Protein AF-0000000075268493 (afdb_homodimer)

Organism: NCBI:txid747725

Sequence (612 aa):
MPSFSLNLGNKDKHLFTNFNRLTTSARHAQRNKEKILVLTPLKDASPYLDQYFKLLDETSYPNHLISLAFLVSDSSDDTLATLQSHIHAIQSRWNYRHRFDSVRIFTKDFDFDLPSSKRHQYEMQPLRRSIMARSRNWLLSAALESDTSWVAWIDVDVVEYPTSIFQDLMRADADVVVPNCLLKRDDHAFWAYDKNNWQETDESRRLQKGLDEDFVLLEGYYEFPTYRYLMVDMPTDVDKQYKVELDGVGATFTLVKAHVHREGANFPAFAYQHQVETEGFAKMAKAMGFSVYGLPGYLIYHIQNHMPSFSLNLGNKDKHLFTNFNRLTTSARHAQRNKEKILVLTPLKDASPYLDQYFKLLDETSYPNHLISLAFLVSDSSDDTLATLQSHIHAIQSRWNYRHRFDSVRIFTKDFDFDLPSSKRHQYEMQPLRRSIMARSRNWLLSAALESDTSWVAWIDVDVVEYPTSIFQDLMRADADVVVPNCLLKRDDHAFWAYDKNNWQETDESRRLQKGLDEDFVLLEGYYEFPTYRYLMVDMPTDVDKQYKVELDGVGATFTLVKAHVHREGANFPAFAYQHQVETEGFAKMAKAMGFSVYGLPGYLIYHIQNH

Structure (mmCIF, N/CA/C/O backbone):
data_AF-0000000075268493-model_v1
#
loop_
_entity.id
_entity.type
_entity.pdbx_description
1 polymer 'Glycosyltransferase family 62 protein'
#
loop_
_atom_site.group_PDB
_atom_site.id
_atom_site.type_symbol
_atom_site.label_atom_id
_atom_site.label_alt_id
_atom_site.label_comp_id
_atom_site.label_asym_id
_atom_site.label_entity_id
_atom_site.label_seq_id
_atom_site.pdbx_PDB_ins_code
_atom_site.Cartn_x
_atom_site.Cartn_y
_atom_site.Cartn_z
_atom_site.occupancy
_atom_site.B_iso_or_equiv
_atom_site.auth_seq_id
_atom_site.auth_comp_id
_atom_site.auth_asym_id
_atom_site.auth_atom_id
_atom_site.pdbx_PDB_model_num
ATOM 1 N N . MET A 1 1 ? -50.312 -7.66 23.922 1 23.5 1 MET A N 1
ATOM 2 C CA . MET A 1 1 ? -50.062 -6.695 22.859 1 23.5 1 MET A CA 1
ATOM 3 C C . MET A 1 1 ? -48.625 -6.738 22.406 1 23.5 1 MET A C 1
ATOM 5 O O . MET A 1 1 ? -47.719 -6.488 23.188 1 23.5 1 MET A O 1
ATOM 9 N N . PRO A 1 2 ? -48.188 -7.539 21.516 1 25.47 2 PRO A N 1
ATOM 10 C CA . PRO A 1 2 ? -46.812 -7.969 21.359 1 25.47 2 PRO A CA 1
ATOM 11 C C . PRO A 1 2 ? -45.875 -6.852 20.859 1 25.47 2 PRO A C 1
ATOM 13 O O . PRO A 1 2 ? -46.281 -6.043 20.016 1 25.47 2 PRO A O 1
ATOM 16 N N . SER A 1 3 ? -45.125 -6.25 21.719 1 24.12 3 SER A N 1
ATOM 17 C CA . SER A 1 3 ? -44.281 -5.062 21.5 1 24.12 3 SER A CA 1
ATOM 18 C C . SER A 1 3 ? -43.344 -5.254 20.328 1 24.12 3 SER A C 1
ATOM 20 O O . SER A 1 3 ? -42.562 -6.211 20.297 1 24.12 3 SER A O 1
ATOM 22 N N . PHE A 1 4 ? -43.719 -5.027 19.062 1 23.19 4 PHE A N 1
ATOM 23 C CA . PHE A 1 4 ? -43.031 -5.031 17.797 1 23.19 4 PHE A CA 1
ATOM 24 C C . PHE A 1 4 ? -41.75 -4.195 17.875 1 23.19 4 PHE A C 1
ATOM 26 O O . PHE A 1 4 ? -41.812 -2.98 18.078 1 23.19 4 PHE A O 1
ATOM 33 N N . SER A 1 5 ? -40.781 -4.727 18.547 1 24.94 5 SER A N 1
ATOM 34 C CA . SER A 1 5 ? -39.531 -4.008 18.641 1 24.94 5 SER A CA 1
ATOM 35 C C . SER A 1 5 ? -39 -3.621 17.266 1 24.94 5 SER A C 1
ATOM 37 O O . SER A 1 5 ? -38.812 -4.484 16.406 1 24.94 5 SER A O 1
ATOM 39 N N . LEU A 1 6 ? -39.469 -2.539 16.688 1 24.5 6 LEU A N 1
ATOM 40 C CA . LEU A 1 6 ? -38.969 -1.883 15.469 1 24.5 6 LEU A CA 1
ATOM 41 C C . LEU A 1 6 ? -37.469 -1.879 15.422 1 24.5 6 LEU A C 1
ATOM 43 O O . LEU A 1 6 ? -36.812 -1.218 16.234 1 24.5 6 LEU A O 1
ATOM 47 N N . ASN A 1 7 ? -36.812 -2.99 15.266 1 26.97 7 ASN A N 1
ATOM 48 C CA . ASN A 1 7 ? -35.375 -3.031 14.977 1 26.97 7 ASN A CA 1
ATOM 49 C C . ASN A 1 7 ? -35 -2.096 13.828 1 26.97 7 ASN A C 1
ATOM 51 O O . ASN A 1 7 ? -35.25 -2.416 12.664 1 26.97 7 ASN A O 1
ATOM 55 N N . LEU A 1 8 ? -35.406 -0.809 13.883 1 29.42 8 LEU A N 1
ATOM 56 C CA . LEU A 1 8 ? -34.938 0.225 12.969 1 29.42 8 LEU A CA 1
ATOM 57 C C . LEU A 1 8 ? -33.469 -0.014 12.57 1 29.42 8 LEU A C 1
ATOM 59 O O . LEU A 1 8 ? -32.594 0.037 13.422 1 29.42 8 LEU A O 1
ATOM 63 N N . GLY A 1 9 ? -32.938 -0.929 11.812 1 32.94 9 GLY A N 1
ATOM 64 C CA . GLY A 1 9 ? -31.719 -1.367 11.156 1 32.94 9 GLY A CA 1
ATOM 65 C C . GLY A 1 9 ? -30.828 -0.219 10.727 1 32.94 9 GLY A C 1
ATOM 66 O O . GLY A 1 9 ? -30.891 0.226 9.578 1 32.94 9 GLY A O 1
ATOM 67 N N . ASN A 1 10 ? -30.734 0.891 11.336 1 33.56 10 ASN A N 1
ATOM 68 C CA . ASN A 1 10 ? -29.953 2.1 11.102 1 33.56 10 ASN A CA 1
ATOM 69 C C . ASN A 1 10 ? -28.484 1.777 10.867 1 33.56 10 ASN A C 1
ATOM 71 O O . ASN A 1 10 ? -27.828 1.178 11.727 1 33.56 10 ASN A O 1
ATOM 75 N N . LYS A 1 11 ? -27.891 1.606 9.703 1 37.91 11 LYS A N 1
ATOM 76 C CA . LYS A 1 11 ? -26.516 1.638 9.219 1 37.91 11 LYS A CA 1
ATOM 77 C C . LYS A 1 11 ? -25.656 2.564 10.07 1 37.91 11 LYS A C 1
ATOM 79 O O . LYS A 1 11 ? -25.656 3.779 9.867 1 37.91 11 LYS A O 1
ATOM 84 N N . ASP A 1 12 ? -25.562 2.678 11.289 1 39.34 12 ASP A N 1
ATOM 85 C CA . ASP A 1 12 ? -24.594 3.311 12.188 1 39.34 12 ASP A CA 1
ATOM 86 C C . ASP A 1 12 ? -23.188 3.213 11.617 1 39.34 12 ASP A C 1
ATOM 88 O O . ASP A 1 12 ? -22.562 2.143 11.641 1 39.34 12 ASP A O 1
ATOM 92 N N . LYS A 1 13 ? -22.672 3.969 10.664 1 52.41 13 LYS A N 1
ATOM 93 C CA . LYS A 1 13 ? -21.531 4.23 9.805 1 52.41 13 LYS A CA 1
ATOM 94 C C . LYS A 1 13 ? -20.25 4.371 10.625 1 52.41 13 LYS A C 1
ATOM 96 O O . LYS A 1 13 ? -19.344 5.125 10.25 1 52.41 13 LYS A O 1
ATOM 101 N N . HIS A 1 14 ? -20.312 4.156 12.07 1 54.44 14 HIS A N 1
ATOM 102 C CA . HIS A 1 14 ? -19.062 4.043 12.805 1 54.44 14 HIS A CA 1
ATOM 103 C C . HIS A 1 14 ? -18.609 2.588 12.914 1 54.44 14 HIS A C 1
ATOM 105 O O . HIS A 1 14 ? -19.266 1.786 13.594 1 54.44 14 HIS A O 1
ATOM 111 N N . LEU A 1 15 ? -17.781 2.025 12.047 1 75.56 15 LEU A N 1
ATOM 112 C CA . LEU A 1 15 ? -17.312 0.647 11.984 1 75.56 15 LEU A CA 1
ATOM 113 C C . LEU A 1 15 ? -16.031 0.472 12.812 1 75.56 15 LEU A C 1
ATOM 115 O O . LEU A 1 15 ? -15.148 1.328 12.781 1 75.56 15 LEU A O 1
ATOM 119 N N . PHE A 1 16 ? -16.156 -0.263 13.906 1 83.38 16 PHE A N 1
ATOM 120 C CA . PHE A 1 16 ? -15.023 -0.676 14.719 1 83.38 16 PHE A CA 1
ATOM 121 C C . PHE A 1 16 ? -14.477 -2.014 14.242 1 83.38 16 PHE A C 1
ATOM 123 O O . PHE A 1 16 ? -15.227 -2.979 14.078 1 83.38 16 PHE A O 1
ATOM 130 N N . THR A 1 17 ? -13.273 -2.006 13.859 1 91.44 17 THR A N 1
ATOM 131 C CA . THR A 1 17 ? -12.586 -3.227 13.461 1 91.44 17 THR A CA 1
ATOM 132 C C . THR A 1 17 ? -11.344 -3.451 14.32 1 91.44 17 THR A C 1
ATOM 134 O O . THR A 1 17 ? -10.523 -2.545 14.492 1 91.44 17 THR A O 1
ATOM 137 N N . ASN A 1 18 ? -11.219 -4.609 14.914 1 93.19 18 ASN A N 1
ATOM 138 C CA . ASN A 1 18 ? -10.039 -4.988 15.695 1 93.19 18 ASN A CA 1
ATOM 139 C C . ASN A 1 18 ? -9.148 -5.953 14.922 1 93.19 18 ASN A C 1
ATOM 141 O O . ASN A 1 18 ? -9.445 -7.145 14.828 1 93.19 18 ASN A O 1
ATOM 145 N N . PHE A 1 19 ? -8.023 -5.543 14.508 1 93.06 19 PHE A N 1
ATOM 146 C CA . PHE A 1 19 ? -7.129 -6.332 13.664 1 93.06 19 PHE A CA 1
ATOM 147 C C . PHE A 1 19 ? -6.332 -7.316 14.508 1 93.06 19 PHE A C 1
ATOM 149 O O . PHE A 1 19 ? -5.695 -8.227 13.969 1 93.06 19 PHE A O 1
ATOM 156 N N . ASN A 1 20 ? -6.406 -7.188 15.75 1 90.69 20 ASN A N 1
ATOM 157 C CA . ASN A 1 20 ? -5.648 -8.094 16.609 1 90.69 20 ASN A CA 1
ATOM 158 C C . ASN A 1 20 ? -6.246 -9.5 16.594 1 90.69 20 ASN A C 1
ATOM 160 O O . ASN A 1 20 ? -5.605 -10.453 17.047 1 90.69 20 ASN A O 1
ATOM 164 N N . ARG A 1 21 ? -7.355 -9.641 16.047 1 88.88 21 ARG A N 1
ATOM 165 C CA . ARG A 1 21 ? -8.047 -10.922 16.031 1 88.88 21 ARG A CA 1
ATOM 166 C C . ARG A 1 21 ? -7.836 -11.648 14.703 1 88.88 21 ARG A C 1
ATOM 168 O O . ARG A 1 21 ? -8.234 -12.805 14.555 1 88.88 21 ARG A O 1
ATOM 175 N N . LEU A 1 22 ? -7.27 -11 13.766 1 91.56 22 LEU A N 1
ATOM 176 C CA . LEU A 1 22 ? -7.012 -11.609 12.461 1 91.56 22 LEU A CA 1
ATOM 177 C C . LEU A 1 22 ? -5.906 -12.656 12.562 1 91.56 22 LEU A C 1
ATOM 179 O O . LEU A 1 22 ? -4.863 -12.406 13.172 1 91.56 22 LEU A O 1
ATOM 183 N N . THR A 1 23 ? -6.156 -13.82 12.023 1 90.94 23 THR A N 1
ATOM 184 C CA . THR A 1 23 ? -5.184 -14.906 12.117 1 90.94 23 THR A CA 1
ATOM 185 C C . THR A 1 23 ? -4.828 -15.438 10.727 1 90.94 23 THR A C 1
ATOM 187 O O . THR A 1 23 ? -5.617 -15.312 9.789 1 90.94 23 THR A O 1
ATOM 190 N N . THR A 1 24 ? -3.688 -15.867 10.586 1 95 24 THR A N 1
ATOM 191 C CA . THR A 1 24 ? -3.178 -16.625 9.461 1 95 24 THR A CA 1
ATOM 192 C C . THR A 1 24 ? -2.564 -17.953 9.93 1 95 24 THR A C 1
ATOM 194 O O . THR A 1 24 ? -1.526 -17.953 10.594 1 95 24 THR A O 1
ATOM 197 N N . SER A 1 25 ? -3.273 -19.047 9.578 1 95.19 25 SER A N 1
ATOM 198 C CA . SER A 1 25 ? -2.877 -20.328 10.117 1 95.19 25 SER A CA 1
ATOM 199 C C . SER A 1 25 ? -2.334 -21.25 9.031 1 95.19 25 SER A C 1
ATOM 201 O O . SER A 1 25 ? -2.926 -21.359 7.953 1 95.19 25 SER A O 1
ATOM 203 N N . ALA A 1 26 ? -1.285 -21.938 9.312 1 94.38 26 ALA A N 1
ATOM 204 C CA . ALA A 1 26 ? -0.642 -22.844 8.359 1 94.38 26 ALA A CA 1
ATOM 205 C C . ALA A 1 26 ? -1.475 -24.109 8.148 1 94.38 26 ALA A C 1
ATOM 207 O O . ALA A 1 26 ? -1.595 -24.594 7.023 1 94.38 26 ALA A O 1
ATOM 208 N N . ARG A 1 27 ? -2.102 -24.609 9.18 1 93.19 27 ARG A N 1
ATOM 209 C CA . ARG A 1 27 ? -2.74 -25.922 9.086 1 93.19 27 ARG A CA 1
ATOM 210 C C . ARG A 1 27 ? -4.238 -25.812 9.352 1 93.19 27 ARG A C 1
ATOM 212 O O . ARG A 1 27 ? -5 -26.719 9 1 93.19 27 ARG A O 1
ATOM 219 N N . HIS A 1 28 ? -4.691 -24.688 9.852 1 94.31 28 HIS A N 1
ATOM 220 C CA . HIS A 1 28 ? -6.074 -24.641 10.305 1 94.31 28 HIS A CA 1
ATOM 221 C C . HIS A 1 28 ? -6.82 -23.453 9.68 1 94.31 28 HIS A C 1
ATOM 223 O O . HIS A 1 28 ? -7.785 -22.953 10.25 1 94.31 28 HIS A O 1
ATOM 229 N N . ALA A 1 29 ? -6.363 -23.062 8.562 1 97 29 ALA A N 1
ATOM 230 C CA . ALA A 1 29 ? -6.961 -21.891 7.934 1 97 29 ALA A CA 1
ATOM 231 C C . ALA A 1 29 ? -8.438 -22.125 7.625 1 97 29 ALA A C 1
ATOM 233 O O . ALA A 1 29 ? -9.281 -21.281 7.934 1 97 29 ALA A O 1
ATOM 234 N N . GLN A 1 30 ? -8.727 -23.266 7.066 1 95.5 30 GLN A N 1
ATOM 235 C CA . GLN A 1 30 ? -10.102 -23.594 6.707 1 95.5 30 GLN A CA 1
ATOM 236 C C . GLN A 1 30 ? -10.977 -23.734 7.949 1 95.5 30 GLN A C 1
ATOM 238 O O . GLN A 1 30 ? -12.094 -23.219 7.996 1 95.5 30 GLN A O 1
ATOM 243 N N . ARG A 1 31 ? -10.469 -24.422 8.922 1 95.38 31 ARG A N 1
ATOM 244 C CA . ARG A 1 31 ? -11.195 -24.609 10.172 1 95.38 31 ARG A CA 1
ATOM 245 C C . ARG A 1 31 ? -11.484 -23.281 10.852 1 95.38 31 ARG A C 1
ATOM 247 O O . ARG A 1 31 ? -12.562 -23.094 11.422 1 95.38 31 ARG A O 1
ATOM 254 N N . ASN A 1 32 ? -10.539 -22.438 10.766 1 96.81 32 ASN A N 1
ATOM 255 C CA . ASN A 1 32 ? -10.664 -21.109 11.375 1 96.81 32 ASN A CA 1
ATOM 256 C C . ASN A 1 32 ? -11.477 -20.156 10.5 1 96.81 32 ASN A C 1
ATOM 258 O O . ASN A 1 32 ? -11.641 -18.984 10.844 1 96.81 32 ASN A O 1
ATOM 262 N N . LYS A 1 33 ? -11.898 -20.625 9.32 1 96.88 33 LYS A N 1
ATOM 263 C CA . LYS A 1 33 ? -12.703 -19.859 8.375 1 96.88 33 LYS A CA 1
ATOM 264 C C . LYS A 1 33 ? -11.961 -18.609 7.914 1 96.88 33 LYS A C 1
ATOM 266 O O . LYS A 1 33 ? -12.547 -17.516 7.824 1 96.88 33 LYS A O 1
ATOM 271 N N . GLU A 1 34 ? -10.68 -18.766 7.746 1 98.19 34 GLU A N 1
ATOM 272 C CA . GLU A 1 34 ? -9.867 -17.656 7.25 1 98.19 34 GLU A CA 1
ATOM 273 C C . GLU A 1 34 ? -10.18 -17.359 5.785 1 98.19 34 GLU A C 1
ATOM 275 O O . GLU A 1 34 ? -10.305 -18.281 4.973 1 98.19 34 GLU A O 1
ATOM 280 N N . LYS A 1 35 ? -10.312 -16.125 5.477 1 98.44 35 LYS A N 1
ATOM 281 C CA . LYS A 1 35 ? -10.75 -15.734 4.141 1 98.44 35 LYS A CA 1
ATOM 282 C C . LYS A 1 35 ? -9.555 -15.484 3.225 1 98.44 35 LYS A C 1
ATOM 284 O O . LYS A 1 35 ? -8.531 -14.953 3.662 1 98.44 35 LYS A O 1
ATOM 289 N N . ILE A 1 36 ? -9.758 -15.867 1.959 1 98.75 36 ILE A N 1
ATOM 290 C CA . ILE A 1 36 ? -8.766 -15.664 0.915 1 98.75 36 ILE A CA 1
ATOM 291 C C . ILE A 1 36 ? -9.273 -14.633 -0.09 1 98.75 36 ILE A C 1
ATOM 293 O O . ILE A 1 36 ? -10.422 -14.695 -0.526 1 98.75 36 ILE A O 1
ATOM 297 N N . LEU A 1 37 ? -8.477 -13.664 -0.381 1 98.88 37 LEU A N 1
ATOM 298 C CA . LEU A 1 37 ? -8.734 -12.742 -1.479 1 98.88 37 LEU A CA 1
ATOM 299 C C . LEU A 1 37 ? -7.855 -13.07 -2.684 1 98.88 37 LEU A C 1
ATOM 301 O O . LEU A 1 37 ? -6.629 -13.016 -2.598 1 98.88 37 LEU A O 1
ATOM 305 N N . VAL A 1 38 ? -8.484 -13.438 -3.773 1 98.88 38 VAL A N 1
ATOM 306 C CA . VAL A 1 38 ? -7.762 -13.703 -5.012 1 98.88 38 VAL A CA 1
ATOM 307 C C . VAL A 1 38 ? -7.773 -12.461 -5.898 1 98.88 38 VAL A C 1
ATOM 309 O O . VAL A 1 38 ? -8.844 -11.938 -6.227 1 98.88 38 VAL A O 1
ATOM 312 N N . LEU A 1 39 ? -6.609 -12.016 -6.25 1 98.81 39 LEU A N 1
ATOM 313 C CA . LEU A 1 39 ? -6.445 -10.82 -7.074 1 98.81 39 LEU A CA 1
ATOM 314 C C . LEU A 1 39 ? -5.863 -11.18 -8.438 1 98.81 39 LEU A C 1
ATOM 316 O O . LEU A 1 39 ? -4.84 -11.867 -8.523 1 98.81 39 LEU A O 1
ATOM 320 N N . THR A 1 40 ? -6.508 -10.664 -9.492 1 98.56 40 THR A N 1
ATOM 321 C CA . THR A 1 40 ? -6.055 -10.977 -10.844 1 98.56 40 THR A CA 1
ATOM 322 C C . THR A 1 40 ? -6.184 -9.766 -11.758 1 98.56 40 THR A C 1
ATOM 324 O O . THR A 1 40 ? -7.293 -9.367 -12.117 1 98.56 40 THR A O 1
ATOM 327 N N . PRO A 1 41 ? -5.047 -9.172 -12.133 1 97.06 41 PRO A N 1
ATOM 328 C CA . PRO A 1 41 ? -5.109 -8.18 -13.211 1 97.06 41 PRO A CA 1
ATOM 329 C C . PRO A 1 41 ? -5.445 -8.797 -14.562 1 97.06 41 PRO A C 1
ATOM 331 O O . PRO A 1 41 ? -4.973 -9.898 -14.883 1 97.06 41 PRO A O 1
ATOM 334 N N . LEU A 1 42 ? -6.254 -8.109 -15.367 1 96.81 42 LEU A N 1
ATOM 335 C CA . LEU A 1 42 ? -6.707 -8.672 -16.625 1 96.81 42 LEU A CA 1
ATOM 336 C C . LEU A 1 42 ? -6.453 -7.703 -17.781 1 96.81 42 LEU A C 1
ATOM 338 O O . LEU A 1 42 ? -6.688 -6.5 -17.641 1 96.81 42 LEU A O 1
ATOM 342 N N . LYS A 1 43 ? -5.953 -8.211 -18.781 1 93.12 43 LYS A N 1
ATOM 343 C CA . LYS A 1 43 ? -5.848 -7.562 -20.078 1 93.12 43 LYS A CA 1
ATOM 344 C C . LYS A 1 43 ? -6.02 -8.57 -21.219 1 93.12 43 LYS A C 1
ATOM 346 O O . LYS A 1 43 ? -5.27 -9.539 -21.297 1 93.12 43 LYS A O 1
ATOM 351 N N . ASP A 1 44 ? -7.066 -8.391 -22.078 1 92.81 44 ASP A N 1
ATOM 352 C CA . ASP A 1 44 ? -7.352 -9.289 -23.188 1 92.81 44 ASP A CA 1
ATOM 353 C C . ASP A 1 44 ? -7.348 -10.742 -22.734 1 92.81 44 ASP A C 1
ATOM 355 O O . ASP A 1 44 ? -6.652 -11.586 -23.312 1 92.81 44 ASP A O 1
ATOM 359 N N . ALA A 1 45 ? -8.133 -10.992 -21.734 1 95.19 45 ALA A N 1
ATOM 360 C CA . ALA A 1 45 ? -8.062 -12.258 -21 1 95.19 45 ALA A CA 1
ATOM 361 C C . ALA A 1 45 ? -9.211 -13.18 -21.391 1 95.19 45 ALA A C 1
ATOM 363 O O . ALA A 1 45 ? -9.336 -14.281 -20.844 1 95.19 45 ALA A O 1
ATOM 364 N N . SER A 1 46 ? -9.984 -12.867 -22.375 1 95.75 46 SER A N 1
ATOM 365 C CA . SER A 1 46 ? -11.203 -13.586 -22.719 1 95.75 46 SER A CA 1
ATOM 366 C C . SER A 1 46 ? -10.922 -15.062 -22.984 1 95.75 46 SER A C 1
ATOM 368 O O . SER A 1 46 ? -11.641 -15.938 -22.484 1 95.75 46 SER A O 1
ATOM 370 N N . PRO A 1 47 ? -9.859 -15.43 -23.656 1 94.69 47 PRO A N 1
ATOM 371 C CA . PRO A 1 47 ? -9.641 -16.844 -23.984 1 94.69 47 PRO A CA 1
ATOM 372 C C . PRO A 1 47 ? -9.281 -17.688 -22.766 1 94.69 47 PRO A C 1
ATOM 374 O O . PRO A 1 47 ? -9.344 -18.922 -22.828 1 94.69 47 PRO A O 1
ATOM 377 N N . TYR A 1 48 ? -8.914 -17.031 -21.703 1 95.75 48 TYR A N 1
ATOM 378 C CA . TYR A 1 48 ? -8.344 -17.781 -20.578 1 95.75 48 TYR A CA 1
ATOM 379 C C . TYR A 1 48 ? -9.352 -17.906 -19.453 1 95.75 48 TYR A C 1
ATOM 381 O O . TYR A 1 48 ? -9.148 -18.672 -18.516 1 95.75 48 TYR A O 1
ATOM 389 N N . LEU A 1 49 ? -10.438 -17.219 -19.469 1 97.38 49 LEU A N 1
ATOM 390 C CA . LEU A 1 49 ? -11.328 -17.047 -18.328 1 97.38 49 LEU A CA 1
ATOM 391 C C . LEU A 1 49 ? -12.055 -18.359 -18 1 97.38 49 LEU A C 1
ATOM 393 O O . LEU A 1 49 ? -12.305 -18.656 -16.828 1 97.38 49 LEU A O 1
ATOM 397 N N . ASP A 1 50 ? -12.383 -19.141 -19.031 1 97.31 50 ASP A N 1
ATOM 398 C CA . ASP A 1 50 ? -13.07 -20.406 -18.781 1 97.31 50 ASP A CA 1
ATOM 399 C C . ASP A 1 50 ? -12.234 -21.328 -17.891 1 97.31 50 ASP A C 1
ATOM 401 O O . ASP A 1 50 ? -12.719 -21.812 -16.875 1 97.31 50 ASP A O 1
ATOM 405 N N . GLN A 1 51 ? -11.016 -21.562 -18.328 1 97.38 51 GLN A N 1
ATOM 406 C CA . GLN A 1 51 ? -10.117 -22.438 -17.578 1 97.38 51 GLN A CA 1
ATOM 407 C C . GLN A 1 51 ? -9.797 -21.844 -16.203 1 97.38 51 GLN A C 1
ATOM 409 O O . GLN A 1 51 ? -9.688 -22.562 -15.219 1 97.38 51 GLN A O 1
ATOM 414 N N . TYR A 1 52 ? -9.648 -20.578 -16.141 1 97.94 52 TYR A N 1
ATOM 415 C CA . TYR A 1 52 ? -9.367 -19.859 -14.898 1 97.94 52 TYR A CA 1
ATOM 416 C C . TYR A 1 52 ? -10.445 -20.141 -13.852 1 97.94 52 TYR A C 1
ATOM 418 O O . TYR A 1 52 ? -10.141 -20.547 -12.727 1 97.94 52 TYR A O 1
ATOM 426 N N . PHE A 1 53 ? -11.703 -19.938 -14.18 1 98 53 PHE A N 1
ATOM 427 C CA . PHE A 1 53 ? -12.812 -20.109 -13.242 1 98 53 PHE A CA 1
ATOM 428 C C . PHE A 1 53 ? -13.008 -21.578 -12.906 1 98 53 PHE A C 1
ATOM 430 O O . PHE A 1 53 ? -13.359 -21.922 -11.773 1 98 53 PHE A O 1
ATOM 437 N N . LYS A 1 54 ? -12.773 -22.438 -13.859 1 97.62 54 LYS A N 1
ATOM 438 C CA . LYS A 1 54 ? -12.852 -23.875 -13.594 1 97.62 54 LYS A CA 1
ATOM 439 C C . LYS A 1 54 ? -11.867 -24.281 -12.5 1 97.62 54 LYS A C 1
ATOM 441 O O . LYS A 1 54 ? -12.242 -24.969 -11.555 1 97.62 54 LYS A O 1
ATOM 446 N N . LEU A 1 55 ? -10.633 -23.891 -12.648 1 97.88 55 LEU A N 1
ATOM 447 C CA . LEU A 1 55 ? -9.594 -24.25 -11.695 1 97.88 55 LEU A CA 1
ATOM 448 C C . LEU A 1 55 ? -9.93 -23.719 -10.305 1 97.88 55 LEU A C 1
ATOM 450 O O . LEU A 1 55 ? -9.836 -24.453 -9.312 1 97.88 55 LEU A O 1
ATOM 454 N N . LEU A 1 56 ? -10.336 -22.438 -10.195 1 97.94 56 LEU A N 1
ATOM 455 C CA . LEU A 1 56 ? -10.656 -21.828 -8.906 1 97.94 56 LEU A CA 1
ATOM 456 C C . LEU A 1 56 ? -11.844 -22.531 -8.258 1 97.94 56 LEU A C 1
ATOM 458 O O . LEU A 1 56 ? -11.844 -22.781 -7.051 1 97.94 56 LEU A O 1
ATOM 462 N N . ASP A 1 57 ? -12.797 -22.828 -9.055 1 96.94 57 ASP A N 1
ATOM 463 C CA . ASP A 1 57 ? -14.023 -23.438 -8.57 1 96.94 57 ASP A CA 1
ATOM 464 C C . ASP A 1 57 ? -13.766 -24.844 -8.047 1 96.94 57 ASP A C 1
ATOM 466 O O . ASP A 1 57 ? -14.5 -25.344 -7.188 1 96.94 57 ASP A O 1
ATOM 470 N N . GLU A 1 58 ? -12.734 -25.469 -8.5 1 96.75 58 GLU A N 1
ATOM 471 C CA . GLU A 1 58 ? -12.469 -26.859 -8.172 1 96.75 58 GLU A CA 1
ATOM 472 C C . GLU A 1 58 ? -11.508 -26.969 -6.988 1 96.75 58 GLU A C 1
ATOM 474 O O . GLU A 1 58 ? -11.234 -28.078 -6.504 1 96.75 58 GLU A O 1
ATOM 479 N N . THR A 1 59 ? -11.039 -25.859 -6.496 1 97.88 59 THR A N 1
ATOM 480 C CA . THR A 1 59 ? -10.148 -25.938 -5.344 1 97.88 59 THR A CA 1
ATOM 481 C C . THR A 1 59 ? -10.875 -26.516 -4.133 1 97.88 59 THR A C 1
ATOM 483 O O . THR A 1 59 ? -12.094 -26.375 -4.012 1 97.88 59 THR A O 1
ATOM 486 N N . SER A 1 60 ? -10.109 -27.141 -3.236 1 97.75 60 SER A N 1
ATOM 487 C CA . SER A 1 60 ? -10.695 -27.766 -2.062 1 97.75 60 SER A CA 1
ATOM 488 C C . SER A 1 60 ? -10.977 -26.75 -0.965 1 97.75 60 SER A C 1
ATOM 490 O O . SER A 1 60 ? -11.656 -27.062 0.018 1 97.75 60 SER A O 1
ATOM 492 N N . TYR A 1 61 ? -10.445 -25.562 -1.072 1 97.88 61 TYR A N 1
ATOM 493 C CA . TYR A 1 61 ? -10.82 -24.5 -0.151 1 97.88 61 TYR A CA 1
ATOM 494 C C . TYR A 1 61 ? -12.234 -24.016 -0.427 1 97.88 61 TYR A C 1
ATOM 496 O O . TYR A 1 61 ? -12.602 -23.766 -1.579 1 97.88 61 TYR A O 1
ATOM 504 N N . PRO A 1 62 ? -13.062 -23.859 0.537 1 97.31 62 PRO A N 1
ATOM 505 C CA . PRO A 1 62 ? -14.469 -23.547 0.297 1 97.31 62 PRO A CA 1
ATOM 506 C C . PRO A 1 62 ? -14.656 -22.219 -0.431 1 97.31 62 PRO A C 1
ATOM 508 O O . PRO A 1 62 ? -14.102 -21.188 -0.008 1 97.31 62 PRO A O 1
ATOM 511 N N . ASN A 1 63 ? -15.469 -22.188 -1.42 1 97.44 63 ASN A N 1
ATOM 512 C CA . ASN A 1 63 ? -15.695 -21 -2.236 1 97.44 63 ASN A CA 1
ATOM 513 C C . ASN A 1 63 ? -16.234 -19.828 -1.402 1 97.44 63 ASN A C 1
ATOM 515 O O . ASN A 1 63 ? -15.844 -18.688 -1.618 1 97.44 63 ASN A O 1
ATOM 519 N N . HIS A 1 64 ? -17.031 -20.094 -0.412 1 96.94 64 HIS A N 1
ATOM 520 C CA . HIS A 1 64 ? -17.656 -19.031 0.36 1 96.94 64 HIS A CA 1
ATOM 521 C C . HIS A 1 64 ? -16.656 -18.328 1.266 1 96.94 64 HIS A C 1
ATOM 523 O O . HIS A 1 64 ? -16.984 -17.344 1.929 1 96.94 64 HIS A O 1
ATOM 529 N N . LEU A 1 65 ? -15.43 -18.828 1.308 1 98 65 LEU A N 1
ATOM 530 C CA . LEU A 1 65 ? -14.352 -18.188 2.049 1 98 65 LEU A CA 1
ATOM 531 C C . LEU A 1 65 ? -13.375 -17.5 1.102 1 98 65 LEU A C 1
ATOM 533 O O . LEU A 1 65 ? -12.359 -16.953 1.539 1 98 65 LEU A O 1
ATOM 537 N N . ILE A 1 66 ? -13.695 -17.531 -0.182 1 98.38 66 ILE A N 1
ATOM 538 C CA . ILE A 1 66 ? -12.828 -16.938 -1.192 1 98.38 66 ILE 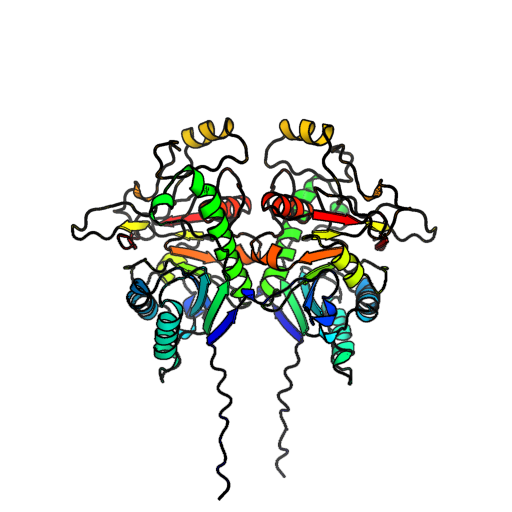A CA 1
ATOM 539 C C . ILE A 1 66 ? -13.531 -15.742 -1.838 1 98.38 66 ILE A C 1
ATOM 541 O O . ILE A 1 66 ? -14.672 -15.852 -2.295 1 98.38 66 ILE A O 1
ATOM 545 N N . SER A 1 67 ? -12.898 -14.602 -1.81 1 98.19 67 SER A N 1
ATOM 546 C CA . SER A 1 67 ? -13.32 -13.445 -2.586 1 98.19 67 SER A CA 1
ATOM 547 C C . SER A 1 67 ? -12.438 -13.25 -3.816 1 98.19 67 SER A C 1
ATOM 549 O O . SER A 1 67 ? -11.242 -13.516 -3.773 1 98.19 67 SER A O 1
ATOM 551 N N . LEU A 1 68 ? -13.078 -12.812 -4.895 1 98.5 68 LEU A N 1
ATOM 552 C CA . LEU A 1 68 ? -12.352 -12.539 -6.129 1 98.5 68 LEU A CA 1
ATOM 553 C C . LEU A 1 68 ? -12.391 -11.047 -6.461 1 98.5 68 LEU A C 1
ATOM 555 O O . LEU A 1 68 ? -13.414 -10.391 -6.258 1 98.5 68 LEU A O 1
ATOM 559 N N . ALA A 1 69 ? -11.32 -10.531 -6.902 1 98.56 69 ALA A N 1
ATOM 560 C CA . ALA A 1 69 ? -11.273 -9.164 -7.422 1 98.56 69 ALA A CA 1
ATOM 561 C C . ALA A 1 69 ? -10.422 -9.086 -8.688 1 98.56 69 ALA A C 1
ATOM 563 O O . ALA A 1 69 ? -9.375 -9.727 -8.773 1 98.56 69 ALA A O 1
ATOM 564 N N . PHE A 1 70 ? -10.914 -8.352 -9.633 1 98.38 70 PHE A N 1
ATOM 565 C CA . PHE A 1 70 ? -10.273 -8.211 -10.938 1 98.38 70 PHE A CA 1
ATOM 566 C C . PHE A 1 70 ? -10.086 -6.738 -11.289 1 98.38 70 PHE A C 1
ATOM 568 O O . PHE A 1 70 ? -10.93 -5.902 -10.969 1 98.38 70 PHE A O 1
ATOM 575 N N . LEU A 1 71 ? -9.016 -6.418 -11.852 1 97.81 71 LEU A N 1
ATOM 576 C CA . LEU A 1 71 ? -8.828 -5.113 -12.469 1 97.81 71 LEU A CA 1
ATOM 577 C C . LEU A 1 71 ? -8.594 -5.254 -13.969 1 97.81 71 LEU A C 1
ATOM 579 O O . LEU A 1 71 ? -7.598 -5.836 -14.398 1 97.81 71 LEU A O 1
ATOM 583 N N . VAL A 1 72 ? -9.508 -4.805 -14.727 1 95.94 72 VAL A N 1
ATOM 584 C CA . VAL A 1 72 ? -9.414 -4.82 -16.188 1 95.94 72 VAL A CA 1
ATOM 585 C C . VAL A 1 72 ? -8.82 -3.502 -16.672 1 95.94 72 VAL A C 1
ATOM 587 O O . VAL A 1 72 ? -9.375 -2.43 -16.406 1 95.94 72 VAL A O 1
ATOM 590 N N . SER A 1 73 ? -7.727 -3.609 -17.312 1 92.88 73 SER A N 1
ATOM 591 C CA . SER A 1 73 ? -7.039 -2.406 -17.766 1 92.88 73 SER A CA 1
ATOM 592 C C . SER A 1 73 ? -6.715 -2.488 -19.25 1 92.88 73 SER A C 1
ATOM 594 O O . SER A 1 73 ? -6.117 -3.465 -19.719 1 92.88 73 SER A O 1
ATOM 596 N N . ASP A 1 74 ? -7.074 -1.505 -20.094 1 91.06 74 ASP A N 1
ATOM 597 C CA . ASP A 1 74 ? -6.645 -1.332 -21.484 1 91.06 74 ASP A CA 1
ATOM 598 C C . ASP A 1 74 ? -7.027 -2.543 -22.328 1 91.06 74 ASP A C 1
ATOM 600 O O . ASP A 1 74 ? -6.238 -3.006 -23.156 1 91.06 74 ASP A O 1
ATOM 604 N N . SER A 1 75 ? -8.102 -3.17 -22.047 1 90.38 75 SER A N 1
ATOM 605 C CA . SER A 1 75 ? -8.516 -4.363 -22.766 1 90.38 75 SER A CA 1
ATOM 606 C C . SER A 1 75 ? -9.242 -4.004 -24.062 1 90.38 75 SER A C 1
ATOM 608 O O . SER A 1 75 ? -10.055 -3.076 -24.078 1 90.38 75 SER A O 1
ATOM 610 N N . SER A 1 76 ? -8.945 -4.684 -25.094 1 89.94 76 SER A N 1
ATOM 611 C CA . SER A 1 76 ? -9.531 -4.418 -26.406 1 89.94 76 SER A CA 1
ATOM 612 C C . SER A 1 76 ? -10.469 -5.547 -26.828 1 89.94 76 SER A C 1
ATOM 614 O O . SER A 1 76 ? -11.156 -5.438 -27.844 1 89.94 76 SER A O 1
ATOM 616 N N . ASP A 1 77 ? -10.586 -6.625 -26.094 1 93.12 77 ASP A N 1
ATOM 617 C CA . ASP A 1 77 ? -11.438 -7.762 -26.438 1 93.12 77 ASP A CA 1
ATOM 618 C C . ASP A 1 77 ? -12.664 -7.828 -25.516 1 93.12 77 ASP A C 1
ATOM 620 O O . ASP A 1 77 ? -13.047 -6.824 -24.922 1 93.12 77 ASP A O 1
ATOM 624 N N . ASP A 1 78 ? -13.352 -8.961 -25.484 1 95.56 78 ASP A N 1
ATOM 625 C CA . ASP A 1 78 ? -14.602 -9.102 -24.75 1 95.56 78 ASP A CA 1
ATOM 626 C C . ASP A 1 78 ? -14.344 -9.609 -23.328 1 95.56 78 ASP A C 1
ATOM 628 O O . ASP A 1 78 ? -15.18 -10.312 -22.75 1 95.56 78 ASP A O 1
ATOM 632 N N . THR A 1 79 ? -13.242 -9.266 -22.766 1 96 79 THR A N 1
ATOM 633 C CA . THR A 1 79 ? -12.844 -9.719 -21.438 1 96 79 THR A CA 1
ATOM 634 C C . THR A 1 79 ? -13.898 -9.352 -20.406 1 96 79 THR A C 1
ATOM 636 O O . THR A 1 79 ? -14.32 -10.195 -19.609 1 96 79 THR A O 1
ATOM 639 N N . LEU A 1 80 ? -14.352 -8.141 -20.422 1 94.81 80 LEU A N 1
ATOM 640 C CA . LEU A 1 80 ? -15.297 -7.688 -19.406 1 94.81 80 LEU A CA 1
ATOM 641 C C . LEU A 1 80 ? -16.609 -8.453 -19.5 1 94.81 80 LEU A C 1
ATOM 643 O O . LEU A 1 80 ? -17.141 -8.914 -18.484 1 94.81 80 LEU A O 1
ATOM 647 N N . ALA A 1 81 ? -17.125 -8.602 -20.688 1 94.88 81 ALA A N 1
ATOM 648 C CA . ALA A 1 81 ? -18.391 -9.305 -20.891 1 94.88 81 ALA A CA 1
ATOM 649 C C . ALA A 1 81 ? -18.266 -10.773 -20.484 1 94.88 81 ALA A C 1
ATOM 651 O O . ALA A 1 81 ? -19.156 -11.32 -19.828 1 94.88 81 ALA A O 1
ATOM 652 N N . THR A 1 82 ? -17.203 -11.406 -20.938 1 96.56 82 THR A N 1
ATOM 653 C CA . THR A 1 82 ? -16.953 -12.805 -20.594 1 96.56 82 THR A CA 1
ATOM 654 C C . THR A 1 82 ? -16.812 -12.984 -19.094 1 96.56 82 THR A C 1
ATOM 656 O O . THR A 1 82 ? -17.344 -13.93 -18.516 1 96.56 82 THR A O 1
ATOM 659 N N . LEU A 1 83 ? -16.062 -12.102 -18.516 1 97 83 LEU A N 1
ATOM 660 C CA . LEU A 1 83 ? -15.875 -12.117 -17.062 1 97 83 LEU A CA 1
ATOM 661 C C . LEU A 1 83 ? -17.219 -12.039 -16.344 1 97 83 LEU A C 1
ATOM 663 O O . LEU A 1 83 ? -17.484 -12.828 -15.438 1 97 83 LEU A O 1
ATOM 667 N N . GLN A 1 84 ? -18.062 -11.148 -16.672 1 95.38 84 GLN A N 1
ATOM 668 C CA . GLN A 1 84 ? -19.375 -10.945 -16.047 1 95.38 84 GLN A CA 1
ATOM 669 C C . GLN A 1 84 ? -20.25 -12.18 -16.203 1 95.38 84 GLN A C 1
ATOM 671 O O . GLN A 1 84 ? -21 -12.539 -15.297 1 95.38 84 GLN A O 1
ATOM 676 N N . SER A 1 85 ? -20.141 -12.781 -17.344 1 96.06 85 SER A N 1
ATOM 677 C CA . SER A 1 85 ? -20.922 -13.992 -17.594 1 96.06 85 SER A CA 1
ATOM 678 C C . SER A 1 85 ? -20.516 -15.109 -16.641 1 96.06 85 SER A C 1
ATOM 680 O O . SER A 1 85 ? -21.375 -15.789 -16.062 1 96.06 85 SER A O 1
ATOM 682 N N . HIS A 1 86 ? -19.219 -15.289 -16.469 1 96.38 86 HIS A N 1
ATOM 683 C CA . HIS A 1 86 ? -18.734 -16.312 -15.555 1 96.38 86 HIS A CA 1
ATOM 684 C C . HIS A 1 86 ? -19.172 -16.016 -14.117 1 96.38 86 HIS A C 1
ATOM 686 O O . HIS A 1 86 ? -19.578 -16.922 -13.391 1 96.38 86 HIS A O 1
ATOM 692 N N . ILE A 1 87 ? -19.062 -14.781 -13.711 1 96 87 ILE A N 1
ATOM 693 C CA . ILE A 1 87 ? -19.422 -14.367 -12.359 1 96 87 ILE A CA 1
ATOM 694 C C . ILE A 1 87 ? -20.922 -14.609 -12.125 1 96 87 ILE A C 1
ATOM 696 O O . ILE A 1 87 ? -21.297 -15.148 -11.086 1 96 87 ILE A O 1
ATOM 700 N N . HIS A 1 88 ? -21.703 -14.242 -13.094 1 95 88 HIS A N 1
ATOM 701 C CA . HIS A 1 88 ? -23.141 -14.438 -12.977 1 95 88 HIS A CA 1
ATOM 702 C C . HIS A 1 88 ? -23.484 -15.914 -12.82 1 95 88 HIS A C 1
ATOM 704 O O . HIS A 1 88 ? -24.312 -16.281 -11.977 1 95 88 HIS A O 1
ATOM 710 N N . ALA A 1 89 ? -22.844 -16.734 -13.578 1 95.12 89 ALA A N 1
ATOM 711 C CA . ALA A 1 89 ? -23.109 -18.172 -13.539 1 95.12 89 ALA A CA 1
ATOM 712 C C . ALA A 1 89 ? -22.812 -18.75 -12.156 1 95.12 89 ALA A C 1
ATOM 714 O O . ALA A 1 89 ? -23.609 -19.516 -11.617 1 95.12 89 ALA A O 1
ATOM 715 N N . ILE A 1 90 ? -21.75 -18.375 -11.586 1 95 90 ILE A N 1
ATOM 716 C CA . ILE A 1 90 ? -21.312 -18.938 -10.312 1 95 90 ILE A CA 1
ATOM 717 C C . ILE A 1 90 ? -22.141 -18.328 -9.18 1 95 90 ILE A C 1
ATOM 719 O O . ILE A 1 90 ? -22.609 -19.047 -8.289 1 95 90 ILE A O 1
ATOM 723 N N . GLN A 1 91 ? -22.375 -17 -9.242 1 94.5 91 GLN A N 1
ATOM 724 C CA . GLN A 1 91 ? -23.016 -16.297 -8.148 1 94.5 91 GLN A CA 1
ATOM 725 C C . GLN A 1 91 ? -24.531 -16.516 -8.156 1 94.5 91 GLN A C 1
ATOM 727 O O . GLN A 1 91 ? -25.219 -16.188 -7.191 1 94.5 91 GLN A O 1
ATOM 732 N N . SER A 1 92 ? -25.016 -17.156 -9.219 1 94.56 92 SER A N 1
ATOM 733 C CA . SER A 1 92 ? -26.438 -17.422 -9.32 1 94.56 92 SER A CA 1
ATOM 734 C C . SER A 1 92 ? -26.766 -18.844 -8.844 1 94.56 92 SER A C 1
ATOM 736 O O . SER A 1 92 ? -27.922 -19.25 -8.844 1 94.56 92 SER A O 1
ATOM 738 N N . ARG A 1 93 ? -25.781 -19.5 -8.477 1 94.62 93 ARG A N 1
ATOM 739 C CA . ARG A 1 93 ? -26.016 -20.859 -7.984 1 94.62 93 ARG A CA 1
ATOM 740 C C . ARG A 1 93 ? -26.922 -20.844 -6.754 1 94.62 93 ARG A C 1
ATOM 742 O O . ARG A 1 93 ? -26.812 -19.969 -5.902 1 94.62 93 ARG A O 1
ATOM 749 N N . TRP A 1 94 ? -27.688 -21.891 -6.539 1 93.56 94 TRP A N 1
ATOM 750 C CA . TRP A 1 94 ? -28.672 -21.969 -5.465 1 93.56 94 TRP A CA 1
ATOM 751 C C . TRP A 1 94 ? -27.984 -22.141 -4.109 1 93.56 94 TRP A C 1
ATOM 753 O O . TRP A 1 94 ? -28.375 -21.484 -3.133 1 93.56 94 TRP A O 1
ATOM 763 N N . ASN A 1 95 ? -27.047 -22.984 -4.18 1 93.06 95 ASN A N 1
ATOM 764 C CA . ASN A 1 95 ? -26.297 -23.234 -2.947 1 93.06 95 ASN A CA 1
ATOM 765 C C . ASN A 1 95 ? -25.219 -22.172 -2.73 1 93.06 95 ASN A C 1
ATOM 767 O O . ASN A 1 95 ? -24.219 -22.156 -3.439 1 93.06 95 ASN A O 1
ATOM 771 N N . TYR A 1 96 ? -25.406 -21.328 -1.751 1 88.81 96 TYR A N 1
ATOM 772 C CA . TYR A 1 96 ? -24.5 -20.234 -1.474 1 88.81 96 TYR A CA 1
ATOM 773 C C . TYR A 1 96 ? -23.094 -20.75 -1.177 1 88.81 96 TYR A C 1
ATOM 775 O O . TYR A 1 96 ? -22.109 -20.031 -1.396 1 88.81 96 TYR A O 1
ATOM 783 N N . ARG A 1 97 ? -22.984 -21.922 -0.736 1 89.69 97 ARG A N 1
ATOM 784 C CA . ARG A 1 97 ? -21.688 -22.484 -0.383 1 89.69 97 ARG A CA 1
ATOM 785 C C . ARG A 1 97 ? -20.844 -22.734 -1.627 1 89.69 97 ARG A C 1
ATOM 787 O O . ARG A 1 97 ? -19.625 -22.906 -1.531 1 89.69 97 ARG A O 1
ATOM 794 N N . HIS A 1 98 ? -21.516 -22.734 -2.75 1 93.25 98 HIS A N 1
ATOM 795 C CA . HIS A 1 98 ? -20.812 -22.969 -4.004 1 93.25 98 HIS A CA 1
ATOM 796 C C . HIS A 1 98 ? -20.516 -21.656 -4.723 1 93.25 98 HIS A C 1
ATOM 798 O O . HIS A 1 98 ? -19.984 -21.672 -5.836 1 93.25 98 HIS A O 1
ATOM 804 N N . ARG A 1 99 ? -20.875 -20.594 -4.047 1 96.25 99 ARG A N 1
ATOM 805 C CA . ARG A 1 99 ? -20.547 -19.266 -4.555 1 96.25 99 ARG A CA 1
ATOM 806 C C . ARG A 1 99 ? -19.281 -18.719 -3.883 1 96.25 99 ARG A C 1
ATOM 808 O O . ARG A 1 99 ? -18.906 -19.172 -2.807 1 96.25 99 ARG A O 1
ATOM 815 N N . PHE A 1 100 ? -18.688 -17.844 -4.555 1 97.31 100 PHE A N 1
ATOM 816 C CA . PHE A 1 100 ? -17.609 -17.109 -3.891 1 97.31 100 PHE A CA 1
ATOM 817 C C . PHE A 1 100 ? -18.172 -16.094 -2.912 1 97.31 100 PHE A C 1
ATOM 819 O O . PHE A 1 100 ? -19.328 -15.664 -3.051 1 97.31 100 PHE A O 1
ATOM 826 N N . ASP A 1 101 ? -17.359 -15.734 -1.891 1 96.5 101 ASP A N 1
ATOM 827 C CA . ASP A 1 101 ? -17.797 -14.781 -0.875 1 96.5 101 ASP A CA 1
ATOM 828 C C . ASP A 1 101 ? -18.172 -13.445 -1.504 1 96.5 101 ASP A C 1
ATOM 830 O O . ASP A 1 101 ? -19.219 -12.875 -1.174 1 96.5 101 ASP A O 1
ATOM 834 N N . SER A 1 102 ? -17.375 -12.961 -2.359 1 95.69 102 SER A N 1
ATOM 835 C CA . SER A 1 102 ? -17.625 -11.742 -3.129 1 95.69 102 SER A CA 1
ATOM 836 C C . SER A 1 102 ? -16.797 -11.719 -4.406 1 95.69 102 SER A C 1
ATOM 838 O O . SER A 1 102 ? -15.758 -12.383 -4.496 1 95.69 102 SER A O 1
ATOM 840 N N . VAL A 1 103 ? -17.328 -11.078 -5.41 1 97 103 VAL A N 1
ATOM 841 C CA . VAL A 1 103 ? -16.578 -10.852 -6.648 1 97 103 VAL A CA 1
ATOM 842 C C . VAL A 1 103 ? -16.672 -9.375 -7.035 1 97 103 VAL A C 1
ATOM 844 O O . VAL A 1 103 ? -17.766 -8.828 -7.16 1 97 103 VAL A O 1
ATOM 847 N N . ARG A 1 104 ? -15.578 -8.75 -7.188 1 97.06 104 ARG A N 1
ATOM 848 C CA . ARG A 1 104 ? -15.531 -7.336 -7.527 1 97.06 104 ARG A CA 1
ATOM 849 C C . ARG A 1 104 ? -14.727 -7.102 -8.797 1 97.06 104 ARG A C 1
ATOM 851 O O . ARG A 1 104 ? -13.695 -7.75 -9.016 1 97.06 104 ARG A O 1
ATOM 858 N N . ILE A 1 105 ? -15.211 -6.234 -9.633 1 97.19 105 ILE A N 1
ATOM 859 C CA . ILE A 1 105 ? -14.531 -5.863 -10.867 1 97.19 105 ILE A CA 1
ATOM 860 C C . ILE A 1 105 ? -14.203 -4.371 -10.844 1 97.19 105 ILE A C 1
ATOM 862 O O . ILE A 1 105 ? -15.078 -3.537 -10.609 1 97.19 105 ILE A O 1
ATOM 866 N N . PHE A 1 106 ? -13 -4.098 -11.078 1 96.69 106 PHE A N 1
ATOM 867 C CA . PHE A 1 106 ? -12.531 -2.723 -11.203 1 96.69 106 PHE A CA 1
ATOM 868 C C . PHE A 1 106 ? -11.977 -2.471 -12.602 1 96.69 106 PHE A C 1
ATOM 870 O O . PHE A 1 106 ? -11.414 -3.373 -13.227 1 96.69 1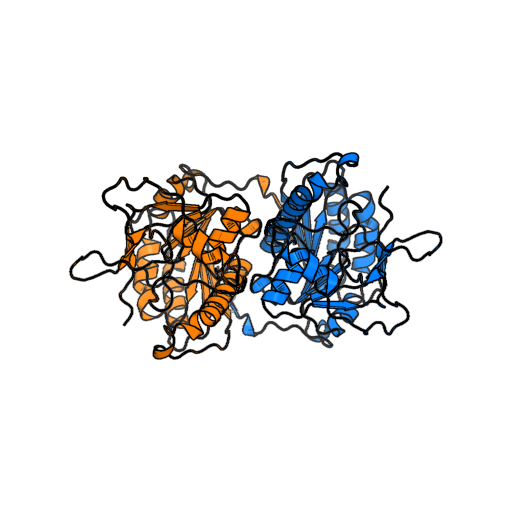06 PHE A O 1
ATOM 877 N N . THR A 1 107 ? -12.117 -1.273 -13.078 1 95.19 107 THR A N 1
ATOM 878 C CA . THR A 1 107 ? -11.484 -0.881 -14.336 1 95.19 107 THR A CA 1
ATOM 879 C C . THR A 1 107 ? -10.609 0.354 -14.133 1 95.19 107 THR A C 1
ATOM 881 O O . THR A 1 107 ? -10.961 1.252 -13.367 1 95.19 107 THR A O 1
ATOM 884 N N . LYS A 1 108 ? -9.516 0.366 -14.664 1 94.75 108 LYS A N 1
ATOM 885 C CA . LYS A 1 108 ? -8.562 1.472 -14.672 1 94.75 108 LYS A CA 1
ATOM 886 C C . LYS A 1 108 ? -7.621 1.382 -15.875 1 94.75 108 LYS A C 1
ATOM 888 O O . LYS A 1 108 ? -6.863 0.418 -16 1 94.75 108 LYS A O 1
ATOM 893 N N . ASP A 1 109 ? -7.637 2.375 -16.688 1 91.94 109 ASP A N 1
ATOM 894 C CA . ASP A 1 109 ? -6.781 2.379 -17.859 1 91.94 109 ASP A CA 1
ATOM 895 C C . ASP A 1 109 ? -5.523 3.213 -17.625 1 91.94 109 ASP A C 1
ATOM 897 O O . ASP A 1 109 ? -5.578 4.254 -16.969 1 91.94 109 ASP A O 1
ATOM 901 N N . PHE A 1 110 ? -4.438 2.768 -18.109 1 89.56 110 PHE A N 1
ATOM 902 C CA . PHE A 1 110 ? -3.15 3.432 -17.969 1 89.56 110 PHE A CA 1
ATOM 903 C C . PHE A 1 110 ? -2.648 3.943 -19.312 1 89.56 110 PHE A C 1
ATOM 905 O O . PHE A 1 110 ? -1.578 4.551 -19.391 1 89.56 110 PHE A O 1
ATOM 912 N N . ASP A 1 111 ? -3.391 3.793 -20.344 1 81.62 111 ASP A N 1
ATOM 913 C CA . ASP A 1 111 ? -3.111 4.25 -21.703 1 81.62 111 ASP A CA 1
ATOM 914 C C . ASP A 1 111 ? -1.737 3.775 -22.172 1 81.62 111 ASP A C 1
ATOM 916 O O . ASP A 1 111 ? -0.972 4.547 -22.75 1 81.62 111 ASP A O 1
ATOM 920 N N . PHE A 1 112 ? -1.373 2.771 -21.766 1 77.5 112 PHE A N 1
ATOM 921 C CA . PHE A 1 112 ? -0.122 2.152 -22.188 1 77.5 112 PHE A CA 1
ATOM 922 C C . PHE A 1 112 ? -0.39 0.933 -23.062 1 77.5 112 PHE A C 1
ATOM 924 O O . PHE A 1 112 ? -0.9 -0.082 -22.578 1 77.5 112 PHE A O 1
ATOM 931 N N . ASP A 1 113 ? -0.266 1.215 -24.375 1 71.88 113 ASP A N 1
ATOM 932 C CA . ASP A 1 113 ? -0.462 0.112 -25.312 1 71.88 113 ASP A CA 1
ATOM 933 C C . ASP A 1 113 ? 0.823 -0.193 -26.078 1 71.88 113 ASP A C 1
ATOM 935 O O . ASP A 1 113 ? 1.293 0.632 -26.875 1 71.88 113 ASP A O 1
ATOM 939 N N . LEU A 1 114 ? 1.477 -1.142 -25.641 1 70.25 114 LEU A N 1
ATOM 940 C CA . LEU A 1 114 ? 2.619 -1.645 -26.391 1 70.25 114 LEU A CA 1
ATOM 941 C C . LEU A 1 114 ? 2.209 -2.809 -27.297 1 70.25 114 LEU A C 1
ATOM 943 O O . LEU A 1 114 ? 1.611 -3.779 -26.812 1 70.25 114 LEU A O 1
ATOM 947 N N . PRO A 1 115 ? 2.514 -2.58 -28.594 1 66.94 115 PRO A N 1
ATOM 948 C CA . PRO A 1 115 ? 2.24 -3.732 -29.453 1 66.94 115 PRO A CA 1
ATOM 949 C C . PRO A 1 115 ? 2.908 -5.012 -28.953 1 66.94 115 PRO A C 1
ATOM 951 O O . PRO A 1 115 ? 3.957 -4.957 -28.312 1 66.94 115 PRO A O 1
ATOM 954 N N . SER A 1 116 ? 2.283 -6.094 -29.141 1 64 116 SER A N 1
ATOM 955 C CA . SER A 1 116 ? 2.752 -7.398 -28.688 1 64 116 SER A CA 1
ATOM 956 C C . SER A 1 116 ? 4.195 -7.648 -29.125 1 64 116 SER A C 1
ATOM 958 O O . SER A 1 116 ? 4.969 -8.258 -28.375 1 64 116 SER A O 1
ATOM 960 N N . SER A 1 117 ? 4.578 -7.043 -30.203 1 65.31 117 SER A N 1
ATOM 961 C CA . SER A 1 117 ? 5.91 -7.281 -30.734 1 65.31 117 SER A CA 1
ATOM 962 C C . SER A 1 117 ? 6.973 -6.539 -29.938 1 65.31 117 SER A C 1
ATOM 964 O O . SER A 1 117 ? 8.148 -6.918 -29.953 1 65.31 117 SER A O 1
ATOM 966 N N . LYS A 1 118 ? 6.535 -5.527 -29.328 1 69.44 118 LYS A N 1
ATOM 967 C CA . LYS A 1 118 ? 7.504 -4.707 -28.609 1 69.44 118 LYS A CA 1
ATOM 968 C C . LYS A 1 118 ? 7.449 -4.984 -27.109 1 69.44 118 LYS A C 1
ATOM 970 O O . LYS A 1 118 ? 8.32 -4.547 -26.359 1 69.44 118 LYS A O 1
ATOM 975 N N . ARG A 1 119 ? 6.508 -5.828 -26.828 1 71.94 119 ARG A N 1
ATOM 976 C CA . ARG A 1 119 ? 6.246 -6.09 -25.406 1 71.94 119 ARG A CA 1
ATOM 977 C C . ARG A 1 119 ? 7.438 -6.777 -24.75 1 71.94 119 ARG A C 1
ATOM 979 O O . ARG A 1 119 ? 7.672 -6.609 -23.547 1 71.94 119 ARG A O 1
ATOM 986 N N . HIS A 1 120 ? 8.258 -7.414 -25.484 1 71.44 120 HIS A N 1
ATOM 987 C CA . HIS A 1 120 ? 9.336 -8.195 -24.891 1 71.44 120 HIS A CA 1
ATOM 988 C C . HIS A 1 120 ? 10.695 -7.539 -25.125 1 71.44 120 HIS A C 1
ATOM 990 O O . HIS A 1 120 ? 11.734 -8.109 -24.797 1 71.44 120 HIS A O 1
ATOM 996 N N . GLN A 1 121 ? 10.594 -6.289 -25.656 1 73.5 121 GLN A N 1
ATOM 997 C CA . GLN A 1 121 ? 11.852 -5.578 -25.844 1 73.5 121 GLN A CA 1
ATOM 998 C C . GLN A 1 121 ? 12.461 -5.164 -24.516 1 73.5 121 GLN A C 1
ATOM 1000 O O . GLN A 1 121 ? 11.773 -4.602 -23.656 1 73.5 121 GLN A O 1
ATOM 1005 N N . TYR A 1 122 ? 13.688 -5.395 -24.391 1 80.56 122 TYR A N 1
ATOM 1006 C CA . TYR A 1 122 ? 14.445 -5.191 -23.172 1 80.56 122 TYR A CA 1
ATOM 1007 C C . TYR A 1 122 ? 14.328 -3.752 -22.672 1 80.56 122 TYR A C 1
ATOM 1009 O O . TYR A 1 122 ? 14.07 -3.508 -21.5 1 80.56 122 TYR A O 1
ATOM 1017 N N . GLU A 1 123 ? 14.391 -2.764 -23.562 1 79.88 123 GLU A N 1
ATOM 1018 C CA . GLU A 1 123 ? 14.438 -1.347 -23.203 1 79.88 123 GLU A CA 1
ATOM 1019 C C . GLU A 1 123 ? 13.094 -0.871 -22.656 1 79.88 123 GLU A C 1
ATOM 1021 O O . GLU A 1 123 ? 13.039 0.094 -21.891 1 79.88 123 GLU A O 1
ATOM 1026 N N . MET A 1 124 ? 12.047 -1.62 -22.953 1 82.88 124 MET A N 1
ATOM 1027 C CA . MET A 1 124 ? 10.711 -1.186 -22.562 1 82.88 124 MET A CA 1
ATOM 1028 C C . MET A 1 124 ? 10.273 -1.864 -21.281 1 82.88 124 MET A C 1
ATOM 1030 O O . MET A 1 124 ? 9.281 -1.461 -20.656 1 82.88 124 MET A O 1
ATOM 1034 N N . GLN A 1 125 ? 10.992 -2.828 -20.828 1 85.5 125 GLN A N 1
ATOM 1035 C CA . GLN A 1 125 ? 10.539 -3.689 -19.734 1 85.5 125 GLN A CA 1
ATOM 1036 C C . GLN A 1 125 ? 10.391 -2.904 -18.438 1 85.5 125 GLN A C 1
ATOM 1038 O O . GLN A 1 125 ? 9.414 -3.07 -17.719 1 85.5 125 GLN A O 1
ATOM 1043 N N . PRO A 1 126 ? 11.375 -2.016 -18.172 1 85.88 126 PRO A N 1
ATOM 1044 C CA . PRO A 1 126 ? 11.195 -1.274 -16.922 1 85.88 126 PRO A CA 1
ATOM 1045 C C . PRO A 1 126 ? 9.914 -0.453 -16.891 1 85.88 126 PRO A C 1
ATOM 1047 O O . PRO A 1 126 ? 9.203 -0.443 -15.883 1 85.88 126 PRO A O 1
ATOM 1050 N N . LEU A 1 127 ? 9.633 0.145 -17.953 1 88.06 127 LEU A N 1
ATOM 1051 C CA . LEU A 1 127 ? 8.414 0.933 -18.047 1 88.06 127 LEU A CA 1
ATOM 1052 C C . LEU A 1 127 ? 7.18 0.036 -17.969 1 88.06 127 LEU A C 1
ATOM 1054 O O . LEU A 1 127 ? 6.234 0.329 -17.234 1 88.06 127 LEU A O 1
ATOM 1058 N N . ARG A 1 128 ? 7.145 -1.021 -18.734 1 90.81 128 ARG A N 1
ATOM 1059 C CA . ARG A 1 128 ? 6.035 -1.97 -18.719 1 90.81 128 ARG A CA 1
ATOM 1060 C C . ARG A 1 128 ? 5.789 -2.518 -17.328 1 90.81 128 ARG A C 1
ATOM 1062 O O . ARG A 1 128 ? 4.645 -2.551 -16.859 1 90.81 128 ARG A O 1
ATOM 1069 N N . ARG A 1 129 ? 6.836 -2.939 -16.688 1 92.81 129 ARG A N 1
ATOM 1070 C CA . ARG A 1 129 ? 6.734 -3.502 -15.336 1 92.81 129 ARG A CA 1
ATOM 1071 C C . ARG A 1 129 ? 6.242 -2.459 -14.344 1 92.81 129 ARG A C 1
ATOM 1073 O O . ARG A 1 129 ? 5.52 -2.787 -13.398 1 92.81 129 ARG A O 1
ATOM 1080 N N . SER A 1 130 ? 6.684 -1.264 -14.531 1 94.31 130 SER A N 1
ATOM 1081 C CA . SER A 1 130 ? 6.215 -0.185 -13.664 1 94.31 130 SER A CA 1
ATOM 1082 C C . SER A 1 130 ? 4.703 -0.01 -13.766 1 94.31 130 SER A C 1
ATOM 1084 O O . SER A 1 130 ? 4.027 0.203 -12.758 1 94.31 130 SER A O 1
ATOM 1086 N N . ILE A 1 131 ? 4.191 -0.065 -14.93 1 93.69 131 ILE A N 1
ATOM 1087 C CA . ILE A 1 131 ? 2.756 0.089 -15.148 1 93.69 131 ILE A CA 1
ATOM 1088 C C . ILE A 1 131 ? 2.012 -1.109 -14.562 1 93.69 131 ILE A C 1
ATOM 1090 O O . ILE A 1 131 ? 0.96 -0.951 -13.938 1 93.69 131 ILE A O 1
ATOM 1094 N N . MET A 1 132 ? 2.57 -2.279 -14.766 1 94.5 132 MET A N 1
ATOM 1095 C CA . MET A 1 132 ? 1.969 -3.475 -14.18 1 94.5 132 MET A CA 1
ATOM 1096 C C . MET A 1 132 ? 1.932 -3.377 -12.656 1 94.5 132 MET A C 1
ATOM 1098 O O . MET A 1 132 ? 0.948 -3.771 -12.031 1 94.5 132 MET A O 1
ATOM 1102 N N . ALA A 1 133 ? 3.035 -2.857 -12.109 1 97.56 133 ALA A N 1
ATOM 1103 C CA . ALA A 1 133 ? 3.092 -2.652 -10.664 1 97.56 133 ALA A CA 1
ATOM 1104 C C . ALA A 1 133 ? 1.971 -1.729 -10.195 1 97.56 133 ALA A C 1
ATOM 1106 O O . ALA A 1 133 ? 1.282 -2.025 -9.219 1 97.56 133 ALA A O 1
ATOM 1107 N N . ARG A 1 134 ? 1.81 -0.648 -10.898 1 97.25 134 ARG A N 1
ATOM 1108 C CA . ARG A 1 134 ? 0.748 0.296 -10.562 1 97.25 134 ARG A CA 1
ATOM 1109 C C . ARG A 1 134 ? -0.622 -0.369 -10.641 1 97.25 134 ARG A C 1
ATOM 1111 O O . ARG A 1 134 ? -1.468 -0.167 -9.766 1 97.25 134 ARG A O 1
ATOM 1118 N N . SER A 1 135 ? -0.831 -1.136 -11.656 1 96.56 135 SER A N 1
ATOM 1119 C CA . SER A 1 135 ? -2.09 -1.854 -11.828 1 96.56 135 SER A CA 1
ATOM 1120 C C . SER A 1 135 ? -2.363 -2.779 -10.648 1 96.56 135 SER A C 1
ATOM 1122 O O . SER A 1 135 ? -3.473 -2.793 -10.109 1 96.56 135 SER A O 1
ATOM 1124 N N . ARG A 1 136 ? -1.392 -3.543 -10.266 1 98.12 136 ARG A N 1
ATOM 1125 C CA . ARG A 1 136 ? -1.536 -4.449 -9.133 1 98.12 136 ARG A CA 1
ATOM 1126 C C . ARG A 1 136 ? -1.851 -3.682 -7.852 1 98.12 136 ARG A C 1
ATOM 1128 O O . ARG A 1 136 ? -2.668 -4.121 -7.039 1 98.12 136 ARG A O 1
ATOM 1135 N N . ASN A 1 137 ? -1.201 -2.576 -7.688 1 98.56 137 ASN A N 1
ATOM 1136 C CA . ASN A 1 137 ? -1.415 -1.779 -6.484 1 98.56 137 ASN A CA 1
ATOM 1137 C C . ASN A 1 137 ? -2.816 -1.179 -6.449 1 98.56 137 ASN A C 1
ATOM 1139 O O . ASN A 1 137 ? -3.439 -1.104 -5.391 1 98.56 137 ASN A O 1
ATOM 1143 N N . TRP A 1 138 ? -3.314 -0.721 -7.629 1 97.88 138 TRP A N 1
ATOM 1144 C CA . TRP A 1 138 ? -4.699 -0.271 -7.711 1 97.88 138 TRP A CA 1
ATOM 1145 C C . TRP A 1 138 ? -5.656 -1.367 -7.258 1 97.88 138 TRP A C 1
ATOM 1147 O O . TRP A 1 138 ? -6.57 -1.116 -6.465 1 97.88 138 TRP A O 1
ATOM 1157 N N . LEU A 1 139 ? -5.414 -2.508 -7.754 1 98.31 139 LEU A N 1
ATOM 1158 C CA . LEU A 1 139 ? -6.266 -3.65 -7.445 1 98.31 139 LEU A CA 1
ATOM 1159 C C . LEU A 1 139 ? -6.203 -3.988 -5.961 1 98.31 139 LEU A C 1
ATOM 1161 O O . LEU A 1 139 ? -7.242 -4.164 -5.316 1 98.31 139 LEU A O 1
ATOM 1165 N N . LEU A 1 140 ? -5.027 -4.051 -5.402 1 98.69 140 LEU A N 1
ATOM 1166 C CA . LEU A 1 140 ? -4.82 -4.367 -3.992 1 98.69 140 LEU A CA 1
ATOM 1167 C C . LEU A 1 140 ? -5.523 -3.348 -3.1 1 98.69 140 LEU A C 1
ATOM 1169 O O . LEU A 1 140 ? -6.277 -3.721 -2.197 1 98.69 140 LEU A O 1
ATOM 1173 N N . SER A 1 141 ? -5.305 -2.092 -3.367 1 97.5 141 SER A N 1
ATOM 1174 C CA . SER A 1 141 ? -5.844 -1.026 -2.529 1 97.5 141 SER A CA 1
ATOM 1175 C C . SER A 1 141 ? -7.367 -1.021 -2.559 1 97.5 141 SER A C 1
ATOM 1177 O O . SER A 1 141 ? -8.016 -0.681 -1.563 1 97.5 141 SER A O 1
ATOM 1179 N N . ALA A 1 142 ? -7.922 -1.469 -3.627 1 96.94 142 ALA A N 1
ATOM 1180 C CA . ALA A 1 142 ? -9.375 -1.419 -3.805 1 96.94 142 ALA A CA 1
ATOM 1181 C C . ALA A 1 142 ? -10.039 -2.643 -3.188 1 96.94 142 ALA A C 1
ATOM 1183 O O . ALA A 1 142 ? -11.188 -2.572 -2.738 1 96.94 142 ALA A O 1
ATOM 1184 N N . ALA A 1 143 ? -9.281 -3.674 -3.109 1 97.81 143 ALA A N 1
ATOM 1185 C CA . ALA A 1 143 ? -9.977 -4.941 -2.887 1 97.81 143 ALA A CA 1
ATOM 1186 C C . ALA A 1 143 ? -9.703 -5.477 -1.484 1 97.81 143 ALA A C 1
ATOM 1188 O O . ALA A 1 143 ? -10.453 -6.312 -0.975 1 97.81 143 ALA A O 1
ATOM 1189 N N . LEU A 1 144 ? -8.641 -5.102 -0.798 1 97.81 144 LEU A N 1
ATOM 1190 C CA . LEU A 1 144 ? -8.234 -5.691 0.473 1 97.81 144 LEU A CA 1
ATOM 1191 C C . LEU A 1 144 ? -9.211 -5.316 1.583 1 97.81 144 LEU A C 1
ATOM 1193 O O . LEU A 1 144 ? -9.227 -4.172 2.045 1 97.81 144 LEU A O 1
ATOM 1197 N N . GLU A 1 145 ? -9.906 -6.27 2.033 1 95.25 145 GLU A N 1
ATOM 1198 C CA . GLU A 1 145 ? -10.898 -6.062 3.084 1 95.25 145 GLU A CA 1
ATOM 1199 C C . GLU A 1 145 ? -10.312 -6.352 4.461 1 95.25 145 GLU A C 1
ATOM 1201 O O . GLU A 1 145 ? -9.281 -7.016 4.574 1 95.25 145 GLU A O 1
ATOM 1206 N N . SER A 1 146 ? -11.039 -5.926 5.461 1 94 146 SER A N 1
ATOM 1207 C CA . SER A 1 146 ? -10.516 -5.969 6.82 1 94 146 SER A CA 1
ATOM 1208 C C . SER A 1 146 ? -10.5 -7.395 7.359 1 94 146 SER A C 1
ATOM 1210 O O . SER A 1 146 ? -9.75 -7.699 8.297 1 94 146 SER A O 1
ATOM 1212 N N . ASP A 1 147 ? -11.25 -8.266 6.773 1 95.56 147 ASP A N 1
ATOM 1213 C CA . ASP A 1 147 ? -11.32 -9.617 7.328 1 95.56 147 ASP A CA 1
ATOM 1214 C C . ASP A 1 147 ? -10.523 -10.602 6.473 1 95.56 147 ASP A C 1
ATOM 1216 O O . ASP A 1 147 ? -10.625 -11.812 6.66 1 95.56 147 ASP A O 1
ATOM 1220 N N . THR A 1 148 ? -9.812 -10.125 5.531 1 98 148 THR A N 1
ATOM 1221 C CA . THR A 1 148 ? -8.992 -10.977 4.676 1 98 148 THR A CA 1
ATOM 1222 C C . THR A 1 148 ? -7.762 -11.469 5.434 1 98 148 THR A C 1
ATOM 1224 O O . THR A 1 148 ? -7.023 -10.672 6.016 1 98 148 THR A O 1
ATOM 1227 N N . SER A 1 149 ? -7.527 -12.766 5.371 1 98.38 149 SER A N 1
ATOM 1228 C CA . SER A 1 149 ? -6.363 -13.344 6.035 1 98.38 149 SER A CA 1
ATOM 1229 C C . SER A 1 149 ? -5.242 -13.625 5.039 1 98.38 149 SER A C 1
ATOM 1231 O O . SER A 1 149 ? -4.062 -13.516 5.375 1 98.38 149 SER A O 1
ATOM 1233 N N . TRP A 1 150 ? -5.648 -14.039 3.84 1 98.75 150 TRP A N 1
ATOM 1234 C CA . TRP A 1 150 ? -4.703 -14.438 2.805 1 98.75 150 TRP A CA 1
ATOM 1235 C C . TRP A 1 150 ? -5 -13.719 1.49 1 98.75 150 TRP A C 1
ATOM 1237 O O . TRP A 1 150 ? -6.164 -13.531 1.131 1 98.75 150 TRP A O 1
ATOM 1247 N N . VAL A 1 151 ? -3.949 -13.359 0.837 1 98.88 151 VAL A N 1
ATOM 1248 C CA . VAL A 1 151 ? -4.066 -12.781 -0.498 1 98.88 151 VAL A CA 1
ATOM 1249 C C . VAL A 1 151 ? -3.352 -13.672 -1.512 1 98.88 151 VAL A C 1
ATOM 1251 O O . VAL A 1 151 ? -2.182 -14.016 -1.328 1 98.88 151 VAL A O 1
ATOM 1254 N N . ALA A 1 152 ? -4.043 -14.031 -2.547 1 98.88 152 ALA A N 1
ATOM 1255 C CA . ALA A 1 152 ? -3.455 -14.82 -3.623 1 98.88 152 ALA A CA 1
ATOM 1256 C C . ALA A 1 152 ? -3.443 -14.039 -4.934 1 98.88 152 ALA A C 1
ATOM 1258 O O . ALA A 1 152 ? -4.496 -13.617 -5.422 1 98.88 152 ALA A O 1
ATOM 1259 N N . TRP A 1 153 ? -2.297 -13.82 -5.418 1 98.75 153 TRP A N 1
ATOM 1260 C CA . TRP A 1 153 ? -2.145 -13.281 -6.77 1 98.75 153 TRP A CA 1
ATOM 1261 C C . TRP A 1 153 ? -2.078 -14.414 -7.793 1 98.75 153 TRP A C 1
ATOM 1263 O O . TRP A 1 153 ? -1.201 -15.273 -7.723 1 98.75 153 TRP A O 1
ATOM 1273 N N . ILE A 1 154 ? -2.992 -14.406 -8.742 1 98.38 154 ILE A N 1
ATOM 1274 C CA . ILE A 1 154 ? -3.049 -15.492 -9.719 1 98.38 154 ILE A CA 1
ATOM 1275 C C . ILE A 1 154 ? -3.178 -14.914 -11.125 1 98.38 154 ILE A C 1
ATOM 1277 O O . ILE A 1 154 ? -4.109 -14.156 -11.414 1 98.38 154 ILE A O 1
ATOM 1281 N N . ASP A 1 155 ? -2.277 -15.281 -11.984 1 96.38 155 ASP A N 1
ATOM 1282 C CA . ASP A 1 155 ? -2.402 -14.914 -13.391 1 96.38 155 ASP A CA 1
ATOM 1283 C C . ASP A 1 155 ? -3.541 -15.68 -14.062 1 96.38 155 ASP A C 1
ATOM 1285 O O . ASP A 1 155 ? -3.754 -16.859 -13.781 1 96.38 155 ASP A O 1
ATOM 1289 N N . VAL A 1 156 ? -4.137 -15.047 -14.984 1 96.56 156 VAL A N 1
ATOM 1290 C CA . VAL A 1 156 ? -5.32 -15.617 -15.617 1 96.56 156 VAL A CA 1
ATOM 1291 C C . VAL A 1 156 ? -4.918 -16.766 -16.531 1 96.56 156 VAL A C 1
ATOM 1293 O O . VAL A 1 156 ? -5.723 -17.656 -16.812 1 96.56 156 VAL A O 1
ATOM 1296 N N . ASP A 1 157 ? -3.666 -16.781 -16.922 1 94.12 157 ASP A N 1
ATOM 1297 C CA . ASP A 1 157 ? -3.256 -17.766 -17.922 1 94.12 157 ASP A CA 1
ATOM 1298 C C . ASP A 1 157 ? -2.498 -18.922 -17.297 1 94.12 157 ASP A C 1
ATOM 1300 O O . ASP A 1 157 ? -1.735 -19.609 -17.969 1 94.12 157 ASP A O 1
ATOM 1304 N N . VAL A 1 158 ? -2.598 -19.109 -15.977 1 95.44 158 VAL A N 1
ATOM 1305 C CA . VAL A 1 158 ? -2.244 -20.375 -15.336 1 95.44 158 VAL A CA 1
ATOM 1306 C C . VAL A 1 158 ? -3.309 -21.422 -15.633 1 95.44 158 VAL A C 1
ATOM 1308 O O . VAL A 1 158 ? -4.496 -21.203 -15.391 1 95.44 158 VAL A O 1
ATOM 1311 N N . VAL A 1 159 ? -2.881 -22.594 -16.109 1 93.56 159 VAL A N 1
ATOM 1312 C CA . VAL A 1 159 ? -3.906 -23.453 -16.688 1 93.56 159 VAL A CA 1
ATOM 1313 C C . VAL A 1 159 ? -3.986 -24.766 -15.898 1 93.56 159 VAL A C 1
ATOM 1315 O O . VAL A 1 159 ? -4.895 -25.578 -16.109 1 93.56 159 VAL A O 1
ATOM 1318 N N . GLU A 1 160 ? -3.09 -25.031 -15 1 95.56 160 GLU A N 1
ATOM 1319 C CA . GLU A 1 160 ? -3.146 -26.25 -14.211 1 95.56 160 GLU A CA 1
ATOM 1320 C C . GLU A 1 160 ? -2.463 -26.078 -12.859 1 95.56 160 GLU A C 1
ATOM 1322 O O . GLU A 1 160 ? -1.382 -25.484 -12.781 1 95.56 160 GLU A O 1
ATOM 1327 N N . TYR A 1 161 ? -3.045 -26.5 -11.805 1 96.94 161 TYR A N 1
ATOM 1328 C CA . TYR A 1 161 ? -2.477 -26.641 -10.469 1 96.94 161 TYR A CA 1
ATOM 1329 C C . TYR A 1 161 ? -3.309 -27.578 -9.609 1 96.94 161 TYR A C 1
ATOM 1331 O O . TYR A 1 161 ? -4.484 -27.812 -9.898 1 96.94 161 TYR A O 1
ATOM 1339 N N . PRO A 1 162 ? -2.721 -28.188 -8.578 1 97.81 162 PRO A N 1
ATOM 1340 C CA . PRO A 1 162 ? -3.469 -29.094 -7.703 1 97.81 162 PRO A CA 1
ATOM 1341 C C . PRO A 1 162 ? -4.66 -28.422 -7.035 1 97.81 162 PRO A C 1
ATOM 1343 O O . PRO A 1 162 ? -4.586 -27.234 -6.68 1 97.81 162 PRO A O 1
ATOM 1346 N N . THR A 1 163 ? -5.707 -29.156 -6.754 1 98.25 163 THR A N 1
ATOM 1347 C CA . THR A 1 163 ? -6.93 -28.625 -6.168 1 98.25 163 THR A CA 1
ATOM 1348 C C . THR A 1 163 ? -6.68 -28.141 -4.738 1 98.25 163 THR A C 1
ATOM 1350 O O . THR A 1 163 ? -7.43 -27.312 -4.215 1 98.25 163 THR A O 1
ATOM 1353 N N . SER A 1 164 ? -5.652 -28.688 -4.082 1 98.12 164 SER A N 1
ATOM 1354 C CA . SER A 1 164 ? -5.363 -28.328 -2.693 1 98.12 164 SER A CA 1
ATOM 1355 C C . SER A 1 164 ? -4.324 -27.219 -2.609 1 98.12 164 SER A C 1
ATOM 1357 O O . SER A 1 164 ? -3.672 -27.047 -1.578 1 98.12 164 SER A O 1
ATOM 1359 N N . ILE A 1 165 ? -4.16 -26.484 -3.605 1 98.56 165 ILE A N 1
ATOM 1360 C CA . ILE A 1 165 ? -3.037 -25.547 -3.73 1 98.56 165 ILE A CA 1
ATOM 1361 C C . ILE A 1 165 ? -3.062 -24.547 -2.578 1 98.56 165 ILE A C 1
ATOM 1363 O O . ILE A 1 165 ? -2.023 -24.25 -1.991 1 98.56 165 ILE A O 1
ATOM 1367 N N . PHE A 1 166 ? -4.195 -23.984 -2.199 1 98.69 166 PHE A N 1
ATOM 1368 C CA . PHE A 1 166 ? -4.246 -23 -1.117 1 98.69 166 PHE A CA 1
ATOM 1369 C C . PHE A 1 166 ? -3.758 -23.625 0.189 1 98.69 166 PHE A C 1
ATOM 1371 O O . PHE A 1 166 ? -2.865 -23.078 0.842 1 98.69 166 PHE A O 1
ATOM 1378 N N . GLN A 1 167 ? -4.254 -24.734 0.514 1 98.38 167 GLN A N 1
ATOM 1379 C CA . GLN A 1 167 ? -3.865 -25.406 1.749 1 98.38 167 GLN A CA 1
ATOM 1380 C C . GLN A 1 167 ? -2.393 -25.812 1.721 1 98.38 167 GLN A C 1
ATOM 1382 O O . GLN A 1 167 ? -1.696 -25.703 2.732 1 98.38 167 GLN A O 1
ATOM 1387 N N . ASP A 1 168 ? -2.021 -26.312 0.601 1 98.31 168 ASP A N 1
ATOM 1388 C CA . ASP A 1 168 ? -0.637 -26.75 0.466 1 98.31 168 ASP A CA 1
ATOM 1389 C C . ASP A 1 168 ? 0.331 -25.594 0.653 1 98.31 168 ASP A C 1
ATOM 1391 O O . ASP A 1 168 ? 1.341 -25.719 1.349 1 98.31 168 ASP A O 1
ATOM 1395 N N . LEU A 1 169 ? 0.058 -24.5 0.05 1 98.56 169 LEU A N 1
ATOM 1396 C CA . LEU A 1 169 ? 0.928 -23.344 0.183 1 98.56 169 LEU A CA 1
ATOM 1397 C C . LEU A 1 169 ? 0.855 -22.766 1.594 1 98.56 169 LEU A C 1
ATOM 1399 O O . LEU A 1 169 ? 1.864 -22.312 2.133 1 98.56 169 LEU A O 1
ATOM 1403 N N . MET A 1 170 ? -0.316 -22.75 2.205 1 98.5 170 MET A N 1
ATOM 1404 C CA . MET A 1 170 ? -0.456 -22.281 3.582 1 98.5 170 MET A CA 1
ATOM 1405 C C . MET A 1 170 ? 0.426 -23.094 4.523 1 98.5 170 MET A C 1
ATOM 1407 O O . MET A 1 170 ? 1.01 -22.547 5.461 1 98.5 170 MET A O 1
ATOM 1411 N N . ARG A 1 171 ? 0.598 -24.312 4.254 1 97.69 171 ARG A N 1
ATOM 1412 C CA . ARG A 1 171 ? 1.342 -25.219 5.117 1 97.69 171 ARG A CA 1
ATOM 1413 C C . ARG A 1 171 ? 2.822 -24.859 5.156 1 97.69 171 ARG A C 1
ATOM 1415 O O . ARG A 1 171 ? 3.525 -25.188 6.113 1 97.69 171 ARG A O 1
ATOM 1422 N N . ALA A 1 172 ? 3.25 -24.219 4.125 1 97.25 172 ALA A N 1
ATOM 1423 C CA . ALA A 1 172 ? 4.641 -23.766 4.113 1 97.25 172 ALA A CA 1
ATOM 1424 C C . ALA A 1 172 ? 4.902 -22.781 5.238 1 97.25 172 ALA A C 1
ATOM 1426 O O . ALA A 1 172 ? 6.055 -22.547 5.617 1 97.25 172 ALA A O 1
ATOM 1427 N N . ASP A 1 173 ? 3.881 -22.094 5.75 1 97.25 173 ASP A N 1
ATOM 1428 C CA . ASP A 1 173 ? 3.932 -21.172 6.875 1 97.25 173 ASP A CA 1
ATOM 1429 C C . ASP A 1 173 ? 4.965 -20.062 6.629 1 97.25 173 ASP A C 1
ATOM 1431 O O . ASP A 1 173 ? 5.805 -19.797 7.488 1 97.25 173 ASP A O 1
ATOM 1435 N N . ALA A 1 174 ? 4.98 -19.531 5.469 1 98.25 174 ALA A N 1
ATOM 1436 C CA . ALA A 1 174 ? 5.777 -18.375 5.09 1 98.25 174 ALA A CA 1
ATOM 1437 C C . ALA A 1 174 ? 4.891 -17.156 4.828 1 98.25 174 ALA A C 1
ATOM 1439 O O . ALA A 1 174 ? 3.697 -17.297 4.547 1 98.25 174 ALA A O 1
ATOM 1440 N N . ASP A 1 175 ? 5.449 -15.969 4.992 1 98.75 175 ASP A N 1
ATOM 1441 C CA . ASP A 1 175 ? 4.688 -14.742 4.738 1 98.75 175 ASP A CA 1
ATOM 1442 C C . ASP A 1 175 ? 4.348 -14.609 3.256 1 98.75 175 ASP A C 1
ATOM 1444 O O . ASP A 1 175 ? 3.268 -14.133 2.902 1 98.75 175 ASP A O 1
ATOM 1448 N N . VAL A 1 176 ? 5.305 -14.961 2.406 1 98.75 176 VAL A N 1
ATOM 1449 C CA . VAL A 1 176 ? 5.152 -15.016 0.957 1 98.75 176 VAL A CA 1
ATOM 1450 C C . VAL A 1 176 ? 5.617 -16.375 0.438 1 98.75 176 VAL A C 1
ATOM 1452 O O . VAL A 1 176 ? 6.719 -16.828 0.759 1 98.75 176 VAL A O 1
ATOM 1455 N N . VAL A 1 177 ? 4.789 -17.016 -0.363 1 98.69 177 VAL A N 1
ATOM 1456 C CA . VAL A 1 177 ? 5.176 -18.328 -0.874 1 98.69 177 VAL A CA 1
ATOM 1457 C C . VAL A 1 177 ? 4.73 -18.469 -2.328 1 98.69 177 VAL A C 1
ATOM 1459 O O . VAL A 1 177 ? 3.639 -18.031 -2.693 1 98.69 177 VAL A O 1
ATOM 1462 N N . VAL A 1 178 ? 5.602 -19.047 -3.133 1 98.5 178 VAL A N 1
ATOM 1463 C CA . VAL A 1 178 ? 5.289 -19.266 -4.543 1 98.5 178 VAL A CA 1
ATOM 1464 C C . VAL A 1 178 ? 5.57 -20.719 -4.918 1 98.5 178 VAL A C 1
ATOM 1466 O O . VAL A 1 178 ? 6.535 -21.312 -4.438 1 98.5 178 VAL A O 1
ATOM 1469 N N . PRO A 1 179 ? 4.668 -21.312 -5.738 1 98.06 179 PRO A N 1
ATOM 1470 C CA . PRO A 1 179 ? 4.996 -22.594 -6.344 1 98.06 179 PRO A CA 1
ATOM 1471 C C . PRO A 1 179 ? 5.938 -22.469 -7.539 1 98.06 179 PRO A C 1
ATOM 1473 O O . PRO A 1 179 ? 6.414 -21.375 -7.836 1 98.06 179 PRO A O 1
ATOM 1476 N N . ASN A 1 180 ? 6.27 -23.625 -8.117 1 96.31 180 ASN A N 1
ATOM 1477 C CA . ASN A 1 180 ? 7.109 -23.656 -9.312 1 96.31 180 ASN A CA 1
ATOM 1478 C C . ASN A 1 180 ? 6.273 -23.75 -10.586 1 96.31 180 ASN A C 1
ATOM 1480 O O . ASN A 1 180 ? 5.59 -24.75 -10.812 1 96.31 180 ASN A O 1
ATOM 1484 N N . CYS A 1 181 ? 6.34 -22.719 -11.391 1 93.88 181 CYS A N 1
ATOM 1485 C CA . CYS A 1 181 ? 5.473 -22.625 -12.562 1 93.88 181 CYS A CA 1
ATOM 1486 C C . CYS A 1 181 ? 6.238 -22.984 -13.836 1 93.88 181 CYS A C 1
ATOM 1488 O O . CYS A 1 181 ? 7.215 -22.328 -14.18 1 93.88 181 CYS A O 1
ATOM 1490 N N . LEU A 1 182 ? 5.73 -23.938 -14.547 1 90.38 182 LEU A N 1
ATOM 1491 C CA . LEU A 1 182 ? 6.312 -24.406 -15.797 1 90.38 182 LEU A CA 1
ATOM 1492 C C . LEU A 1 182 ? 5.371 -24.141 -16.969 1 90.38 182 LEU A C 1
ATOM 1494 O O . LEU A 1 182 ? 4.227 -23.734 -16.766 1 90.38 182 LEU A O 1
ATOM 1498 N N . LEU A 1 183 ? 5.941 -24.266 -18.109 1 87.5 183 LEU A N 1
ATOM 1499 C CA . LEU A 1 183 ? 5.125 -24.156 -19.312 1 87.5 183 LEU A CA 1
ATOM 1500 C C . LEU A 1 183 ? 4.445 -25.484 -19.625 1 87.5 183 LEU A C 1
ATOM 1502 O O . LEU A 1 183 ? 5.086 -26.531 -19.594 1 87.5 183 LEU A O 1
ATOM 1506 N N . LYS A 1 184 ? 3.25 -25.344 -19.922 1 81.31 184 LYS A N 1
ATOM 1507 C CA . LYS A 1 184 ? 2.531 -26.547 -20.328 1 81.31 184 LYS A CA 1
ATOM 1508 C C . LYS A 1 184 ? 2.807 -26.875 -21.797 1 81.31 184 LYS A C 1
ATOM 1510 O O . LYS A 1 184 ? 2.549 -26.047 -22.688 1 81.31 184 LYS A O 1
ATOM 1515 N N . ARG A 1 185 ? 3.43 -27.906 -22.016 1 78 185 ARG A N 1
ATOM 1516 C CA . ARG A 1 185 ? 3.703 -28.328 -23.375 1 78 185 ARG A CA 1
ATOM 1517 C C . ARG A 1 185 ? 3.107 -29.719 -23.641 1 78 185 ARG A C 1
ATOM 1519 O O . ARG A 1 185 ? 2.926 -30.5 -22.703 1 78 185 ARG A O 1
ATOM 1526 N N . ASP A 1 186 ? 2.793 -29.828 -24.859 1 72.31 186 ASP A N 1
ATOM 1527 C CA . ASP A 1 186 ? 2.223 -31.109 -25.266 1 72.31 186 ASP A CA 1
ATOM 1528 C C . ASP A 1 186 ? 3.195 -32.25 -25 1 72.31 186 ASP A C 1
ATOM 1530 O O . ASP A 1 186 ? 2.777 -33.375 -24.703 1 72.31 186 ASP A O 1
ATOM 1534 N N . ASP A 1 187 ? 4.434 -31.891 -25.094 1 70.31 187 ASP A N 1
ATOM 1535 C CA . ASP A 1 187 ? 5.422 -32.938 -24.938 1 70.31 187 ASP A CA 1
ATOM 1536 C C . ASP A 1 187 ? 5.762 -33.156 -23.453 1 70.31 187 ASP A C 1
ATOM 1538 O O . ASP A 1 187 ? 6.582 -34 -23.109 1 70.31 187 ASP A O 1
ATOM 1542 N N . HIS A 1 188 ? 5.105 -32.5 -22.672 1 66.06 188 HIS A N 1
ATOM 1543 C CA . HIS A 1 188 ? 5.262 -32.594 -21.219 1 66.06 188 HIS A CA 1
ATOM 1544 C C . HIS A 1 188 ? 6.711 -32.344 -20.812 1 66.06 188 HIS A C 1
ATOM 1546 O O . HIS A 1 188 ? 7.141 -32.781 -19.75 1 66.06 188 HIS A O 1
ATOM 1552 N N . ALA A 1 189 ? 7.398 -31.781 -21.75 1 67.12 189 ALA A N 1
ATOM 1553 C CA . ALA A 1 189 ? 8.781 -31.453 -21.422 1 67.12 189 ALA A CA 1
ATOM 1554 C C . ALA A 1 189 ? 8.852 -30.312 -20.406 1 67.12 189 ALA A C 1
ATOM 1556 O O . ALA A 1 189 ? 7.938 -29.484 -20.328 1 67.12 189 ALA A O 1
ATOM 1557 N N . PHE A 1 190 ? 9.852 -30.469 -19.609 1 69.06 190 PHE A N 1
ATOM 1558 C CA . PHE A 1 190 ? 10.102 -29.453 -18.578 1 69.06 190 PHE A CA 1
ATOM 1559 C C . PHE A 1 190 ? 10.57 -28.141 -19.219 1 69.06 190 PHE A C 1
ATOM 1561 O O . PHE A 1 190 ? 11.641 -28.094 -19.828 1 69.06 190 PHE A O 1
ATOM 1568 N N . TRP A 1 191 ? 9.617 -27.156 -19.25 1 74.19 191 TRP A N 1
ATOM 1569 C CA . TRP A 1 191 ? 10.016 -25.844 -19.719 1 74.19 191 TRP A CA 1
ATOM 1570 C C . TRP A 1 191 ? 9.734 -24.766 -18.672 1 74.19 191 TRP A C 1
ATOM 1572 O O . TRP A 1 191 ? 8.594 -24.609 -18.219 1 74.19 191 TRP A O 1
ATOM 1582 N N . ALA A 1 192 ? 10.812 -24.156 -18.344 1 76.31 192 ALA A N 1
ATOM 1583 C CA . ALA A 1 192 ? 10.734 -23.109 -17.328 1 76.31 192 ALA A CA 1
ATOM 1584 C C . ALA A 1 192 ? 9.906 -21.922 -17.828 1 76.31 192 ALA A C 1
ATOM 1586 O O . ALA A 1 192 ? 10.047 -21.5 -18.969 1 76.31 192 ALA A O 1
ATOM 1587 N N . TYR A 1 193 ? 8.992 -21.484 -17.016 1 80.31 193 TYR A N 1
ATOM 1588 C CA . TYR A 1 193 ? 8.203 -20.328 -17.391 1 80.31 193 TYR A CA 1
ATOM 1589 C C . TYR A 1 193 ? 8.492 -19.156 -16.469 1 80.31 193 TYR A C 1
ATOM 1591 O O . TYR A 1 193 ? 9.031 -18.125 -16.891 1 80.31 193 TYR A O 1
ATOM 1599 N N . ASP A 1 194 ? 8.234 -19.359 -15.234 1 83 194 ASP A N 1
ATOM 1600 C CA . ASP A 1 194 ? 8.43 -18.25 -14.312 1 83 194 ASP A CA 1
ATOM 1601 C C . ASP A 1 194 ? 9.891 -18.156 -13.867 1 83 194 ASP A C 1
ATOM 1603 O O . ASP A 1 194 ? 10.297 -18.812 -12.898 1 83 194 ASP A O 1
ATOM 1607 N N . LYS A 1 195 ? 10.609 -17.312 -14.453 1 87.44 195 LYS A N 1
ATOM 1608 C CA . LYS A 1 195 ? 12.031 -17.141 -14.164 1 87.44 195 LYS A CA 1
ATOM 1609 C C . LYS A 1 195 ? 12.25 -16.031 -13.141 1 87.44 195 LYS A C 1
ATOM 1611 O O . LYS A 1 195 ? 13.391 -15.656 -12.859 1 87.44 195 LYS A O 1
ATOM 1616 N N . ASN A 1 196 ? 11.109 -15.602 -12.594 1 91.69 196 ASN A N 1
ATOM 1617 C CA . ASN A 1 196 ? 11.219 -14.477 -11.672 1 91.69 196 ASN A CA 1
ATOM 1618 C C . ASN A 1 196 ? 11.375 -14.953 -10.227 1 91.69 196 ASN A C 1
ATOM 1620 O O . ASN A 1 196 ? 11.539 -14.141 -9.32 1 91.69 196 ASN A O 1
ATOM 1624 N N . ASN A 1 197 ? 11.383 -16.266 -10 1 96.56 197 ASN A N 1
ATOM 1625 C CA . ASN A 1 197 ? 11.68 -16.859 -8.703 1 96.56 197 ASN A CA 1
ATOM 1626 C C . ASN A 1 197 ? 13.156 -17.219 -8.57 1 96.56 197 ASN A C 1
ATOM 1628 O O . ASN A 1 197 ? 13.617 -18.172 -9.211 1 96.56 197 ASN A O 1
ATOM 1632 N N . TRP A 1 198 ? 13.875 -16.5 -7.746 1 97.25 198 TRP A N 1
ATOM 1633 C CA . TRP A 1 198 ? 15.312 -16.766 -7.75 1 97.25 198 TRP A CA 1
ATOM 1634 C C . TRP A 1 198 ? 15.938 -16.375 -6.414 1 97.25 198 TRP A C 1
ATOM 1636 O O . TRP A 1 198 ? 15.305 -15.711 -5.594 1 97.25 198 TRP A O 1
ATOM 1646 N N . GLN A 1 199 ? 17.125 -16.859 -6.207 1 97.88 199 GLN A N 1
ATOM 1647 C CA . GLN A 1 199 ? 18.031 -16.516 -5.113 1 97.88 199 GLN A CA 1
ATOM 1648 C C . GLN A 1 199 ? 19.219 -15.703 -5.613 1 97.88 199 GLN A C 1
ATOM 1650 O O . GLN A 1 199 ? 19.734 -15.961 -6.695 1 97.88 199 GLN A O 1
ATOM 1655 N N . GLU A 1 200 ? 19.484 -14.703 -4.879 1 97.56 200 GLU A N 1
ATOM 1656 C CA . GLU A 1 200 ? 20.766 -14.031 -5.152 1 97.56 200 GLU A CA 1
ATOM 1657 C C . GLU A 1 200 ? 21.938 -14.969 -4.91 1 97.56 200 GLU A C 1
ATOM 1659 O O . GLU A 1 200 ? 21.906 -15.805 -4.008 1 97.56 200 GLU A O 1
ATOM 1664 N N . THR A 1 201 ? 22.969 -14.828 -5.699 1 97.12 201 THR A N 1
ATOM 1665 C CA . THR A 1 201 ? 24.25 -15.508 -5.508 1 97.12 201 THR A CA 1
ATOM 1666 C C . THR A 1 201 ? 25.344 -14.5 -5.184 1 97.12 201 THR A C 1
ATOM 1668 O O . THR A 1 201 ? 25.141 -13.289 -5.273 1 97.12 201 THR A O 1
ATOM 1671 N N . ASP A 1 202 ? 26.516 -15.023 -4.801 1 96.69 202 ASP A N 1
ATOM 1672 C CA . ASP A 1 202 ? 27.641 -14.133 -4.566 1 96.69 202 ASP A CA 1
ATOM 1673 C C . ASP A 1 202 ? 28 -13.352 -5.828 1 96.69 202 ASP A C 1
ATOM 1675 O O . ASP A 1 202 ? 28.312 -12.164 -5.762 1 96.69 202 ASP A O 1
ATOM 1679 N N . GLU A 1 203 ? 27.938 -14.023 -6.883 1 95.25 203 GLU A N 1
ATOM 1680 C CA . GLU A 1 203 ? 28.25 -13.391 -8.156 1 95.25 203 GLU A CA 1
ATOM 1681 C C . GLU A 1 203 ? 27.234 -12.305 -8.508 1 95.25 203 GLU A C 1
ATOM 1683 O O . GLU A 1 203 ? 27.609 -11.227 -8.969 1 95.25 203 GLU A O 1
ATOM 1688 N N . SER A 1 204 ? 25.938 -12.625 -8.328 1 95.25 204 SER A N 1
ATOM 1689 C CA . SER A 1 204 ? 24.906 -11.641 -8.641 1 95.25 204 SER A CA 1
ATOM 1690 C C . SER A 1 204 ? 25.047 -10.406 -7.746 1 95.25 204 SER A C 1
ATOM 1692 O O . SER A 1 204 ? 24.828 -9.281 -8.195 1 95.25 204 SER A O 1
ATOM 1694 N N . ARG A 1 205 ? 25.391 -10.57 -6.504 1 94.88 205 ARG A N 1
ATOM 1695 C CA . ARG A 1 205 ? 25.562 -9.461 -5.566 1 94.88 205 ARG A CA 1
ATOM 1696 C C . ARG A 1 205 ? 26.766 -8.594 -5.965 1 94.88 205 ARG A C 1
ATOM 1698 O O . ARG A 1 205 ? 26.703 -7.371 -5.863 1 94.88 205 ARG A O 1
ATOM 1705 N N . ARG A 1 206 ? 27.859 -9.242 -6.387 1 94.25 206 ARG A N 1
ATOM 1706 C CA . ARG A 1 206 ? 29.047 -8.516 -6.82 1 94.25 206 ARG A CA 1
ATOM 1707 C C . ARG A 1 206 ? 28.75 -7.648 -8.039 1 94.25 206 ARG A C 1
ATOM 1709 O O . ARG A 1 206 ? 29.203 -6.504 -8.125 1 94.25 206 ARG A O 1
ATOM 1716 N N . LEU A 1 207 ? 28.031 -8.211 -8.914 1 92.25 207 LEU A N 1
ATOM 1717 C CA . LEU A 1 207 ? 27.641 -7.5 -10.133 1 92.25 207 LEU A CA 1
ATOM 1718 C C . LEU A 1 207 ? 26.844 -6.25 -9.797 1 92.25 207 LEU A C 1
ATOM 1720 O O . LEU A 1 207 ? 27 -5.215 -10.445 1 92.25 207 LEU A O 1
ATOM 1724 N N . GLN A 1 208 ? 26 -6.289 -8.828 1 91.75 208 GLN A N 1
ATOM 1725 C CA . GLN A 1 208 ? 25.078 -5.211 -8.477 1 91.75 208 GLN A CA 1
ATOM 1726 C C . GLN A 1 208 ? 25.828 -4.027 -7.863 1 91.75 208 GLN A C 1
ATOM 1728 O O . GLN A 1 208 ? 25.359 -2.887 -7.945 1 91.75 208 GLN A O 1
ATOM 1733 N N . LYS A 1 209 ? 26.938 -4.246 -7.258 1 88.81 209 LYS A N 1
ATOM 1734 C CA . LYS A 1 209 ? 27.703 -3.189 -6.602 1 88.81 209 LYS A CA 1
ATOM 1735 C C . LYS A 1 209 ? 28.172 -2.141 -7.609 1 88.81 209 LYS A C 1
ATOM 1737 O O . LYS A 1 209 ? 28.344 -0.97 -7.262 1 88.81 209 LYS A O 1
ATOM 1742 N N . GLY A 1 210 ? 28.297 -2.453 -8.805 1 86.56 210 GLY A N 1
ATOM 1743 C CA . GLY A 1 210 ? 28.781 -1.523 -9.812 1 86.56 210 GLY A CA 1
ATOM 1744 C C . GLY A 1 210 ? 27.672 -0.854 -10.602 1 86.56 210 GLY A C 1
ATOM 1745 O O . GLY A 1 210 ? 27.938 -0.011 -11.461 1 86.56 210 GLY A O 1
ATOM 1746 N N . LEU A 1 211 ? 26.453 -1.178 -10.234 1 90.62 211 LEU A N 1
ATOM 1747 C CA . LEU A 1 211 ? 25.328 -0.671 -11.008 1 90.62 211 LEU A CA 1
ATOM 1748 C C . LEU A 1 211 ? 24.734 0.577 -10.359 1 90.62 211 LEU A C 1
ATOM 1750 O O . LEU A 1 211 ? 24.781 0.725 -9.141 1 90.62 211 LEU A O 1
ATOM 1754 N N . ASP A 1 212 ? 24.234 1.396 -11.227 1 88.62 212 ASP A N 1
ATOM 1755 C CA . ASP A 1 212 ? 23.469 2.525 -10.719 1 88.62 212 ASP A CA 1
ATOM 1756 C C . ASP A 1 212 ? 22.234 2.049 -9.945 1 88.62 212 ASP A C 1
ATOM 1758 O O . ASP A 1 212 ? 21.625 1.047 -10.305 1 88.62 212 ASP A O 1
ATOM 1762 N N . GLU A 1 213 ? 21.844 2.795 -8.977 1 85.94 213 GLU A N 1
ATOM 1763 C CA . GLU A 1 213 ? 20.75 2.406 -8.086 1 85.94 213 GLU A CA 1
ATOM 1764 C C . GLU A 1 213 ? 19.438 2.258 -8.844 1 85.94 213 GLU A C 1
ATOM 1766 O O . GLU A 1 213 ? 18.578 1.467 -8.461 1 85.94 213 GLU A O 1
ATOM 1771 N N . ASP A 1 214 ? 19.266 2.902 -9.906 1 88.56 214 ASP A N 1
ATOM 1772 C CA . ASP A 1 214 ? 18 2.902 -10.625 1 88.56 214 ASP A CA 1
ATOM 1773 C C . ASP A 1 214 ? 18 1.878 -11.758 1 88.56 214 ASP A C 1
ATOM 1775 O O . ASP A 1 214 ? 17.016 1.737 -12.477 1 88.56 214 ASP A O 1
ATOM 1779 N N . PHE A 1 215 ? 19.125 1.182 -11.914 1 91.75 215 PHE A N 1
ATOM 1780 C CA . PHE A 1 215 ? 19.203 0.167 -12.953 1 91.75 215 PHE A CA 1
ATOM 1781 C C . PHE A 1 215 ? 18.375 -1.055 -12.594 1 91.75 215 PHE A C 1
ATOM 1783 O O . PHE A 1 215 ? 18.562 -1.657 -11.531 1 91.75 215 PHE A O 1
ATOM 1790 N N . VAL A 1 216 ? 17.484 -1.409 -13.453 1 93.25 216 VAL A N 1
ATOM 1791 C CA . VAL A 1 216 ? 16.578 -2.529 -13.188 1 93.25 216 VAL A CA 1
ATOM 1792 C C . VAL A 1 216 ? 17.141 -3.797 -13.836 1 93.25 216 VAL A C 1
ATOM 1794 O O . VAL A 1 216 ? 17.438 -3.812 -15.031 1 93.25 216 VAL A O 1
ATOM 1797 N N . LEU A 1 217 ? 17.297 -4.797 -13.062 1 92.44 217 LEU A N 1
ATOM 1798 C CA . LEU A 1 217 ? 17.734 -6.098 -13.547 1 92.44 217 LEU A CA 1
ATOM 1799 C C . LEU A 1 217 ? 16.547 -6.973 -13.93 1 92.44 217 LEU A C 1
ATOM 1801 O O . LEU A 1 217 ? 15.531 -6.984 -13.227 1 92.44 217 LEU A O 1
ATOM 1805 N N . LEU A 1 218 ? 16.688 -7.625 -15.008 1 89 218 LEU A N 1
ATOM 1806 C CA . LEU A 1 218 ? 15.609 -8.461 -15.531 1 89 218 LEU A CA 1
ATOM 1807 C C . LEU A 1 218 ? 16.125 -9.859 -15.859 1 89 218 LEU A C 1
ATOM 1809 O O . LEU A 1 218 ? 17.219 -10.016 -16.391 1 89 218 LEU A O 1
ATOM 1813 N N . GLU A 1 219 ? 15.312 -10.812 -15.508 1 85.19 219 GLU A N 1
ATOM 1814 C CA . GLU A 1 219 ? 15.664 -12.18 -15.867 1 85.19 219 GLU A CA 1
ATOM 1815 C C . GLU A 1 219 ? 15.141 -12.531 -17.266 1 85.19 219 GLU A C 1
ATOM 1817 O O . GLU A 1 219 ? 14.094 -12.031 -17.688 1 85.19 219 GLU A O 1
ATOM 1822 N N . GLY A 1 220 ? 15.859 -13.438 -17.859 1 76.62 220 GLY A N 1
ATOM 1823 C CA . GLY A 1 220 ? 15.391 -13.992 -19.125 1 76.62 220 GLY A CA 1
ATOM 1824 C C . GLY A 1 220 ? 15.883 -13.211 -20.328 1 76.62 220 GLY A C 1
ATOM 1825 O O . GLY A 1 220 ? 15.469 -13.484 -21.469 1 76.62 220 GLY A O 1
ATOM 1826 N N . TYR A 1 221 ? 16.734 -12.203 -20.094 1 77.19 221 TYR A N 1
ATOM 1827 C CA . TYR A 1 221 ? 17.25 -11.414 -21.203 1 77.19 221 TYR A CA 1
ATOM 1828 C C . TYR A 1 221 ? 18.766 -11.586 -21.328 1 77.19 221 TYR A C 1
ATOM 1830 O O . TYR A 1 221 ? 19.484 -11.531 -20.328 1 77.19 221 TYR A O 1
ATOM 1838 N N . TYR A 1 222 ? 19.156 -11.812 -22.516 1 74.44 222 TYR A N 1
ATOM 1839 C CA . TYR A 1 222 ? 20.562 -12.094 -22.766 1 74.44 222 TYR A CA 1
ATOM 1840 C C . TYR A 1 222 ? 21.391 -10.82 -22.672 1 74.44 222 TYR A C 1
ATOM 1842 O O . TYR A 1 222 ? 22.609 -10.883 -22.531 1 74.44 222 TYR A O 1
ATOM 1850 N N . GLU A 1 223 ? 20.75 -9.742 -22.766 1 77.81 223 GLU A N 1
ATOM 1851 C CA . GLU A 1 223 ? 21.438 -8.453 -22.797 1 77.81 223 GLU A CA 1
ATOM 1852 C C . GLU A 1 223 ? 22.25 -8.227 -21.516 1 77.81 223 GLU A C 1
ATOM 1854 O O . GLU A 1 223 ? 23.328 -7.637 -21.562 1 77.81 223 GLU A O 1
ATOM 1859 N N . PHE A 1 224 ? 21.703 -8.844 -20.391 1 83.81 224 PHE A N 1
ATOM 1860 C CA . PHE A 1 224 ? 22.391 -8.641 -19.125 1 83.81 224 PHE A CA 1
ATOM 1861 C C . PHE A 1 224 ? 22.297 -9.875 -18.25 1 83.81 224 PHE A C 1
ATOM 1863 O O . PHE A 1 224 ? 21.281 -10.094 -17.578 1 83.81 224 PHE A O 1
ATOM 1870 N N . PRO A 1 225 ? 23.312 -10.625 -18.266 1 87 225 PRO A N 1
ATOM 1871 C CA . PRO A 1 225 ? 23.297 -11.789 -17.375 1 87 225 PRO A CA 1
ATOM 1872 C C . PRO A 1 225 ? 23.281 -11.414 -15.898 1 87 225 PRO A C 1
ATOM 1874 O O . PRO A 1 225 ? 24.047 -10.547 -15.469 1 87 225 PRO A O 1
ATOM 1877 N N . THR A 1 226 ? 22.422 -12.047 -15.109 1 91.81 226 THR A N 1
ATOM 1878 C CA . THR A 1 226 ? 22.25 -11.656 -13.719 1 91.81 226 THR A CA 1
ATOM 1879 C C . THR A 1 226 ? 22.969 -12.641 -12.789 1 91.81 226 THR A C 1
ATOM 1881 O O . THR A 1 226 ? 23.203 -12.336 -11.617 1 91.81 226 THR A O 1
ATOM 1884 N N . TYR A 1 227 ? 23.234 -13.938 -13.266 1 92.44 227 TYR A N 1
ATOM 1885 C CA . TYR A 1 227 ? 23.938 -14.984 -12.539 1 92.44 227 TYR A CA 1
ATOM 1886 C C . TYR A 1 227 ? 23.188 -15.398 -11.289 1 92.44 227 TYR A C 1
ATOM 1888 O O . TYR A 1 227 ? 23.781 -15.82 -10.297 1 92.44 227 TYR A O 1
ATOM 1896 N N . ARG A 1 228 ? 21.859 -15.242 -11.273 1 95.88 228 ARG A N 1
ATOM 1897 C CA . ARG A 1 228 ? 21.016 -15.664 -10.172 1 95.88 228 ARG A CA 1
ATOM 1898 C C . ARG A 1 228 ? 20.672 -17.156 -10.273 1 95.88 228 ARG A C 1
ATOM 1900 O O . ARG A 1 228 ? 20.812 -17.75 -11.344 1 95.88 228 ARG A O 1
ATOM 1907 N N . TYR A 1 229 ? 20.391 -17.75 -9.148 1 96.38 229 TYR A N 1
ATOM 1908 C CA . TYR A 1 229 ? 19.953 -19.141 -9.133 1 96.38 229 TYR A CA 1
ATOM 1909 C C . TYR A 1 229 ? 18.438 -19.25 -9.195 1 96.38 229 TYR A C 1
ATOM 1911 O O . TYR A 1 229 ? 17.75 -18.953 -8.219 1 96.38 229 TYR A O 1
ATOM 1919 N N . LEU A 1 230 ? 17.969 -19.672 -10.289 1 95.19 230 LEU A N 1
ATOM 1920 C CA . LEU A 1 230 ? 16.547 -19.672 -10.57 1 95.19 230 LEU A CA 1
ATOM 1921 C C . LEU A 1 230 ? 15.891 -20.938 -10 1 95.19 230 LEU A C 1
ATOM 1923 O O . LEU A 1 230 ? 16.469 -22.016 -10.07 1 95.19 230 LEU A O 1
ATOM 1927 N N . MET A 1 231 ? 14.727 -20.797 -9.453 1 95.5 231 MET A N 1
ATOM 1928 C CA . MET A 1 231 ? 14.023 -21.922 -8.867 1 95.5 231 MET A CA 1
ATOM 1929 C C . MET A 1 231 ? 13.688 -22.969 -9.938 1 95.5 231 MET A C 1
ATOM 1931 O O . MET A 1 231 ? 13.703 -24.172 -9.664 1 95.5 231 MET A O 1
ATOM 1935 N N . VAL A 1 232 ? 13.391 -22.516 -11.117 1 91.75 232 VAL A N 1
ATOM 1936 C CA . VAL A 1 232 ? 13.016 -23.406 -12.203 1 91.75 232 VAL A CA 1
ATOM 1937 C C . VAL A 1 232 ? 14.18 -24.344 -12.516 1 91.75 232 VAL A C 1
ATOM 1939 O O . VAL A 1 232 ? 13.992 -25.406 -13.133 1 91.75 232 VAL A O 1
ATOM 1942 N N . ASP A 1 233 ? 15.375 -23.969 -12.133 1 91.56 233 ASP A N 1
ATOM 1943 C CA . ASP A 1 233 ? 16.562 -24.781 -12.375 1 91.56 233 ASP A CA 1
ATOM 1944 C C . ASP A 1 233 ? 16.844 -25.703 -11.195 1 91.56 233 ASP A C 1
ATOM 1946 O O . ASP A 1 233 ? 17.766 -26.531 -11.25 1 91.56 233 ASP A O 1
ATOM 1950 N N . MET A 1 234 ? 16.078 -25.625 -10.156 1 93.56 234 MET A N 1
ATOM 1951 C CA . MET A 1 234 ? 16.266 -26.453 -8.969 1 93.56 234 MET A CA 1
ATOM 1952 C C . MET A 1 234 ? 15.641 -27.828 -9.156 1 93.56 234 MET A C 1
ATOM 1954 O O . MET A 1 234 ? 14.75 -28 -9.992 1 93.56 234 MET A O 1
ATOM 1958 N N . PRO A 1 235 ? 16.156 -28.781 -8.375 1 91.88 235 PRO A N 1
ATOM 1959 C CA . PRO A 1 235 ? 15.539 -30.109 -8.461 1 91.88 235 PRO A CA 1
ATOM 1960 C C . PRO A 1 235 ? 14.055 -30.094 -8.109 1 91.88 235 PRO A C 1
ATOM 1962 O O . PRO A 1 235 ? 13.656 -29.469 -7.117 1 91.88 235 PRO A O 1
ATOM 1965 N N . THR A 1 236 ? 13.328 -30.75 -8.852 1 91.56 236 THR A N 1
ATOM 1966 C CA . THR A 1 236 ? 11.883 -30.75 -8.648 1 91.56 236 THR A CA 1
ATOM 1967 C C . THR A 1 236 ? 11.43 -32.062 -8.008 1 91.56 236 THR A C 1
ATOM 1969 O O . THR A 1 236 ? 10.281 -32.188 -7.582 1 91.56 236 THR A O 1
ATOM 1972 N N . ASP A 1 237 ? 12.273 -33.062 -8.047 1 92.75 237 ASP A N 1
ATOM 1973 C CA . ASP A 1 237 ? 11.953 -34.344 -7.441 1 92.75 237 ASP A CA 1
ATOM 1974 C C . ASP A 1 237 ? 12.164 -34.312 -5.93 1 92.75 237 ASP A C 1
ATOM 1976 O O . ASP A 1 237 ? 12.977 -35.062 -5.398 1 92.75 237 ASP A O 1
ATOM 1980 N N . VAL A 1 238 ? 11.562 -33.406 -5.316 1 94.62 238 VAL A N 1
ATOM 1981 C CA . VAL A 1 238 ? 11.617 -33.219 -3.871 1 94.62 238 VAL A CA 1
ATOM 1982 C C . VAL A 1 238 ? 10.195 -33.156 -3.307 1 94.62 238 VAL A C 1
ATOM 1984 O O . VAL A 1 238 ? 9.227 -33.094 -4.062 1 94.62 238 VAL A O 1
ATOM 1987 N N . ASP A 1 239 ? 10.141 -33.312 -2.029 1 95.56 239 ASP A N 1
ATOM 1988 C CA . ASP A 1 239 ? 8.852 -33.188 -1.351 1 95.56 239 ASP A CA 1
ATOM 1989 C C . ASP A 1 239 ? 8.164 -31.875 -1.704 1 95.56 239 ASP A C 1
ATOM 1991 O O . ASP A 1 239 ? 8.812 -30.844 -1.806 1 95.56 239 ASP A O 1
ATOM 1995 N N . LYS A 1 240 ? 6.891 -31.969 -1.843 1 94.69 240 LYS A N 1
ATOM 1996 C CA . LYS A 1 240 ? 6.105 -30.797 -2.219 1 94.69 240 LYS A CA 1
ATOM 1997 C C . LYS A 1 240 ? 6.219 -29.703 -1.167 1 94.69 240 LYS A C 1
ATOM 1999 O O . LYS A 1 240 ? 5.98 -28.531 -1.461 1 94.69 240 LYS A O 1
ATOM 2004 N N . GLN A 1 241 ? 6.559 -30.062 0.005 1 95.62 241 GLN A N 1
ATOM 2005 C CA . GLN A 1 241 ? 6.645 -29.078 1.078 1 95.62 241 GLN A CA 1
ATOM 2006 C C . GLN A 1 241 ? 8.078 -28.594 1.27 1 95.62 241 GLN A C 1
ATOM 2008 O O . GLN A 1 241 ? 8.336 -27.703 2.078 1 95.62 241 GLN A O 1
ATOM 2013 N N . TYR A 1 242 ? 8.961 -29.219 0.522 1 97.5 242 TYR A N 1
ATOM 2014 C CA . TYR A 1 242 ? 10.312 -28.688 0.56 1 97.5 242 TYR A CA 1
ATOM 2015 C C . TYR A 1 242 ? 10.344 -27.234 0.099 1 97.5 242 TYR A C 1
ATOM 2017 O O . TYR A 1 242 ? 9.82 -26.906 -0.969 1 97.5 242 TYR A O 1
ATOM 2025 N N . LYS A 1 243 ? 10.844 -26.359 0.914 1 97.88 243 LYS A N 1
ATOM 2026 C CA . LYS A 1 243 ? 10.82 -24.953 0.562 1 97.88 243 LYS A CA 1
ATOM 2027 C C . LYS A 1 243 ? 12.227 -24.344 0.606 1 97.88 243 LYS A C 1
ATOM 2029 O O . LYS A 1 243 ? 13.078 -24.812 1.358 1 97.88 243 LYS A O 1
ATOM 2034 N N . VAL A 1 244 ? 12.453 -23.375 -0.177 1 98.31 244 VAL A N 1
ATOM 2035 C CA . VAL A 1 244 ? 13.719 -22.656 -0.236 1 98.31 244 VAL A CA 1
ATOM 2036 C C . VAL A 1 244 ? 13.453 -21.156 -0.094 1 98.31 244 VAL A C 1
ATOM 2038 O O . VAL A 1 244 ? 12.43 -20.656 -0.565 1 98.31 244 VAL A O 1
ATOM 2041 N N . GLU A 1 245 ? 14.367 -20.516 0.569 1 98.19 245 GLU A N 1
ATOM 2042 C CA . GLU A 1 245 ? 14.266 -19.062 0.648 1 98.19 245 GLU A CA 1
ATOM 2043 C C . GLU A 1 245 ? 14.516 -18.406 -0.713 1 98.19 245 GLU A C 1
ATOM 2045 O O . GLU A 1 245 ? 15.391 -18.844 -1.461 1 98.19 245 GLU A O 1
ATOM 2050 N N . LEU A 1 246 ? 13.75 -17.406 -1.048 1 98.5 246 LEU A N 1
ATOM 2051 C CA . LEU A 1 246 ? 13.898 -16.688 -2.311 1 98.5 246 LEU A CA 1
ATOM 2052 C C . LEU A 1 246 ? 14.18 -15.211 -2.07 1 98.5 246 LEU A C 1
ATOM 2054 O O . LEU A 1 246 ? 13.828 -14.672 -1.02 1 98.5 246 LEU A O 1
ATOM 2058 N N . ASP A 1 247 ? 14.805 -14.547 -3.088 1 98.12 247 ASP A N 1
ATOM 2059 C CA . ASP A 1 247 ? 15.086 -13.117 -3.055 1 98.12 247 ASP A CA 1
ATOM 2060 C C . ASP A 1 247 ? 14.234 -12.375 -4.082 1 98.12 247 ASP A C 1
ATOM 2062 O O . ASP A 1 247 ? 14.117 -11.148 -4.023 1 98.12 247 ASP A O 1
ATOM 2066 N N . GLY A 1 248 ? 13.711 -13.023 -4.992 1 97.75 248 GLY A N 1
ATOM 2067 C CA . GLY A 1 248 ? 12.758 -12.539 -5.973 1 97.75 248 GLY A CA 1
ATOM 2068 C C . GLY A 1 248 ? 11.633 -13.516 -6.254 1 97.75 248 GLY A C 1
ATOM 2069 O O . GLY A 1 248 ? 11.852 -14.734 -6.254 1 97.75 248 GLY A O 1
ATOM 2070 N N . VAL A 1 249 ? 10.461 -12.969 -6.461 1 97.31 249 VAL A N 1
ATOM 2071 C CA . VAL A 1 249 ? 9.336 -13.836 -6.789 1 97.31 249 VAL A CA 1
ATOM 2072 C C . VAL A 1 249 ? 8.57 -13.273 -7.984 1 97.31 249 VAL A C 1
ATOM 2074 O O . VAL A 1 249 ? 8.562 -12.055 -8.203 1 97.31 249 VAL A O 1
ATOM 2077 N N . GLY A 1 250 ? 7.992 -14.195 -8.727 1 91.81 250 GLY A N 1
ATOM 2078 C CA . GLY A 1 250 ? 7.043 -13.82 -9.758 1 91.81 250 GLY A CA 1
ATOM 2079 C C . GLY A 1 250 ? 5.605 -13.812 -9.273 1 91.81 250 GLY A C 1
ATOM 2080 O O . GLY A 1 250 ? 5.344 -13.992 -8.086 1 91.81 250 GLY A O 1
ATOM 2081 N N . ALA A 1 251 ? 4.699 -13.477 -10.164 1 84.5 251 ALA A N 1
ATOM 2082 C CA . ALA A 1 251 ? 3.312 -13.375 -9.711 1 84.5 251 ALA A CA 1
ATOM 2083 C C . ALA A 1 251 ? 2.398 -14.258 -10.562 1 84.5 251 ALA A C 1
ATOM 2085 O O . ALA A 1 251 ? 1.237 -13.914 -10.789 1 84.5 251 ALA A O 1
ATOM 2086 N N . THR A 1 252 ? 2.971 -15.391 -11.055 1 93.75 252 THR A N 1
ATOM 2087 C CA . THR A 1 252 ? 2.041 -16.312 -11.703 1 93.75 252 THR A CA 1
ATOM 2088 C C . THR A 1 252 ? 1.02 -16.844 -10.703 1 93.75 252 THR A C 1
ATOM 2090 O O . THR A 1 252 ? -0.176 -16.891 -11 1 93.75 252 THR A O 1
ATOM 2093 N N . PHE A 1 253 ? 1.524 -17.328 -9.68 1 97.69 253 PHE A N 1
ATOM 2094 C CA . PHE A 1 253 ? 0.773 -17.703 -8.484 1 97.69 253 PHE A CA 1
ATOM 2095 C C . PHE A 1 253 ? 1.558 -17.375 -7.227 1 97.69 253 PHE A C 1
ATOM 2097 O O . PHE A 1 253 ? 2.666 -17.875 -7.023 1 97.69 253 PHE A O 1
ATOM 2104 N N . THR A 1 254 ? 1.06 -16.484 -6.391 1 98.56 254 THR A N 1
ATOM 2105 C CA . THR A 1 254 ? 1.729 -16.062 -5.164 1 98.56 254 THR A CA 1
ATOM 2106 C C . THR A 1 254 ? 0.736 -15.969 -4.012 1 98.56 254 THR A C 1
ATOM 2108 O O . THR A 1 254 ? -0.281 -15.281 -4.113 1 98.56 254 THR A O 1
ATOM 2111 N N . LEU A 1 255 ? 0.974 -16.719 -2.963 1 98.81 255 LEU A N 1
ATOM 2112 C CA . LEU A 1 255 ? 0.168 -16.625 -1.75 1 98.81 255 LEU A CA 1
ATOM 2113 C C . LEU A 1 255 ? 0.874 -15.781 -0.692 1 98.81 255 LEU A C 1
ATOM 2115 O O . LEU A 1 255 ? 2.049 -16.016 -0.394 1 98.81 255 LEU A O 1
ATOM 2119 N N . VAL A 1 256 ? 0.17 -14.805 -0.147 1 98.88 256 VAL A N 1
ATOM 2120 C CA . VAL A 1 256 ? 0.72 -13.828 0.787 1 98.88 256 VAL A CA 1
ATOM 2121 C C . VAL A 1 256 ? -0.168 -13.742 2.025 1 98.88 256 VAL A C 1
ATOM 2123 O O . VAL A 1 256 ? -1.396 -13.68 1.914 1 98.88 256 VAL A O 1
ATOM 2126 N N . LYS A 1 257 ? 0.425 -13.836 3.195 1 98.75 257 LYS A N 1
ATOM 2127 C CA . LYS A 1 257 ? -0.35 -13.422 4.363 1 98.75 257 LYS A CA 1
ATOM 2128 C C . LYS A 1 257 ? -0.774 -11.961 4.254 1 98.75 257 LYS A C 1
ATOM 2130 O O . LYS A 1 257 ? 0.048 -11.094 3.965 1 98.75 257 LYS A O 1
ATOM 2135 N N . ALA A 1 258 ? -1.979 -11.664 4.562 1 98.56 258 ALA A N 1
ATOM 2136 C CA . ALA A 1 258 ? -2.549 -10.352 4.27 1 98.56 258 ALA A CA 1
ATOM 2137 C C . ALA A 1 258 ? -1.821 -9.25 5.039 1 98.56 258 ALA A C 1
ATOM 2139 O O . ALA A 1 258 ? -1.698 -8.125 4.555 1 98.56 258 ALA A O 1
ATOM 2140 N N . HIS A 1 259 ? -1.31 -9.531 6.219 1 97.62 259 HIS A N 1
ATOM 2141 C CA . HIS A 1 259 ? -0.671 -8.5 7.027 1 97.62 259 HIS A CA 1
ATOM 2142 C C . HIS A 1 259 ? 0.59 -7.969 6.355 1 97.62 259 HIS A C 1
ATOM 2144 O O . HIS A 1 259 ? 1.021 -6.848 6.625 1 97.62 259 HIS A O 1
ATOM 2150 N N . VAL A 1 260 ? 1.191 -8.742 5.457 1 98.56 260 VAL A N 1
ATOM 2151 C CA . VAL A 1 260 ? 2.359 -8.289 4.711 1 98.56 260 VAL A CA 1
ATOM 2152 C C . VAL A 1 260 ? 2.002 -7.051 3.893 1 98.56 260 VAL A C 1
ATOM 2154 O O . VAL A 1 260 ? 2.723 -6.047 3.92 1 98.56 260 VAL A O 1
ATOM 2157 N N . HIS A 1 261 ? 0.878 -7.129 3.184 1 98.75 261 HIS A N 1
ATOM 2158 C CA . HIS A 1 261 ? 0.404 -5.988 2.412 1 98.75 261 HIS A CA 1
ATOM 2159 C C . HIS A 1 261 ? -0.089 -4.871 3.326 1 98.75 261 HIS A C 1
ATOM 2161 O O . HIS A 1 261 ? 0.153 -3.691 3.059 1 98.75 261 HIS A O 1
ATOM 2167 N N . ARG A 1 262 ? -0.731 -5.199 4.422 1 98.12 262 ARG A N 1
ATOM 2168 C CA . ARG A 1 262 ? -1.287 -4.199 5.328 1 98.12 262 ARG A CA 1
ATOM 2169 C C . ARG A 1 262 ? -0.181 -3.377 5.98 1 98.12 262 ARG A C 1
ATOM 2171 O O . ARG A 1 262 ? -0.382 -2.207 6.309 1 98.12 262 ARG A O 1
ATOM 2178 N N . GLU A 1 263 ? 0.906 -4.004 6.109 1 97.56 263 GLU A N 1
ATOM 2179 C CA . GLU A 1 263 ? 2.016 -3.305 6.754 1 97.56 263 GLU A CA 1
ATOM 2180 C C . GLU A 1 263 ? 2.789 -2.455 5.746 1 97.56 263 GLU A C 1
ATOM 2182 O O . GLU A 1 263 ? 3.648 -1.659 6.129 1 97.56 263 GLU A O 1
ATOM 2187 N N . GLY A 1 264 ? 2.52 -2.676 4.449 1 98.06 264 GLY A N 1
ATOM 2188 C CA . GLY A 1 264 ? 3.057 -1.699 3.516 1 98.06 264 GLY A CA 1
ATOM 2189 C C . GLY A 1 264 ? 3.807 -2.332 2.359 1 98.06 264 GLY A C 1
ATOM 2190 O O . GLY A 1 264 ? 4.172 -1.646 1.401 1 98.06 264 GLY A O 1
ATOM 2191 N N . ALA A 1 265 ? 4.051 -3.684 2.422 1 98.56 265 ALA A N 1
ATOM 2192 C CA . ALA A 1 265 ? 4.707 -4.316 1.283 1 98.56 265 ALA A CA 1
ATOM 2193 C C . ALA A 1 265 ? 3.766 -4.41 0.087 1 98.56 265 ALA A C 1
ATOM 2195 O O . ALA A 1 265 ? 2.645 -4.914 0.209 1 98.56 265 ALA A O 1
ATOM 2196 N N . ASN A 1 266 ? 4.148 -3.811 -0.949 1 98.38 266 ASN A N 1
ATOM 2197 C CA . ASN A 1 266 ? 3.391 -3.893 -2.193 1 98.38 266 ASN A CA 1
ATOM 2198 C C . ASN A 1 266 ? 4.312 -3.982 -3.406 1 98.38 266 ASN A C 1
ATOM 2200 O O . ASN A 1 266 ? 5.406 -4.551 -3.32 1 98.38 266 ASN A O 1
ATOM 2204 N N . PHE A 1 267 ? 3.84 -3.539 -4.633 1 98.56 267 PHE A N 1
ATOM 2205 C CA . PHE A 1 267 ? 4.605 -3.686 -5.863 1 98.56 267 PHE A CA 1
ATOM 2206 C C . PHE A 1 267 ? 5.223 -2.354 -6.277 1 98.56 267 PHE A C 1
ATOM 2208 O O . PHE A 1 267 ? 4.531 -1.475 -6.793 1 98.56 267 PHE A O 1
ATOM 2215 N N . PRO A 1 268 ? 6.547 -2.234 -6.07 1 97.88 268 PRO A N 1
ATOM 2216 C CA . PRO A 1 268 ? 7.145 -0.942 -6.41 1 97.88 268 PRO A CA 1
ATOM 2217 C C . PRO A 1 268 ? 7.094 -0.64 -7.906 1 97.88 268 PRO A C 1
ATOM 2219 O O . PRO A 1 268 ? 7.434 -1.497 -8.727 1 97.88 268 PRO A O 1
ATOM 2222 N N . ALA A 1 269 ? 6.668 0.51 -8.266 1 97 269 ALA A N 1
ATOM 2223 C CA . ALA A 1 269 ? 6.684 1.019 -9.633 1 97 269 ALA A CA 1
ATOM 2224 C C . ALA A 1 269 ? 7.945 1.837 -9.898 1 97 269 ALA A C 1
ATOM 2226 O O . ALA A 1 269 ? 7.957 2.697 -10.781 1 97 269 ALA A O 1
ATOM 2227 N N . PHE A 1 270 ? 8.914 1.703 -9.102 1 95.44 270 PHE A N 1
ATOM 2228 C CA . PHE A 1 270 ? 10.25 2.283 -9.117 1 95.44 270 PHE A CA 1
ATOM 2229 C C . PHE A 1 270 ? 11.297 1.229 -8.797 1 95.44 270 PHE A C 1
ATOM 2231 O O . PHE A 1 270 ? 10.969 0.137 -8.328 1 95.44 270 PHE A O 1
ATOM 2238 N N . ALA A 1 271 ? 12.508 1.569 -9.117 1 94.88 271 ALA A N 1
ATOM 2239 C CA . ALA A 1 271 ? 13.57 0.604 -8.844 1 94.88 271 ALA A CA 1
ATOM 2240 C C . ALA A 1 271 ? 13.883 0.539 -7.348 1 94.88 271 ALA A C 1
ATOM 2242 O O . ALA A 1 271 ? 14.148 1.564 -6.719 1 94.88 271 ALA A O 1
ATOM 2243 N N . TYR A 1 272 ? 13.766 -0.555 -6.73 1 95.81 272 TYR A N 1
ATOM 2244 C CA . TYR A 1 272 ? 14.211 -0.86 -5.375 1 95.81 272 TYR A CA 1
ATOM 2245 C C . TYR A 1 272 ? 15.117 -2.08 -5.359 1 95.81 272 TYR A C 1
ATOM 2247 O O . TYR A 1 272 ? 14.68 -3.193 -5.66 1 95.81 272 TYR A O 1
ATOM 2255 N N . GLN A 1 273 ? 16.375 -1.894 -5.008 1 94.5 273 GLN A N 1
ATOM 2256 C CA . GLN A 1 273 ? 17.391 -2.939 -5.07 1 94.5 273 GLN A CA 1
ATOM 2257 C C . GLN A 1 273 ? 17.438 -3.582 -6.453 1 94.5 273 GLN A C 1
ATOM 2259 O O . GLN A 1 273 ? 17.422 -4.809 -6.574 1 94.5 273 GLN A O 1
ATOM 2264 N N . HIS A 1 274 ? 17.266 -2.768 -7.449 1 94.56 274 HIS A N 1
ATOM 2265 C CA . HIS A 1 274 ? 17.406 -3.096 -8.867 1 94.56 274 HIS A CA 1
ATOM 2266 C C . HIS A 1 274 ? 16.219 -3.912 -9.367 1 94.56 274 HIS A C 1
ATOM 2268 O O . HIS A 1 274 ? 16.328 -4.621 -10.367 1 94.56 274 HIS A O 1
ATOM 2274 N N . GLN A 1 275 ? 15.109 -3.873 -8.594 1 96.06 275 GLN A N 1
ATOM 2275 C CA . GLN A 1 275 ? 13.945 -4.648 -9 1 96.06 275 GLN A CA 1
ATOM 2276 C C . GLN A 1 275 ? 12.688 -3.781 -9.008 1 96.06 275 GLN A C 1
ATOM 2278 O O . GLN A 1 275 ? 12.641 -2.736 -8.352 1 96.06 275 GLN A O 1
ATOM 2283 N N . VAL A 1 276 ? 11.711 -4.176 -9.75 1 95.62 276 VAL A N 1
ATOM 2284 C CA . VAL A 1 276 ? 10.398 -3.549 -9.883 1 95.62 276 VAL A CA 1
ATOM 2285 C C . VAL A 1 276 ? 9.305 -4.617 -9.836 1 95.62 276 VAL A C 1
ATOM 2287 O O . VAL A 1 276 ? 9.594 -5.812 -9.938 1 95.62 276 VAL A O 1
ATOM 2290 N N . GLU A 1 277 ? 8.102 -4.207 -9.555 1 96.31 277 GLU A N 1
ATOM 2291 C CA . GLU A 1 277 ? 6.922 -5.066 -9.641 1 96.31 277 GLU A CA 1
ATOM 2292 C C . GLU A 1 277 ? 7.039 -6.258 -8.695 1 96.31 277 GLU A C 1
ATOM 2294 O O . GLU A 1 277 ? 7.199 -6.086 -7.488 1 96.31 277 GLU A O 1
ATOM 2299 N N . THR A 1 278 ? 6.938 -7.488 -9.141 1 97.44 278 THR A N 1
ATOM 2300 C CA . THR A 1 278 ? 6.812 -8.633 -8.242 1 97.44 278 THR A CA 1
ATOM 2301 C C . THR A 1 278 ? 8.156 -8.961 -7.59 1 97.44 278 THR A C 1
ATOM 2303 O O . THR A 1 278 ? 8.203 -9.328 -6.414 1 97.44 278 THR A O 1
ATOM 2306 N N . GLU A 1 279 ? 9.219 -8.883 -8.406 1 97.38 279 GLU A N 1
ATOM 2307 C CA . GLU A 1 279 ? 10.539 -9.102 -7.809 1 97.38 279 GLU A CA 1
ATOM 2308 C C . GLU A 1 279 ? 10.875 -8.008 -6.793 1 97.38 279 GLU A C 1
ATOM 2310 O O . GLU A 1 279 ? 11.477 -8.289 -5.758 1 97.38 279 GLU A O 1
ATOM 2315 N N . GLY A 1 280 ? 10.461 -6.781 -7.129 1 97.38 280 GLY A N 1
ATOM 2316 C CA . GLY A 1 280 ? 10.594 -5.707 -6.156 1 97.38 280 GLY A CA 1
ATOM 2317 C C . GLY A 1 280 ? 9.789 -5.945 -4.891 1 97.38 280 GLY A C 1
ATOM 2318 O O . GLY A 1 280 ? 10.227 -5.586 -3.795 1 97.38 280 GLY A O 1
ATOM 2319 N N . PHE A 1 281 ? 8.648 -6.512 -5.074 1 98.69 281 PHE A N 1
ATOM 2320 C CA . PHE A 1 281 ? 7.824 -6.883 -3.932 1 98.69 281 PHE A CA 1
ATOM 2321 C C . PHE A 1 281 ? 8.57 -7.828 -3.002 1 98.69 281 PHE A C 1
ATOM 2323 O O . PHE A 1 281 ? 8.547 -7.66 -1.781 1 98.69 281 PHE A O 1
ATOM 2330 N N . ALA A 1 282 ? 9.203 -8.805 -3.529 1 98.56 282 ALA A N 1
ATOM 2331 C CA . ALA A 1 282 ? 9.984 -9.734 -2.717 1 98.56 282 ALA A CA 1
ATOM 2332 C C . ALA A 1 282 ? 11.078 -9 -1.947 1 98.56 282 ALA A C 1
ATOM 2334 O O . ALA A 1 282 ? 11.289 -9.258 -0.76 1 98.56 282 ALA A O 1
ATOM 2335 N N . LYS A 1 283 ? 11.781 -8.117 -2.652 1 97.88 283 LYS A N 1
ATOM 2336 C CA . LYS A 1 283 ? 12.836 -7.34 -2.006 1 97.88 283 LYS A CA 1
ATOM 2337 C C . LYS A 1 283 ? 12.273 -6.512 -0.852 1 97.88 283 LYS A C 1
ATOM 2339 O O . LYS A 1 283 ? 12.875 -6.453 0.224 1 97.88 283 LYS A O 1
ATOM 2344 N N . MET A 1 284 ? 11.148 -5.863 -1.078 1 97.75 284 MET A N 1
ATOM 2345 C CA . MET A 1 284 ? 10.5 -5.074 -0.037 1 97.75 284 MET A CA 1
ATOM 2346 C C . MET A 1 284 ? 10.133 -5.945 1.158 1 97.75 284 MET A C 1
ATOM 2348 O O . MET A 1 284 ? 10.406 -5.582 2.305 1 97.75 284 MET A O 1
ATOM 2352 N N . ALA A 1 285 ? 9.469 -7.031 0.857 1 98.44 285 ALA A N 1
ATOM 2353 C CA . ALA A 1 285 ? 9.031 -7.938 1.916 1 98.44 285 ALA A CA 1
ATOM 2354 C C . ALA A 1 285 ? 10.211 -8.398 2.771 1 98.44 285 ALA A C 1
ATOM 2356 O O . ALA A 1 285 ? 10.148 -8.352 4 1 98.44 285 ALA A O 1
ATOM 2357 N N . LYS A 1 286 ? 11.273 -8.742 2.15 1 98.06 286 LYS A N 1
ATOM 2358 C CA . LYS A 1 286 ? 12.453 -9.203 2.883 1 98.06 286 LYS A CA 1
ATOM 2359 C C . LYS A 1 286 ? 13.055 -8.062 3.703 1 98.06 286 LYS A C 1
ATOM 2361 O O . LYS A 1 286 ? 13.477 -8.273 4.844 1 98.06 286 LYS A O 1
ATOM 2366 N N . ALA A 1 287 ? 13.117 -6.887 3.133 1 96.5 287 ALA A N 1
ATOM 2367 C CA . ALA A 1 287 ? 13.641 -5.73 3.85 1 96.5 287 ALA A CA 1
ATOM 2368 C C . ALA A 1 287 ? 12.805 -5.43 5.09 1 96.5 287 ALA A C 1
ATOM 2370 O O . ALA A 1 287 ? 13.32 -4.891 6.074 1 96.5 287 ALA A O 1
ATOM 2371 N N . MET A 1 288 ? 11.602 -5.82 5.055 1 97.06 288 MET A N 1
ATOM 2372 C CA . MET A 1 288 ? 10.695 -5.574 6.168 1 97.06 288 MET A CA 1
ATOM 2373 C C . MET A 1 288 ? 10.742 -6.719 7.176 1 97.06 288 MET A C 1
ATOM 2375 O O . MET A 1 288 ? 10.023 -6.699 8.18 1 97.06 288 MET A O 1
ATOM 2379 N N . GLY A 1 289 ? 11.492 -7.754 6.863 1 96.81 289 GLY A N 1
ATOM 2380 C CA . GLY A 1 289 ? 11.68 -8.852 7.797 1 96.81 289 GLY A CA 1
ATOM 2381 C C . GLY A 1 289 ? 10.727 -10.008 7.559 1 96.81 289 GLY A C 1
ATOM 2382 O O . GLY A 1 289 ? 10.633 -10.922 8.383 1 96.81 289 GLY A O 1
ATOM 2383 N N . PHE A 1 290 ? 10.055 -10 6.457 1 98.38 290 PHE A N 1
ATOM 2384 C CA . PHE A 1 290 ? 9.117 -11.07 6.156 1 98.38 290 PHE A CA 1
ATOM 2385 C C . PHE A 1 290 ? 9.828 -12.234 5.469 1 98.38 290 PHE A C 1
ATOM 2387 O O . PHE A 1 290 ? 10.82 -12.039 4.77 1 98.38 290 PHE A O 1
ATOM 2394 N N . SER A 1 291 ? 9.289 -13.398 5.66 1 98.69 291 SER A N 1
ATOM 2395 C CA . SER A 1 291 ? 9.812 -14.586 5.008 1 98.69 291 SER A CA 1
ATOM 2396 C C . SER A 1 291 ? 9.281 -14.719 3.582 1 98.69 291 SER A C 1
ATOM 2398 O O . SER A 1 291 ? 8.086 -14.531 3.34 1 98.69 291 SER A O 1
ATOM 2400 N N . VAL A 1 292 ? 10.18 -15.023 2.65 1 98.75 292 VAL A N 1
ATOM 2401 C CA . VAL A 1 292 ? 9.852 -15.242 1.245 1 98.75 292 VAL A CA 1
ATOM 2402 C C . VAL A 1 292 ? 10.398 -16.594 0.79 1 98.75 292 VAL A C 1
ATOM 2404 O O . VAL A 1 292 ? 11.609 -16.812 0.776 1 98.75 292 VAL A O 1
ATOM 2407 N N . TYR A 1 293 ? 9.477 -17.5 0.37 1 98.69 293 TYR A N 1
ATOM 2408 C CA . TYR A 1 293 ? 9.906 -18.875 0.081 1 98.69 293 TYR A CA 1
ATOM 2409 C C . TYR A 1 293 ? 9.281 -19.375 -1.216 1 98.69 293 TYR A C 1
ATOM 2411 O O . TYR A 1 293 ? 8.258 -18.859 -1.66 1 98.69 293 TYR A O 1
ATOM 2419 N N . GLY A 1 294 ? 9.914 -20.297 -1.835 1 98.38 294 GLY A N 1
ATOM 2420 C CA . GLY A 1 294 ? 9.406 -21.047 -2.971 1 98.38 294 GLY A CA 1
ATOM 2421 C C . GLY A 1 294 ? 9.375 -22.547 -2.729 1 98.38 294 GLY A C 1
ATOM 2422 O O . GLY A 1 294 ? 10.125 -23.062 -1.895 1 98.38 294 GLY A O 1
ATOM 2423 N N . LEU A 1 295 ? 8.484 -23.203 -3.404 1 98.25 295 LEU A N 1
ATOM 2424 C CA . LEU A 1 295 ? 8.383 -24.656 -3.369 1 98.25 295 LEU A CA 1
ATOM 2425 C C . LEU A 1 295 ? 8.789 -25.266 -4.711 1 98.25 295 LEU A C 1
ATOM 2427 O O . LEU A 1 295 ? 7.938 -25.484 -5.574 1 98.25 295 LEU A O 1
ATOM 2431 N N . PRO A 1 296 ? 10.047 -25.656 -4.82 1 96.81 296 PRO A N 1
ATOM 2432 C CA . PRO A 1 296 ? 10.539 -26.141 -6.109 1 96.81 296 PRO A CA 1
ATOM 2433 C C . PRO A 1 296 ? 9.797 -27.375 -6.598 1 96.81 296 PRO A C 1
ATOM 2435 O O . PRO A 1 296 ? 9.625 -27.562 -7.805 1 96.81 296 PRO A O 1
ATOM 2438 N N . GLY A 1 297 ? 9.344 -28.203 -5.73 1 96.06 297 GLY A N 1
ATOM 2439 C CA . GLY A 1 297 ? 8.703 -29.453 -6.109 1 96.06 297 GLY A CA 1
ATOM 2440 C C . GLY A 1 297 ? 7.211 -29.328 -6.32 1 96.06 297 GLY A C 1
ATOM 2441 O O . GLY A 1 297 ? 6.543 -30.281 -6.715 1 96.06 297 GLY A O 1
ATOM 2442 N N . TYR A 1 298 ? 6.617 -28.234 -6.016 1 97.38 298 TYR A N 1
ATOM 2443 C CA . TYR A 1 298 ? 5.191 -27.969 -6.215 1 97.38 298 TYR A CA 1
ATOM 2444 C C . TYR A 1 298 ? 4.938 -27.328 -7.57 1 97.38 298 TYR A C 1
ATOM 2446 O O . TYR A 1 298 ? 5.031 -26.109 -7.711 1 97.38 298 TYR A O 1
ATOM 2454 N N . LEU A 1 299 ? 4.516 -28.125 -8.5 1 95.12 299 LEU A N 1
ATOM 2455 C CA . LEU A 1 299 ? 4.504 -27.703 -9.898 1 95.12 299 LEU A CA 1
ATOM 2456 C C . LEU A 1 299 ? 3.111 -27.234 -10.305 1 95.12 299 LEU A C 1
ATOM 2458 O O . LEU A 1 299 ? 2.109 -27.844 -9.93 1 95.12 299 LEU A O 1
ATOM 2462 N N . ILE A 1 300 ? 3.076 -26.141 -10.992 1 96.12 300 ILE A N 1
ATOM 2463 C CA . ILE A 1 300 ? 1.895 -25.641 -11.688 1 96.12 300 ILE A CA 1
ATOM 2464 C C . ILE A 1 300 ? 2.256 -25.281 -13.125 1 96.12 300 ILE A C 1
ATOM 2466 O O . ILE A 1 300 ? 3.434 -25.25 -13.484 1 96.12 300 ILE A O 1
ATOM 2470 N N . TYR A 1 301 ? 1.241 -24.969 -13.969 1 93.94 301 TYR A N 1
ATOM 2471 C CA . TYR A 1 301 ? 1.544 -24.828 -15.383 1 93.94 301 TYR A CA 1
ATOM 2472 C C . TYR A 1 301 ? 0.861 -23.594 -15.969 1 93.94 301 TYR A C 1
ATOM 2474 O O . TYR A 1 301 ? -0.292 -23.312 -15.641 1 93.94 301 TYR A O 1
ATOM 2482 N N . HIS A 1 302 ? 1.58 -22.891 -16.719 1 92.12 302 HIS A N 1
ATOM 2483 C CA . HIS A 1 302 ? 1.14 -21.734 -17.484 1 92.12 302 HIS A CA 1
ATOM 2484 C C . HIS A 1 302 ? 0.964 -22.078 -18.969 1 92.12 302 HIS A C 1
ATOM 2486 O O . HIS A 1 302 ? 1.672 -22.938 -19.484 1 92.12 302 HIS A O 1
ATOM 2492 N N . ILE A 1 303 ? 0.09 -21.359 -19.641 1 87 303 ILE A N 1
ATOM 2493 C CA . ILE A 1 303 ? -0.131 -21.625 -21.062 1 87 303 ILE A CA 1
ATOM 2494 C C . ILE A 1 303 ? 1.005 -21.016 -21.875 1 87 303 ILE A C 1
ATOM 2496 O O . ILE A 1 303 ? 1.684 -20.094 -21.422 1 87 303 ILE A O 1
ATOM 2500 N N . GLN A 1 304 ? 1.239 -21.609 -23.016 1 75.12 304 GLN A N 1
ATOM 2501 C CA . GLN A 1 304 ? 2.154 -20.984 -23.969 1 75.12 304 GLN A CA 1
ATOM 2502 C C . GLN A 1 304 ? 1.473 -19.828 -24.703 1 75.12 304 GLN A C 1
ATOM 2504 O O . GLN A 1 304 ? 0.482 -20.047 -25.406 1 75.12 304 GLN A O 1
ATOM 2509 N N . ASN A 1 305 ? 1.773 -18.578 -24.281 1 62.22 305 ASN A N 1
ATOM 2510 C CA . ASN A 1 305 ? 1.136 -17.453 -24.938 1 62.22 305 ASN A CA 1
ATOM 2511 C C . ASN A 1 305 ? 1.655 -17.266 -26.359 1 62.22 305 ASN A C 1
ATOM 2513 O O . ASN A 1 305 ? 2.824 -17.531 -26.641 1 62.22 305 ASN A O 1
ATOM 2517 N N . HIS A 1 306 ? 0.731 -17.469 -27.438 1 49.75 306 HIS A N 1
ATOM 2518 C CA . HIS A 1 306 ? 1.098 -17.219 -28.828 1 49.75 306 HIS A CA 1
ATOM 2519 C C . HIS A 1 306 ? 1.153 -15.719 -29.109 1 49.75 306 HIS A C 1
ATOM 2521 O O . HIS A 1 306 ? 0.45 -14.938 -28.469 1 49.75 306 HIS A O 1
ATOM 2527 N N . MET B 1 1 ? -55.938 -4.434 -9.531 1 23.3 1 MET B N 1
ATOM 2528 C CA . MET B 1 1 ? -55.156 -5.242 -8.609 1 23.3 1 MET B CA 1
ATOM 2529 C C . MET B 1 1 ? -53.688 -4.773 -8.57 1 23.3 1 MET B C 1
ATOM 2531 O O . MET B 1 1 ? -53.031 -4.727 -9.609 1 23.3 1 MET B O 1
ATOM 2535 N N . PRO B 1 2 ? -53.25 -3.953 -7.684 1 25.66 2 PRO B N 1
ATOM 2536 C CA . PRO B 1 2 ? -52.031 -3.168 -7.812 1 25.66 2 PRO B CA 1
ATOM 2537 C C . PRO B 1 2 ? -50.781 -4.027 -7.73 1 25.66 2 PRO B C 1
ATOM 2539 O O . PRO B 1 2 ? -50.719 -4.992 -6.965 1 25.66 2 PRO B O 1
ATOM 2542 N N . SER B 1 3 ? -50.094 -4.297 -8.82 1 25.14 3 SER B N 1
ATOM 2543 C CA . SER B 1 3 ? -49 -5.234 -9.008 1 25.14 3 SER B CA 1
ATOM 2544 C C . SER B 1 3 ? -47.844 -4.914 -8.078 1 25.14 3 SER B C 1
ATOM 2546 O O . SER B 1 3 ? -47.344 -3.789 -8.07 1 25.14 3 SER B O 1
ATOM 2548 N N . PHE B 1 4 ? -47.781 -5.387 -6.836 1 22.48 4 PHE B N 1
ATOM 2549 C CA . PHE B 1 4 ? -46.781 -5.277 -5.785 1 22.48 4 PHE B CA 1
ATOM 2550 C C . PHE B 1 4 ? -45.406 -5.656 -6.312 1 22.48 4 PHE B C 1
ATOM 2552 O O . PHE B 1 4 ? -45.156 -6.816 -6.633 1 22.48 4 PHE B O 1
ATOM 2559 N N . SER B 1 5 ? -44.812 -4.832 -7.109 1 25.3 5 SER B N 1
ATOM 2560 C CA . SER B 1 5 ? -43.469 -5.113 -7.59 1 25.3 5 SER B CA 1
ATOM 2561 C C . SER B 1 5 ? -42.5 -5.352 -6.434 1 25.3 5 SER B C 1
ATOM 2563 O O . SER B 1 5 ? -42.344 -4.48 -5.578 1 25.3 5 SER B O 1
ATOM 2565 N N . LEU B 1 6 ? -42.5 -6.508 -5.832 1 24.75 6 LEU B N 1
ATOM 2566 C CA . LEU B 1 6 ? -41.562 -6.973 -4.82 1 24.75 6 LEU B CA 1
ATOM 2567 C C . LEU B 1 6 ? -40.156 -6.59 -5.191 1 24.75 6 LEU B C 1
ATOM 2569 O O . LEU B 1 6 ? -39.594 -7.078 -6.188 1 24.75 6 LEU B O 1
ATOM 2573 N N . ASN B 1 7 ? -39.719 -5.352 -5.164 1 27.09 7 ASN B N 1
ATOM 2574 C CA . ASN B 1 7 ? -38.344 -4.898 -5.23 1 27.09 7 ASN B CA 1
ATOM 2575 C C . ASN B 1 7 ? -37.438 -5.699 -4.289 1 27.09 7 ASN B C 1
ATOM 2577 O O . ASN B 1 7 ? -37.438 -5.445 -3.086 1 27.09 7 ASN B O 1
ATOM 2581 N N . LEU B 1 8 ? -37.5 -7.039 -4.301 1 29.77 8 LEU B N 1
ATOM 2582 C CA . LEU B 1 8 ? -36.562 -7.898 -3.572 1 29.77 8 LEU B CA 1
ATOM 2583 C C . LEU B 1 8 ? -35.156 -7.305 -3.58 1 29.77 8 LEU B C 1
ATOM 2585 O O . LEU B 1 8 ? -34.562 -7.152 -4.641 1 29.77 8 LEU B O 1
ATOM 2589 N N . GLY B 1 9 ? -34.656 -6.289 -2.957 1 33.16 9 GLY B N 1
ATOM 2590 C CA . GLY B 1 9 ? -33.438 -5.555 -2.635 1 33.16 9 GLY B CA 1
ATOM 2591 C C . GLY B 1 9 ? -32.188 -6.438 -2.539 1 33.16 9 GLY B C 1
ATOM 2592 O O . GLY B 1 9 ? -31.828 -6.867 -1.447 1 33.16 9 GLY B O 1
ATOM 2593 N N . ASN B 1 10 ? -31.984 -7.516 -3.225 1 33.56 10 ASN B N 1
ATOM 2594 C CA . ASN B 1 10 ? -30.922 -8.508 -3.301 1 33.56 10 ASN B CA 1
ATOM 2595 C C . ASN B 1 10 ? -29.547 -7.848 -3.449 1 33.56 10 ASN B C 1
ATOM 2597 O O . ASN B 1 10 ? -29.297 -7.156 -4.438 1 33.56 10 ASN B O 1
ATOM 2601 N N . LYS B 1 11 ? -28.734 -7.527 -2.479 1 37.84 11 LYS B N 1
ATOM 2602 C CA . LYS B 1 11 ? -27.312 -7.223 -2.373 1 37.84 11 LYS B CA 1
ATOM 2603 C C . LYS B 1 11 ? -26.516 -7.961 -3.443 1 37.84 11 LYS B C 1
ATOM 2605 O O . L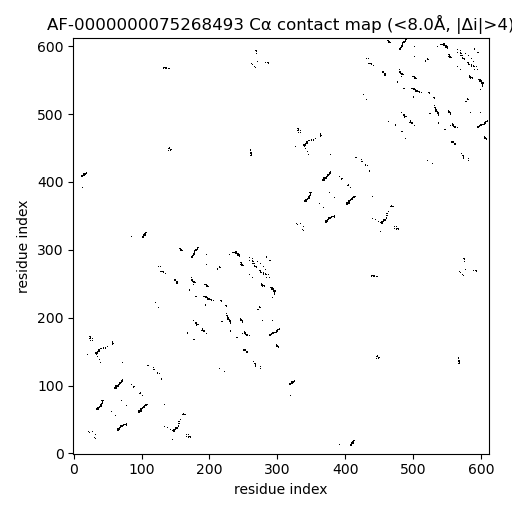YS B 1 11 ? -26.203 -9.148 -3.287 1 37.84 11 LYS B O 1
ATOM 2610 N N . ASP B 1 12 ? -26.688 -8.102 -4.645 1 38.94 12 ASP B N 1
ATOM 2611 C CA . ASP B 1 12 ? -25.875 -8.516 -5.785 1 38.94 12 ASP B CA 1
ATOM 2612 C C . ASP B 1 12 ? -24.422 -8.086 -5.605 1 38.94 12 ASP B C 1
ATOM 2614 O O . ASP B 1 12 ? -24.078 -6.926 -5.824 1 38.94 12 ASP B O 1
ATOM 2618 N N . LYS B 1 13 ? -23.562 -8.664 -4.801 1 51.38 13 LYS B N 1
ATOM 2619 C CA . LYS B 1 13 ? -22.203 -8.609 -4.277 1 51.38 13 LYS B CA 1
ATOM 2620 C C . LYS B 1 13 ? -21.172 -8.531 -5.406 1 51.38 13 LYS B C 1
ATOM 2622 O O . LYS B 1 13 ? -20.047 -9.023 -5.273 1 51.38 13 LYS B O 1
ATOM 2627 N N . HIS B 1 14 ? -21.641 -8.469 -6.789 1 54.41 14 HIS B N 1
ATOM 2628 C CA . HIS B 1 14 ? -20.656 -8.141 -7.816 1 54.41 14 HIS B CA 1
ATOM 2629 C C . HIS B 1 14 ? -20.547 -6.633 -8.016 1 54.41 14 HIS B C 1
ATOM 2631 O O . HIS B 1 14 ? -21.484 -5.996 -8.484 1 54.41 14 HIS B O 1
ATOM 2637 N N . LEU B 1 15 ? -19.641 -5.902 -7.379 1 75.25 15 LEU B N 1
ATOM 2638 C CA . LEU B 1 15 ? -19.453 -4.457 -7.41 1 75.25 15 LEU B CA 1
ATOM 2639 C C . LEU B 1 15 ? -18.5 -4.062 -8.539 1 75.25 15 LEU B C 1
ATOM 2641 O O . LEU B 1 15 ? -17.5 -4.723 -8.766 1 75.25 15 LEU B O 1
ATOM 2645 N N . PHE B 1 16 ? -19.078 -3.412 -9.547 1 83.88 16 PHE B N 1
ATOM 2646 C CA . PHE B 1 16 ? -18.297 -2.803 -10.625 1 83.88 16 PHE B CA 1
ATOM 2647 C C . PHE B 1 16 ? -17.906 -1.372 -10.266 1 83.88 16 PHE B C 1
ATOM 2649 O O . PHE B 1 16 ? -18.766 -0.571 -9.883 1 83.88 16 PHE B O 1
ATOM 2656 N N . THR B 1 17 ? -16.672 -1.136 -10.211 1 91.69 17 THR B N 1
ATOM 2657 C CA . THR B 1 17 ? -16.156 0.207 -9.977 1 91.69 17 THR B CA 1
ATOM 2658 C C . THR B 1 17 ? -15.258 0.647 -11.133 1 91.69 17 THR B C 1
ATOM 2660 O O . THR B 1 17 ? -14.352 -0.085 -11.531 1 91.69 17 THR B O 1
ATOM 2663 N N . ASN B 1 18 ? -15.531 1.793 -11.703 1 93.25 18 ASN B N 1
ATOM 2664 C CA . ASN B 1 18 ? -14.703 2.375 -12.758 1 93.25 18 ASN B CA 1
ATOM 2665 C C . ASN B 1 18 ? -13.844 3.516 -12.227 1 93.25 18 ASN B C 1
ATOM 2667 O O . ASN B 1 18 ? -14.336 4.621 -12 1 93.25 18 ASN B O 1
ATOM 2671 N N . PHE B 1 19 ? -12.594 3.334 -12.141 1 93.19 19 PHE B N 1
ATOM 2672 C CA . PHE B 1 19 ? -11.68 4.305 -11.555 1 93.19 19 PHE B CA 1
ATOM 2673 C C . PHE B 1 19 ? -11.344 5.406 -12.555 1 93.19 19 PHE B C 1
ATOM 2675 O O . PHE B 1 19 ? -10.773 6.438 -12.18 1 93.19 19 PHE B O 1
ATOM 2682 N N . ASN B 1 20 ? -11.727 5.238 -13.727 1 90.81 20 ASN B N 1
ATOM 2683 C CA . ASN B 1 20 ? -11.406 6.25 -14.727 1 90.81 20 ASN B CA 1
ATOM 2684 C C . ASN B 1 20 ? -12.242 7.512 -14.531 1 90.81 20 ASN B C 1
ATOM 2686 O O . ASN B 1 20 ? -11.938 8.562 -15.102 1 90.81 20 ASN B O 1
ATOM 2690 N N . ARG B 1 21 ? -13.172 7.461 -13.688 1 89.06 21 ARG B N 1
ATOM 2691 C CA . ARG B 1 21 ? -14.07 8.594 -13.461 1 89.06 21 ARG B CA 1
ATOM 2692 C C . ARG B 1 21 ? -13.664 9.375 -12.219 1 89.06 21 ARG B C 1
ATOM 2694 O O . ARG B 1 21 ? -14.219 10.438 -11.938 1 89.06 21 ARG B O 1
ATOM 2701 N N . LEU B 1 22 ? -12.734 8.859 -11.477 1 91.62 22 LEU B N 1
ATOM 2702 C CA . LEU B 1 22 ? -12.273 9.539 -10.273 1 91.62 22 LEU B CA 1
ATOM 2703 C C . LEU B 1 22 ? -11.453 10.781 -10.633 1 91.62 22 LEU B C 1
ATOM 2705 O O . LEU B 1 22 ? -10.578 10.719 -11.5 1 91.62 22 LEU B O 1
ATOM 2709 N N . THR B 1 23 ? -11.781 11.898 -10.016 1 91 23 THR B N 1
ATOM 2710 C CA . THR B 1 23 ? -11.094 13.141 -10.336 1 91 23 THR B CA 1
ATOM 2711 C C . THR B 1 23 ? -10.5 13.766 -9.078 1 91 23 THR B C 1
ATOM 2713 O O . THR B 1 23 ? -10.969 13.516 -7.969 1 91 23 THR B O 1
ATOM 2716 N N . THR B 1 24 ? -9.461 14.414 -9.242 1 95.19 24 THR B N 1
ATOM 2717 C CA . THR B 1 24 ? -8.828 15.289 -8.266 1 95.19 24 THR B CA 1
ATOM 2718 C C . THR B 1 24 ? -8.633 16.688 -8.844 1 95.19 24 THR B C 1
ATOM 2720 O O . THR B 1 24 ? -7.828 16.875 -9.766 1 95.19 24 THR B O 1
ATOM 2723 N N . SER B 1 25 ? -9.43 17.641 -8.297 1 95.31 25 SER B N 1
ATOM 2724 C CA . SER B 1 25 ? -9.453 18.969 -8.891 1 95.31 25 SER B CA 1
ATOM 2725 C C . SER B 1 25 ? -8.828 20 -7.957 1 95.31 25 SER B C 1
ATOM 2727 O O . SER B 1 25 ? -9.125 20.031 -6.762 1 95.31 25 SER B O 1
ATOM 2729 N N . ALA B 1 26 ? -8.039 20.859 -8.484 1 94.5 26 ALA B N 1
ATOM 2730 C CA . ALA B 1 26 ? -7.355 21.906 -7.715 1 94.5 26 ALA B CA 1
ATOM 2731 C C . ALA B 1 26 ? -8.336 22.984 -7.254 1 94.5 26 ALA B C 1
ATOM 2733 O O . ALA B 1 26 ? -8.25 23.453 -6.121 1 94.5 26 ALA B O 1
ATOM 2734 N N . ARG B 1 27 ? -9.297 23.328 -8.07 1 93.19 27 ARG B N 1
ATOM 2735 C CA . ARG B 1 27 ? -10.133 24.484 -7.762 1 93.19 27 ARG B CA 1
ATOM 2736 C C . ARG B 1 27 ? -11.594 24.094 -7.621 1 93.19 27 ARG B C 1
ATOM 2738 O O . ARG B 1 27 ? -12.398 24.844 -7.055 1 93.19 27 ARG B O 1
ATOM 2745 N N . HIS B 1 28 ? -11.938 22.875 -8.023 1 94.38 28 HIS B N 1
ATOM 2746 C CA . HIS B 1 28 ? -13.359 22.547 -8.094 1 94.38 28 HIS B CA 1
ATOM 2747 C C . HIS B 1 28 ? -13.664 21.266 -7.316 1 94.38 28 HIS B C 1
ATOM 2749 O O . HIS B 1 28 ? -14.633 20.562 -7.621 1 94.38 28 HIS B O 1
ATOM 2755 N N . ALA B 1 29 ? -12.852 21 -6.375 1 97 29 ALA B N 1
ATOM 2756 C CA . ALA B 1 29 ? -13.023 19.75 -5.645 1 97 29 ALA B CA 1
ATOM 2757 C C . ALA B 1 29 ? -14.383 19.703 -4.945 1 97 29 ALA B C 1
ATOM 2759 O O . ALA B 1 29 ? -15.094 18.703 -5.039 1 97 29 ALA B O 1
ATOM 2760 N N . GLN B 1 30 ? -14.727 20.797 -4.297 1 95.44 30 GLN B N 1
ATOM 2761 C CA . GLN B 1 30 ? -15.992 20.844 -3.574 1 95.44 30 GLN B CA 1
ATOM 2762 C C . GLN B 1 30 ? -17.172 20.781 -4.535 1 95.44 30 GLN B C 1
ATOM 2764 O O . GLN B 1 30 ? -18.141 20.062 -4.289 1 95.44 30 GLN B O 1
ATOM 2769 N N . ARG B 1 31 ? -17.094 21.516 -5.594 1 95.38 31 ARG B N 1
ATOM 2770 C CA . ARG B 1 31 ? -18.141 21.531 -6.598 1 95.38 31 ARG B CA 1
ATOM 2771 C C . ARG B 1 31 ? -18.344 20.156 -7.211 1 95.38 31 ARG B C 1
ATOM 2773 O O . ARG B 1 31 ? -19.469 19.734 -7.477 1 95.38 31 ARG B O 1
ATOM 2780 N N . ASN B 1 32 ? -17.266 19.5 -7.402 1 96.81 32 ASN B N 1
ATOM 2781 C CA . ASN B 1 32 ? -17.281 18.172 -8 1 96.81 32 ASN B CA 1
ATOM 2782 C C . ASN B 1 32 ? -17.625 17.094 -6.965 1 96.81 32 ASN B C 1
ATOM 2784 O O . ASN B 1 32 ? -17.641 15.906 -7.277 1 96.81 32 ASN B O 1
ATOM 2788 N N . LYS B 1 33 ? -17.812 17.5 -5.695 1 96.88 33 LYS B N 1
ATOM 2789 C CA . LYS B 1 33 ? -18.156 16.625 -4.59 1 96.88 33 LYS B CA 1
ATOM 2790 C C . LYS B 1 33 ? -17.094 15.547 -4.379 1 96.88 33 LYS B C 1
ATOM 2792 O O . LYS B 1 33 ? -17.406 14.375 -4.168 1 96.88 33 LYS B O 1
ATOM 2797 N N . GLU B 1 34 ? -15.859 15.969 -4.566 1 98.19 34 GLU B N 1
ATOM 2798 C CA . GLU B 1 34 ? -14.75 15.055 -4.332 1 98.19 34 GLU B CA 1
ATOM 2799 C C . GLU B 1 34 ? -14.594 14.742 -2.848 1 98.19 34 GLU B C 1
ATOM 2801 O O . GLU B 1 34 ? -14.672 15.641 -2.006 1 98.19 34 GLU B O 1
ATOM 2806 N N . LYS B 1 35 ? -14.398 13.508 -2.551 1 98.44 35 LYS B N 1
ATOM 2807 C CA . LYS B 1 35 ? -14.375 13.07 -1.158 1 98.44 35 LYS B CA 1
ATOM 2808 C C . LYS B 1 35 ? -12.953 13.086 -0.599 1 98.44 35 LYS B C 1
ATOM 2810 O O . LYS B 1 35 ? -12 12.758 -1.305 1 98.44 35 LYS B O 1
ATOM 2815 N N . ILE B 1 36 ? -12.891 13.461 0.685 1 98.75 36 ILE B N 1
ATOM 2816 C CA . ILE B 1 36 ? -11.633 13.477 1.419 1 98.75 36 ILE B CA 1
ATOM 2817 C C . ILE B 1 36 ? -11.641 12.391 2.494 1 98.75 36 ILE B C 1
ATOM 2819 O O . ILE B 1 36 ? -12.625 12.242 3.225 1 98.75 36 ILE B O 1
ATOM 2823 N N . LEU B 1 37 ? -10.625 11.609 2.527 1 98.88 37 LEU B N 1
ATOM 2824 C CA . LEU B 1 37 ? -10.391 10.68 3.629 1 98.88 37 LEU B CA 1
ATOM 2825 C C . LEU B 1 37 ? -9.312 11.211 4.562 1 98.88 37 LEU B C 1
ATOM 2827 O O . LEU B 1 37 ? -8.164 11.398 4.152 1 98.88 37 LEU B O 1
ATOM 2831 N N . VAL B 1 38 ? -9.688 11.477 5.797 1 98.88 38 VAL B N 1
ATOM 2832 C CA . VAL B 1 38 ? -8.727 11.922 6.805 1 98.88 38 VAL B CA 1
ATOM 2833 C C . VAL B 1 38 ? -8.258 10.727 7.629 1 98.88 38 VAL B C 1
ATOM 2835 O O . VAL B 1 38 ? -9.07 10.008 8.211 1 98.88 38 VAL B O 1
ATOM 2838 N N . LEU B 1 39 ? -6.977 10.523 7.641 1 98.81 39 LEU B N 1
ATOM 2839 C CA . LEU B 1 39 ? -6.367 9.406 8.359 1 98.81 39 LEU B CA 1
ATOM 2840 C C . LEU B 1 39 ? -5.52 9.906 9.523 1 98.81 39 LEU B C 1
ATOM 2842 O O . LEU B 1 39 ? -4.668 10.781 9.352 1 98.81 39 LEU B O 1
ATOM 2846 N N . THR B 1 40 ? -5.75 9.297 10.703 1 98.56 40 THR B N 1
ATOM 2847 C CA . THR B 1 40 ? -5.027 9.734 11.891 1 98.56 40 THR B CA 1
ATOM 2848 C C . THR B 1 40 ? -4.668 8.539 12.773 1 98.56 40 THR B C 1
ATOM 2850 O O . THR B 1 40 ? -5.543 7.945 13.406 1 98.56 40 THR B O 1
ATOM 2853 N N . PRO B 1 41 ? -3.379 8.195 12.82 1 97.06 41 PRO B N 1
ATOM 2854 C CA . PRO B 1 41 ? -2.957 7.238 13.844 1 97.06 41 PRO B CA 1
ATOM 2855 C C . PRO B 1 41 ? -3.033 7.82 15.258 1 97.06 41 PRO B C 1
ATOM 2857 O O . PRO B 1 41 ? -2.719 8.992 15.461 1 97.06 41 PRO B O 1
ATOM 2860 N N . LEU B 1 42 ? -3.441 7.012 16.219 1 96.88 42 LEU B N 1
ATOM 2861 C CA . LEU B 1 42 ? -3.639 7.508 17.578 1 96.88 42 LEU B CA 1
ATOM 2862 C C . LEU B 1 42 ? -2.902 6.637 18.594 1 96.88 42 LEU B C 1
ATOM 2864 O O . LEU B 1 42 ? -2.93 5.41 18.5 1 96.88 42 LEU B O 1
ATOM 2868 N N . LYS B 1 43 ? -2.266 7.262 19.422 1 93.12 43 LYS B N 1
ATOM 2869 C CA . LYS B 1 43 ? -1.689 6.676 20.641 1 93.12 43 LYS B CA 1
ATOM 2870 C C . LYS B 1 43 ? -1.748 7.66 21.797 1 93.12 43 LYS B C 1
ATOM 2872 O O . LYS B 1 43 ? -1.208 8.766 21.719 1 93.12 43 LYS B O 1
ATOM 2877 N N . ASP B 1 44 ? -2.475 7.305 22.906 1 92.81 44 ASP B N 1
ATOM 2878 C CA . ASP B 1 44 ? -2.625 8.164 24.078 1 92.81 44 ASP B CA 1
ATOM 2879 C C . ASP B 1 44 ? -3.027 9.578 23.688 1 92.81 44 ASP B C 1
ATOM 2881 O O . ASP B 1 44 ? -2.381 10.555 24.078 1 92.81 44 ASP B O 1
ATOM 2885 N N . ALA B 1 45 ? -4.082 9.641 22.922 1 95.19 45 ALA B N 1
ATOM 2886 C CA . ALA B 1 45 ? -4.457 10.875 22.234 1 95.19 45 ALA B CA 1
ATOM 2887 C C . ALA B 1 45 ? -5.613 11.57 22.953 1 95.19 45 ALA B C 1
ATOM 2889 O O . ALA B 1 45 ? -6.09 12.617 22.5 1 95.19 45 ALA B O 1
ATOM 2890 N N . SER B 1 46 ? -6.02 11.133 24.094 1 95.75 46 SER B N 1
ATOM 2891 C CA . SER B 1 46 ? -7.219 11.609 24.781 1 95.75 46 SER B CA 1
ATOM 2892 C C . SER B 1 46 ? -7.172 13.117 24.984 1 95.75 46 SER B C 1
ATOM 2894 O O . SER B 1 46 ? -8.148 13.82 24.734 1 95.75 46 SER B O 1
ATOM 2896 N N . PRO B 1 47 ? -6.059 13.695 25.375 1 94.69 47 PRO B N 1
ATOM 2897 C CA . PRO B 1 47 ? -6.035 15.133 25.672 1 94.69 47 PRO B CA 1
ATOM 2898 C C . PRO B 1 47 ? -6.184 16 24.422 1 94.69 47 PRO B C 1
ATOM 2900 O O . PRO B 1 47 ? -6.473 17.188 24.531 1 94.69 47 PRO B O 1
ATOM 2903 N N . TYR B 1 48 ? -6.008 15.414 23.281 1 95.81 48 TYR B N 1
ATOM 2904 C CA . TYR B 1 48 ? -5.918 16.219 22.062 1 95.81 48 TYR B CA 1
ATOM 2905 C C . TYR B 1 48 ? -7.199 16.109 21.25 1 95.81 48 TYR B C 1
ATOM 2907 O O . TYR B 1 48 ? -7.406 16.891 20.312 1 95.81 48 TYR B O 1
ATOM 2915 N N . LEU B 1 49 ? -8.078 15.227 21.531 1 97.44 49 LEU B N 1
ATOM 2916 C CA . LEU B 1 49 ? -9.188 14.852 20.672 1 97.44 49 LEU B CA 1
ATOM 2917 C C . LEU B 1 49 ? -10.219 15.977 20.594 1 97.44 49 LEU B C 1
ATOM 2919 O O . LEU B 1 49 ? -10.82 16.203 19.531 1 97.44 49 LEU B O 1
ATOM 2923 N N . ASP B 1 50 ? -10.406 16.734 21.688 1 97.31 50 ASP B N 1
ATOM 2924 C CA . ASP B 1 50 ? -11.367 17.828 21.672 1 97.31 50 ASP B CA 1
ATOM 2925 C C . ASP B 1 50 ? -10.992 18.859 20.609 1 97.31 50 ASP B C 1
ATOM 2927 O O . ASP B 1 50 ? -11.82 19.234 19.766 1 97.31 50 ASP B O 1
ATOM 2931 N N . GLN B 1 51 ? -9.773 19.344 20.719 1 97.38 51 GLN B N 1
ATOM 2932 C CA . GLN B 1 51 ? -9.297 20.344 19.766 1 97.38 51 GLN B CA 1
ATOM 2933 C C . GLN B 1 51 ? -9.25 19.797 18.344 1 97.38 51 GLN B C 1
ATOM 2935 O O . GLN B 1 51 ? -9.547 20.5 17.391 1 97.38 51 GLN B O 1
ATOM 2940 N N . TYR B 1 52 ? -8.875 18.562 18.203 1 97.94 52 TYR B N 1
ATOM 2941 C CA . TYR B 1 52 ? -8.805 17.891 16.922 1 97.94 52 TYR B CA 1
ATOM 2942 C C . TYR B 1 52 ? -10.156 17.938 16.203 1 97.94 52 TYR B C 1
ATOM 2944 O O . TYR B 1 52 ? -10.25 18.359 15.055 1 97.94 52 TYR B O 1
ATOM 2952 N N . PHE B 1 53 ? -11.211 17.5 16.859 1 98 53 PHE B N 1
ATOM 2953 C CA . PHE B 1 53 ? -12.539 17.422 16.25 1 98 53 PHE B CA 1
ATOM 2954 C C . PHE B 1 53 ? -13.094 18.828 16.016 1 98 53 PHE B C 1
ATOM 2956 O O . PHE B 1 53 ? -13.805 19.062 15.039 1 98 53 PHE B O 1
ATOM 2963 N N . LYS B 1 54 ? -12.789 19.734 16.906 1 97.62 54 LYS B N 1
ATOM 2964 C CA . LYS B 1 54 ? -13.219 21.125 16.719 1 97.62 54 LYS B CA 1
ATOM 2965 C C . LYS B 1 54 ? -12.664 21.688 15.414 1 97.62 54 LYS B C 1
ATOM 2967 O O . LYS B 1 54 ? -13.406 22.266 14.609 1 97.62 54 LYS B O 1
ATOM 2972 N N . LEU B 1 55 ? -11.383 21.547 15.211 1 97.88 55 LEU B N 1
ATOM 2973 C CA . LEU B 1 55 ? -10.727 22.078 14.016 1 97.88 55 LEU B CA 1
ATOM 2974 C C . LEU B 1 55 ? -11.312 21.453 12.758 1 97.88 55 LEU B C 1
ATOM 2976 O O . LEU B 1 55 ? -11.625 22.172 11.797 1 97.88 55 LEU B O 1
ATOM 2980 N N . LEU B 1 56 ? -11.477 20.109 12.734 1 97.94 56 LEU B N 1
ATOM 2981 C CA . LEU B 1 56 ? -12 19.422 11.555 1 97.94 56 LEU B CA 1
ATOM 2982 C C . LEU B 1 56 ? -13.438 19.859 11.266 1 97.94 56 LEU B C 1
ATOM 2984 O O . LEU B 1 56 ? -13.805 20.078 10.109 1 97.94 56 LEU B O 1
ATOM 2988 N N . ASP B 1 57 ? -14.18 19.984 12.297 1 96.88 57 ASP B N 1
ATOM 2989 C CA . ASP B 1 57 ? -15.586 20.328 12.172 1 96.88 57 ASP B CA 1
ATOM 2990 C C . ASP B 1 57 ? -15.758 21.766 11.641 1 96.88 57 ASP B C 1
ATOM 2992 O O . ASP B 1 57 ? -16.781 22.078 11.023 1 96.88 57 ASP B O 1
ATOM 2996 N N . GLU B 1 58 ? -14.789 22.578 11.82 1 96.69 58 GLU B N 1
ATOM 2997 C CA . GLU B 1 58 ? -14.891 24 11.469 1 96.69 58 GLU B CA 1
ATOM 2998 C C . GLU B 1 58 ? -14.32 24.25 10.078 1 96.69 58 GLU B C 1
ATOM 3000 O O . GLU B 1 58 ? -14.414 25.375 9.562 1 96.69 58 GLU B O 1
ATOM 3005 N N . THR B 1 59 ? -13.781 23.234 9.445 1 97.88 59 THR B N 1
ATOM 3006 C CA . THR B 1 59 ? -13.266 23.453 8.094 1 97.88 59 THR B CA 1
ATOM 3007 C C . THR B 1 59 ? -14.391 23.844 7.141 1 97.88 59 THR B C 1
ATOM 3009 O O . THR B 1 59 ? -15.547 23.469 7.348 1 97.88 59 THR B O 1
ATOM 3012 N N . SER B 1 60 ? -14.031 24.578 6.094 1 97.69 60 SER B N 1
ATOM 3013 C CA . SER B 1 60 ? -15.031 25.062 5.141 1 97.69 60 SER B CA 1
ATOM 3014 C C . SER B 1 60 ? -15.383 23.969 4.129 1 97.69 60 SER B C 1
ATOM 3016 O O . SER B 1 60 ? -16.344 24.109 3.375 1 97.69 60 SER B O 1
ATOM 3018 N N . TYR B 1 61 ? -14.617 22.922 4.047 1 97.88 61 TYR B N 1
ATOM 3019 C CA . TYR B 1 61 ? -15.008 21.766 3.232 1 97.88 61 TYR B CA 1
ATOM 3020 C C . TYR B 1 61 ? -16.172 21.031 3.865 1 97.88 61 TYR B C 1
ATOM 3022 O O . TYR B 1 61 ? -16.172 20.75 5.066 1 97.88 61 TYR B O 1
ATOM 3030 N N . PRO B 1 62 ? -17.188 20.688 3.154 1 97.31 62 PRO B N 1
ATOM 3031 C CA . PRO B 1 62 ? -18.391 20.109 3.754 1 97.31 62 PRO B CA 1
ATOM 3032 C C . PRO B 1 62 ? -18.109 18.781 4.469 1 97.31 62 PRO B C 1
ATOM 3034 O O . PRO B 1 62 ? -17.516 17.875 3.887 1 97.31 62 PRO B O 1
ATOM 3037 N N . ASN B 1 63 ? -18.609 18.625 5.641 1 97.44 63 ASN B N 1
ATOM 3038 C CA . ASN B 1 63 ? -18.375 17.438 6.453 1 97.44 63 ASN B CA 1
ATOM 3039 C C . ASN B 1 63 ? -18.875 16.172 5.758 1 97.44 63 ASN B C 1
ATOM 3041 O O . ASN B 1 63 ? -18.234 15.125 5.828 1 97.44 63 ASN B O 1
ATOM 3045 N N . HIS B 1 64 ? -19.953 16.25 5.023 1 96.88 64 HIS B N 1
ATOM 3046 C CA . HIS B 1 64 ? -20.547 15.062 4.418 1 96.88 64 HIS B CA 1
ATOM 3047 C C . HIS B 1 64 ? -19.703 14.555 3.256 1 96.88 64 HIS B C 1
ATOM 3049 O O . HIS B 1 64 ? -20 13.508 2.678 1 96.88 64 HIS B O 1
ATOM 3055 N N . LEU B 1 65 ? -18.641 15.266 2.902 1 98 65 LEU B N 1
ATOM 3056 C CA . LEU B 1 65 ? -17.703 14.828 1.883 1 98 65 LEU B CA 1
ATOM 3057 C C . LEU B 1 65 ? -16.391 14.367 2.518 1 98 65 LEU B C 1
ATOM 3059 O O . LEU B 1 65 ? -15.445 14.016 1.812 1 98 65 LEU B O 1
ATOM 3063 N N . ILE B 1 66 ? -16.359 14.375 3.842 1 98.38 66 ILE B N 1
ATOM 3064 C CA . ILE B 1 66 ? -15.148 13.984 4.566 1 98.38 66 ILE B CA 1
ATOM 3065 C C . ILE B 1 66 ? -15.406 12.695 5.344 1 98.38 66 ILE B C 1
ATOM 3067 O O . ILE B 1 66 ? -16.375 12.602 6.094 1 98.38 66 ILE B O 1
ATOM 3071 N N . SER B 1 67 ? -14.609 11.711 5.117 1 98.19 67 SER B N 1
ATOM 3072 C CA . SER B 1 67 ? -14.57 10.508 5.945 1 98.19 67 SER B CA 1
ATOM 3073 C C . SER B 1 67 ? -13.375 10.523 6.891 1 98.19 67 SER B C 1
ATOM 3075 O O . SER B 1 67 ? -12.305 11.023 6.535 1 98.19 67 SER B O 1
ATOM 3077 N N . LEU B 1 68 ? -13.602 10.008 8.086 1 98.5 68 LEU B N 1
ATOM 3078 C CA . LEU B 1 68 ? -12.531 9.914 9.078 1 98.5 68 LEU B CA 1
ATOM 3079 C C . LEU B 1 68 ? -12.188 8.453 9.367 1 98.5 68 LEU B C 1
ATOM 3081 O O . LEU B 1 68 ? -13.078 7.602 9.43 1 98.5 68 LEU B O 1
ATOM 3085 N N . ALA B 1 69 ? -10.9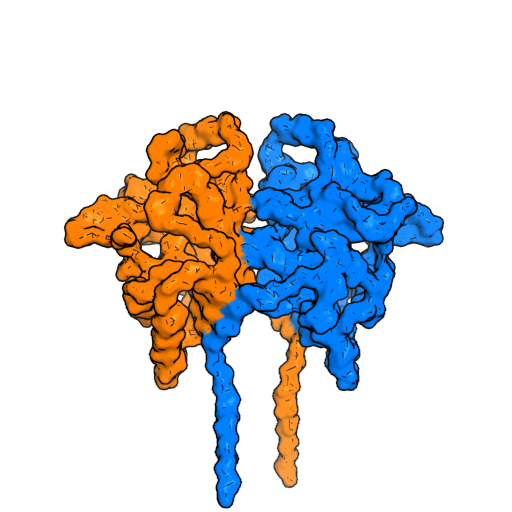61 8.164 9.484 1 98.56 69 ALA B N 1
ATOM 3086 C CA 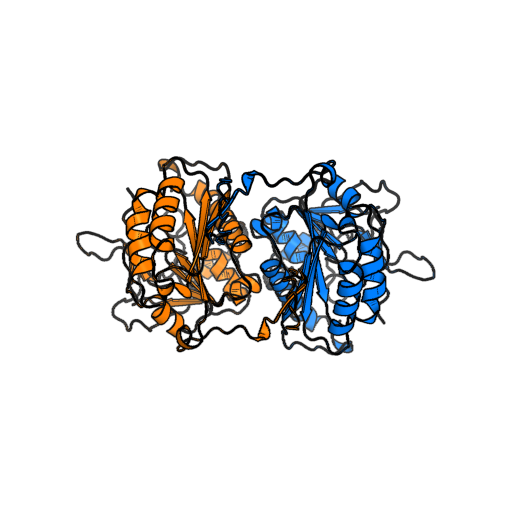. ALA B 1 69 ? -10.516 6.848 9.938 1 98.56 69 ALA B CA 1
ATOM 3087 C C . ALA B 1 69 ? -9.359 6.973 10.93 1 98.56 69 ALA B C 1
ATOM 3089 O O . ALA B 1 69 ? -8.469 7.809 10.75 1 98.56 69 ALA B O 1
ATOM 3090 N N . PHE B 1 70 ? -9.414 6.18 11.945 1 98.44 70 PHE B N 1
ATOM 3091 C CA . PHE B 1 70 ? -8.438 6.203 13.031 1 98.44 70 PHE B CA 1
ATOM 3092 C C . PHE B 1 70 ? -7.871 4.809 13.273 1 98.44 70 PHE B C 1
ATOM 3094 O O . PHE B 1 70 ? -8.594 3.812 13.164 1 98.44 70 PHE B O 1
ATOM 3101 N N . LEU B 1 71 ? -6.656 4.719 13.523 1 97.88 71 LEU B N 1
ATOM 3102 C CA . LEU B 1 71 ? -6.051 3.492 14.039 1 97.88 71 LEU B CA 1
ATOM 3103 C C . LEU B 1 71 ? -5.461 3.715 15.422 1 97.88 71 LEU B C 1
ATOM 3105 O O . LEU B 1 71 ? -4.52 4.496 15.586 1 97.88 71 LEU B O 1
ATOM 3109 N N . VAL B 1 72 ? -6.031 3.115 16.391 1 96 72 VAL B N 1
ATOM 3110 C CA . VAL B 1 72 ? -5.559 3.191 17.766 1 96 72 VAL B CA 1
ATOM 3111 C C . VAL B 1 72 ? -4.609 2.031 18.047 1 96 72 VAL B C 1
ATOM 3113 O O . VAL B 1 72 ? -4.984 0.864 17.906 1 96 72 VAL B O 1
ATOM 3116 N N . SER B 1 73 ? -3.428 2.359 18.375 1 92.88 73 SER B N 1
ATOM 3117 C CA . SER B 1 73 ? -2.422 1.328 18.609 1 92.88 73 SER B CA 1
ATOM 3118 C C . SER B 1 73 ? -1.737 1.519 19.953 1 92.88 73 SER B C 1
ATOM 3120 O O . SER B 1 73 ? -1.246 2.607 20.25 1 92.88 73 SER B O 1
ATOM 3122 N N . ASP B 1 74 ? -1.661 0.516 20.828 1 91.06 74 ASP B N 1
ATOM 3123 C CA . ASP B 1 74 ? -0.852 0.468 22.047 1 91.06 74 ASP B CA 1
ATOM 3124 C C . ASP B 1 74 ? -1.227 1.6 23 1 91.06 74 ASP B C 1
ATOM 3126 O O . ASP B 1 74 ? -0.352 2.229 23.594 1 91.06 74 ASP B O 1
ATOM 3130 N N . SER B 1 75 ? -2.434 1.983 23.016 1 90.38 75 SER B N 1
ATOM 3131 C CA . SER B 1 75 ? -2.869 3.09 23.859 1 90.38 75 SER B CA 1
ATOM 3132 C C . SER B 1 75 ? -3.137 2.625 25.297 1 90.38 75 SER B C 1
ATOM 3134 O O . SER B 1 75 ? -3.713 1.555 25.5 1 90.38 75 SER B O 1
ATOM 3136 N N . SER B 1 76 ? -2.709 3.385 26.234 1 89.94 76 SER B N 1
ATOM 3137 C CA . SER B 1 76 ? -2.861 3.043 27.641 1 89.94 76 SER B CA 1
ATOM 3138 C C . SER B 1 76 ? -3.857 3.971 28.328 1 89.94 76 SER B C 1
ATOM 3140 O O . SER B 1 76 ? -4.219 3.752 29.484 1 89.94 76 SER B O 1
ATOM 3142 N N . ASP B 1 77 ? -4.367 4.984 27.672 1 93.06 77 ASP B N 1
ATOM 3143 C CA . ASP B 1 77 ? -5.305 5.941 28.266 1 93.06 77 ASP B CA 1
ATOM 3144 C C . ASP B 1 77 ? -6.715 5.738 27.719 1 93.06 77 ASP B C 1
ATOM 3146 O O . ASP B 1 77 ? -7.043 4.66 27.219 1 93.06 77 ASP B O 1
ATOM 3150 N N . ASP B 1 78 ? -7.594 6.715 27.891 1 95.5 78 ASP B N 1
ATOM 3151 C CA . ASP B 1 78 ? -9 6.586 27.516 1 95.5 78 ASP B CA 1
ATOM 3152 C C . ASP B 1 78 ? -9.242 7.094 26.094 1 95.5 78 ASP B C 1
ATOM 3154 O O . ASP B 1 78 ? -10.32 7.602 25.781 1 95.5 78 ASP B O 1
ATOM 3158 N N . THR B 1 79 ? -8.281 6.961 25.25 1 96.06 79 THR B N 1
ATOM 3159 C CA . THR B 1 79 ? -8.352 7.449 23.875 1 96.06 79 THR B CA 1
ATOM 3160 C C . THR B 1 79 ? -9.547 6.855 23.156 1 96.06 79 THR B C 1
ATOM 3162 O O . THR B 1 79 ? -10.328 7.578 22.531 1 96.06 79 THR B O 1
ATOM 3165 N N . LEU B 1 80 ? -9.727 5.574 23.25 1 94.88 80 LEU B N 1
ATOM 3166 C CA . LEU B 1 80 ? -10.805 4.922 22.516 1 94.88 80 LEU B CA 1
ATOM 3167 C C . LEU B 1 80 ? -12.164 5.418 22.984 1 94.88 80 LEU B C 1
ATOM 3169 O O . LEU B 1 80 ? -13.031 5.734 22.156 1 94.88 80 LEU B O 1
ATOM 3173 N N . ALA B 1 81 ? -12.367 5.496 24.266 1 94.88 81 ALA B N 1
ATOM 3174 C CA . ALA B 1 81 ? -13.641 5.949 24.812 1 94.88 81 ALA B CA 1
ATOM 3175 C C . ALA B 1 81 ? -13.922 7.398 24.438 1 94.88 81 ALA B C 1
ATOM 3177 O O . ALA B 1 81 ? -15.047 7.742 24.062 1 94.88 81 ALA B O 1
ATOM 3178 N N . THR B 1 82 ? -12.914 8.242 24.594 1 96.56 82 THR B N 1
ATOM 3179 C CA . THR B 1 82 ? -13.055 9.648 24.25 1 96.56 82 THR B CA 1
ATOM 3180 C C . THR B 1 82 ? -13.352 9.812 22.766 1 96.56 82 THR B C 1
ATOM 3182 O O . THR B 1 82 ? -14.203 10.625 22.375 1 96.56 82 THR B O 1
ATOM 3185 N N . LEU B 1 83 ? -12.641 9.078 21.984 1 97 83 LEU B N 1
ATOM 3186 C CA . LEU B 1 83 ? -12.852 9.086 20.531 1 97 83 LEU B CA 1
ATOM 3187 C C . LEU B 1 83 ? -14.297 8.727 20.188 1 97 83 LEU B C 1
ATOM 3189 O O . LEU B 1 83 ? -14.945 9.43 19.422 1 97 83 LEU B O 1
ATOM 3193 N N . GLN B 1 84 ? -14.836 7.703 20.719 1 95.38 84 GLN B N 1
ATOM 3194 C CA . GLN B 1 84 ? -16.188 7.234 20.453 1 95.38 84 GLN B CA 1
ATOM 3195 C C . GLN B 1 84 ? -17.219 8.273 20.891 1 95.38 84 GLN B C 1
ATOM 3197 O O . GLN B 1 84 ? -18.25 8.453 20.219 1 95.38 84 GLN B O 1
ATOM 3202 N N . SER B 1 85 ? -16.938 8.914 21.969 1 96.06 85 SER B N 1
ATOM 3203 C CA . SER B 1 85 ? -17.828 9.953 22.438 1 96.06 85 SER B CA 1
ATOM 3204 C C . SER B 1 85 ? -17.938 11.102 21.453 1 96.06 85 SER B C 1
ATOM 3206 O O . SER B 1 85 ? -19.031 11.578 21.141 1 96.06 85 SER B O 1
ATOM 3208 N N . HIS B 1 86 ? -16.781 11.539 20.953 1 96.38 86 HIS B N 1
ATOM 3209 C CA . HIS B 1 86 ? -16.766 12.609 19.969 1 96.38 86 HIS B CA 1
ATOM 3210 C C . HIS B 1 86 ? -17.5 12.195 18.688 1 96.38 86 HIS B C 1
ATOM 3212 O O . HIS B 1 86 ? -18.25 12.984 18.125 1 96.38 86 HIS B O 1
ATOM 3218 N N . ILE B 1 87 ? -17.281 10.992 18.234 1 96 87 ILE B N 1
ATOM 3219 C CA . ILE B 1 87 ? -17.891 10.484 17.016 1 96 87 ILE B CA 1
ATOM 3220 C C . ILE B 1 87 ? -19.406 10.422 17.203 1 96 87 ILE B C 1
ATOM 3222 O O . ILE B 1 87 ? -20.156 10.852 16.312 1 96 87 ILE B O 1
ATOM 3226 N N . HIS B 1 88 ? -19.812 9.93 18.328 1 95 88 HIS B N 1
ATOM 3227 C CA . HIS B 1 88 ? -21.25 9.836 18.609 1 95 88 HIS B CA 1
ATOM 3228 C C . HIS B 1 88 ? -21.906 11.211 18.594 1 95 88 HIS B C 1
ATOM 3230 O O . HIS B 1 88 ? -22.984 11.383 18.016 1 95 88 HIS B O 1
ATOM 3236 N N . ALA B 1 89 ? -21.266 12.156 19.156 1 95.19 89 ALA B N 1
ATOM 3237 C CA . ALA B 1 89 ? -21.812 13.508 19.234 1 95.19 89 ALA B CA 1
ATOM 3238 C C . ALA B 1 89 ? -22.016 14.094 17.844 1 95.19 89 ALA B C 1
ATOM 3240 O O . ALA B 1 89 ? -23.062 14.688 17.547 1 95.19 89 ALA B O 1
ATOM 3241 N N . ILE B 1 90 ? -21.078 13.938 17 1 95 90 ILE B N 1
ATOM 3242 C CA . ILE B 1 90 ? -21.125 14.539 15.672 1 95 90 ILE B CA 1
ATOM 3243 C C . ILE B 1 90 ? -22.078 13.75 14.781 1 95 90 ILE B C 1
ATOM 3245 O O . ILE B 1 90 ? -22.906 14.336 14.07 1 95 90 ILE B O 1
ATOM 3249 N N . GLN B 1 91 ? -22.031 12.406 14.859 1 94.56 91 GLN B N 1
ATOM 3250 C CA . GLN B 1 91 ? -22.781 11.547 13.961 1 94.56 91 GLN B CA 1
ATOM 3251 C C . GLN B 1 91 ? -24.25 11.469 14.391 1 94.56 91 GLN B C 1
ATOM 3253 O O . GLN B 1 91 ? -25.094 10.992 13.633 1 94.56 91 GLN B O 1
ATOM 3258 N N . SER B 1 92 ? -24.547 12.023 15.562 1 94.62 92 SER B N 1
ATOM 3259 C CA . SER B 1 92 ? -25.922 12.023 16.047 1 94.62 92 SER B CA 1
ATOM 3260 C C . SER B 1 92 ? -26.625 13.328 15.719 1 94.62 92 SER B C 1
ATOM 3262 O O . SER B 1 92 ? -27.812 13.5 16.031 1 94.62 92 SER B O 1
ATOM 3264 N N . ARG B 1 93 ? -25.938 14.164 15.117 1 94.62 93 ARG B N 1
ATOM 3265 C CA . ARG B 1 93 ? -26.547 15.438 14.742 1 94.62 93 ARG B CA 1
ATOM 3266 C C . ARG B 1 93 ? -27.734 15.219 13.797 1 94.62 93 ARG B C 1
ATOM 3268 O O . ARG B 1 93 ? -27.672 14.352 12.922 1 94.62 93 ARG B O 1
ATOM 3275 N N . TRP B 1 94 ? -28.703 16.078 13.828 1 93.81 94 TRP B N 1
ATOM 3276 C CA . TRP B 1 94 ? -29.938 15.938 13.062 1 93.81 94 TRP B CA 1
ATOM 3277 C C . TRP B 1 94 ? -29.688 16.203 11.578 1 93.81 94 TRP B C 1
ATOM 3279 O O . TRP B 1 94 ? -30.188 15.469 10.719 1 93.81 94 TRP B O 1
ATOM 3289 N N . ASN B 1 95 ? -28.953 17.203 11.414 1 93.19 95 ASN B N 1
ATOM 3290 C CA . ASN B 1 95 ? -28.625 17.562 10.039 1 93.19 95 ASN B CA 1
ATOM 3291 C C . ASN B 1 95 ? -27.453 16.734 9.508 1 93.19 95 ASN B C 1
ATOM 3293 O O . ASN B 1 95 ? -26.312 16.938 9.922 1 93.19 95 ASN B O 1
ATOM 3297 N N . TYR B 1 96 ? -27.734 15.836 8.594 1 89.06 96 TYR B N 1
ATOM 3298 C CA . TYR B 1 96 ? -26.734 14.93 8.055 1 89.06 96 TYR B CA 1
ATOM 3299 C C . TYR B 1 96 ? -25.594 15.703 7.402 1 89.06 96 TYR B C 1
ATOM 3301 O O . TYR B 1 96 ? -24.469 15.211 7.328 1 89.06 96 TYR B O 1
ATOM 3309 N N . ARG B 1 97 ? -25.844 16.875 6.984 1 90.31 97 ARG B N 1
ATOM 3310 C CA . ARG B 1 97 ? -24.812 17.672 6.312 1 90.31 97 ARG B CA 1
ATOM 3311 C C . ARG B 1 97 ? -23.734 18.109 7.289 1 90.31 97 ARG B C 1
ATOM 3313 O O . ARG B 1 97 ? -22.641 18.516 6.875 1 90.31 97 ARG B O 1
ATOM 3320 N N . HIS B 1 98 ? -24.078 18.016 8.555 1 93.38 98 HIS B N 1
ATOM 3321 C CA . HIS B 1 98 ? -23.125 18.422 9.578 1 93.38 98 HIS B CA 1
ATOM 3322 C C . HIS B 1 98 ? -22.391 17.219 10.148 1 93.38 98 HIS B C 1
ATOM 3324 O O . HIS B 1 98 ? -21.578 17.359 11.07 1 93.38 98 HIS B O 1
ATOM 3330 N N . ARG B 1 99 ? -22.688 16.078 9.57 1 96.31 99 ARG B N 1
ATOM 3331 C CA . ARG B 1 99 ? -21.984 14.852 9.938 1 96.31 99 ARG B CA 1
ATOM 3332 C C . ARG B 1 99 ? -20.875 14.547 8.938 1 96.31 99 ARG B C 1
ATOM 3334 O O . ARG B 1 99 ? -20.891 15.047 7.812 1 96.31 99 ARG B O 1
ATOM 3341 N N . PHE B 1 100 ? -19.953 13.828 9.398 1 97.38 100 PHE B N 1
ATOM 3342 C CA . PHE B 1 100 ? -18.984 13.297 8.453 1 97.38 100 PHE B CA 1
ATOM 3343 C C . PHE B 1 100 ? -19.578 12.164 7.637 1 97.38 100 PHE B C 1
ATOM 3345 O O . PHE B 1 100 ? -20.531 11.516 8.07 1 97.38 100 PHE B O 1
ATOM 3352 N N . ASP B 1 101 ? -19.016 11.953 6.422 1 96.56 101 ASP B N 1
ATOM 3353 C CA . ASP B 1 101 ? -19.516 10.906 5.535 1 96.56 101 ASP B CA 1
ATOM 3354 C C . ASP B 1 101 ? -19.438 9.539 6.207 1 96.56 101 ASP B C 1
ATOM 3356 O O . ASP B 1 101 ? -20.391 8.766 6.148 1 96.56 101 ASP B O 1
ATOM 3360 N N . SER B 1 102 ? -18.344 9.234 6.797 1 95.75 102 SER B N 1
ATOM 3361 C CA . SER B 1 102 ? -18.141 8.016 7.574 1 95.75 102 SER B CA 1
ATOM 3362 C C . SER B 1 102 ? -17.016 8.188 8.578 1 95.75 102 SER B C 1
ATOM 3364 O O . SER B 1 102 ? -16.141 9.039 8.406 1 95.75 102 SER B O 1
ATOM 3366 N N . VAL B 1 103 ? -17.125 7.492 9.672 1 97.06 103 VAL B N 1
ATOM 3367 C CA . VAL B 1 103 ? -16.047 7.445 10.656 1 97.06 103 VAL B CA 1
ATOM 3368 C C . VAL B 1 103 ? -15.742 5.992 11.016 1 97.06 103 VAL B C 1
ATOM 3370 O O . VAL B 1 103 ? -16.641 5.238 11.406 1 97.06 103 VAL B O 1
ATOM 3373 N N . ARG B 1 104 ? -14.547 5.594 10.844 1 97.06 104 ARG B N 1
ATOM 3374 C CA . ARG B 1 104 ? -14.133 4.223 11.125 1 97.06 104 ARG B CA 1
ATOM 3375 C C . ARG B 1 104 ? -12.984 4.188 12.125 1 97.06 104 ARG B C 1
ATOM 3377 O O . ARG B 1 104 ? -12.078 5.027 12.07 1 97.06 104 ARG B O 1
ATOM 3384 N N . ILE B 1 105 ? -13.047 3.27 13.039 1 97.25 105 ILE B N 1
ATOM 3385 C CA . ILE B 1 105 ? -12.008 3.07 14.039 1 97.25 105 ILE B CA 1
ATOM 3386 C C . ILE B 1 105 ? -11.406 1.672 13.891 1 97.25 105 ILE B C 1
ATOM 3388 O O . ILE B 1 105 ? -12.133 0.677 13.875 1 97.25 105 ILE B O 1
ATOM 3392 N N . PHE B 1 106 ? -10.156 1.639 13.789 1 96.69 106 PHE B N 1
ATOM 3393 C CA . PHE B 1 106 ? -9.414 0.386 13.75 1 96.69 106 PHE B CA 1
ATOM 3394 C C . PHE B 1 106 ? -8.469 0.284 14.938 1 96.69 106 PHE B C 1
ATOM 3396 O O . PHE B 1 106 ? -7.949 1.297 15.422 1 96.69 106 PHE B O 1
ATOM 3403 N N . THR B 1 107 ? -8.242 -0.898 15.406 1 95.25 107 THR B N 1
ATOM 3404 C CA . THR B 1 107 ? -7.227 -1.124 16.438 1 95.25 107 THR B CA 1
ATOM 3405 C C . THR B 1 107 ? -6.215 -2.168 15.977 1 95.25 107 THR B C 1
ATOM 3407 O O . THR B 1 107 ? -6.574 -3.137 15.297 1 95.25 107 THR B O 1
ATOM 3410 N N . LYS B 1 108 ? -5.039 -1.962 16.203 1 94.81 108 LYS B N 1
ATOM 3411 C CA . LYS B 1 108 ? -3.92 -2.857 15.922 1 94.81 108 LYS B CA 1
ATOM 3412 C C . LYS B 1 108 ? -2.734 -2.551 16.828 1 94.81 108 LYS B C 1
ATOM 3414 O O . LYS B 1 108 ? -2.172 -1.456 16.781 1 94.81 108 LYS B O 1
ATOM 3419 N N . ASP B 1 109 ? -2.332 -3.494 17.594 1 92 109 ASP B N 1
ATOM 3420 C CA . ASP B 1 109 ? -1.206 -3.291 18.5 1 92 109 ASP B CA 1
ATOM 3421 C C . ASP B 1 109 ? 0.081 -3.869 17.922 1 92 109 ASP B C 1
ATOM 3423 O O . ASP B 1 109 ? 0.059 -4.918 17.266 1 92 109 ASP B O 1
ATOM 3427 N N . PHE B 1 110 ? 1.145 -3.211 18.094 1 89.69 110 PHE B N 1
ATOM 3428 C CA . PHE B 1 110 ? 2.451 -3.613 17.594 1 89.69 110 PHE B CA 1
ATOM 3429 C C . PHE B 1 110 ? 3.387 -3.979 18.734 1 89.69 110 PHE B C 1
ATOM 3431 O O . PHE B 1 110 ? 4.535 -4.359 18.516 1 89.69 110 PHE B O 1
ATOM 3438 N N . ASP B 1 111 ? 2.936 -3.939 19.922 1 81.69 111 ASP B N 1
ATOM 3439 C CA . ASP B 1 111 ? 3.654 -4.297 21.141 1 81.69 111 ASP B CA 1
ATOM 3440 C C . ASP B 1 111 ? 4.98 -3.549 21.25 1 81.69 111 ASP B C 1
ATOM 3442 O O . ASP B 1 111 ? 6.012 -4.141 21.578 1 81.69 111 ASP B O 1
ATOM 3446 N N . PHE B 1 112 ? 5.016 -2.5 20.781 1 77.56 112 PHE B N 1
ATOM 3447 C CA . PHE B 1 112 ? 6.188 -1.639 20.875 1 77.56 112 PHE B CA 1
ATOM 3448 C C . PHE B 1 112 ? 5.938 -0.478 21.828 1 77.56 112 PHE B C 1
ATOM 3450 O O . PHE B 1 112 ? 5.129 0.409 21.531 1 77.56 112 PHE B O 1
ATOM 3457 N N . ASP B 1 113 ? 6.461 -0.702 23.062 1 72.06 113 ASP B N 1
ATOM 3458 C CA . ASP B 1 113 ? 6.312 0.359 24.047 1 72.06 113 ASP B CA 1
ATOM 3459 C C . ASP B 1 113 ? 7.668 0.932 24.453 1 72.06 113 ASP B C 1
ATOM 3461 O O . ASP B 1 113 ? 8.492 0.233 25.047 1 72.06 113 ASP B O 1
ATOM 3465 N N . LEU B 1 114 ? 7.977 1.98 23.875 1 70.25 114 LEU B N 1
ATOM 3466 C CA . LEU B 1 114 ? 9.156 2.721 24.312 1 70.25 114 LEU B CA 1
ATOM 3467 C C . LEU B 1 114 ? 8.781 3.811 25.312 1 70.25 114 LEU B C 1
ATOM 3469 O O . LEU B 1 114 ? 7.906 4.633 25.031 1 70.25 114 LEU B O 1
ATOM 3473 N N . PRO B 1 115 ? 9.453 3.688 26.469 1 67.25 115 PRO B N 1
ATOM 3474 C CA . PRO B 1 115 ? 9.203 4.789 27.406 1 67.25 115 PRO B CA 1
ATOM 3475 C C . PRO B 1 115 ? 9.445 6.16 26.781 1 67.25 115 PRO B C 1
ATOM 3477 O O . PRO B 1 115 ? 10.273 6.293 25.859 1 67.25 115 PRO B O 1
ATOM 3480 N N . SER B 1 116 ? 8.695 7.094 27.156 1 63.91 116 SER B N 1
ATOM 3481 C CA . SER B 1 116 ? 8.758 8.453 26.625 1 63.91 116 SER B CA 1
ATOM 3482 C C . SER B 1 116 ? 10.18 8.992 26.656 1 63.91 116 SER B C 1
ATOM 3484 O O . SER B 1 116 ? 10.594 9.719 25.75 1 63.91 116 SER B O 1
ATOM 3486 N N . SER B 1 117 ? 10.945 8.508 27.578 1 65.31 117 SER B N 1
ATOM 3487 C CA . SER B 1 117 ? 12.305 9.016 27.75 1 65.31 117 SER B CA 1
ATOM 3488 C C . SER B 1 117 ? 13.234 8.477 26.672 1 65.31 117 SER B C 1
ATOM 3490 O O . SER B 1 117 ? 14.273 9.078 26.375 1 65.31 117 SER B O 1
ATOM 3492 N N . LYS B 1 118 ? 12.859 7.395 26.172 1 69.44 118 LYS B N 1
ATOM 3493 C CA . LYS B 1 118 ? 13.742 6.762 25.188 1 69.44 118 LYS B CA 1
ATOM 3494 C C . LYS B 1 118 ? 13.242 6.98 23.766 1 69.44 118 LYS B C 1
ATOM 3496 O O . LYS B 1 118 ? 13.953 6.699 22.797 1 69.44 118 LYS B O 1
ATOM 3501 N N . ARG B 1 119 ? 12.125 7.617 23.766 1 71.81 119 ARG B N 1
ATOM 3502 C CA . ARG B 1 119 ? 11.453 7.785 22.484 1 71.81 119 ARG B CA 1
ATOM 3503 C C . ARG B 1 119 ? 12.273 8.672 21.547 1 71.81 119 ARG B C 1
ATOM 3505 O O . ARG B 1 119 ? 12.211 8.523 20.328 1 71.81 119 ARG B O 1
ATOM 3512 N N . HIS B 1 120 ? 13.117 9.477 22.062 1 71.31 120 HIS B N 1
ATOM 3513 C CA . HIS B 1 120 ? 13.828 10.438 21.219 1 71.31 120 HIS B CA 1
ATOM 3514 C C . HIS B 1 120 ? 15.297 10.062 21.078 1 71.31 120 HIS B C 1
ATOM 3516 O O . HIS B 1 120 ? 16.078 10.812 20.484 1 71.31 120 HIS B O 1
ATOM 3522 N N . GLN B 1 121 ? 15.586 8.828 21.562 1 73.44 121 GLN B N 1
ATOM 3523 C CA . GLN B 1 121 ? 16.969 8.383 21.406 1 73.44 121 GLN B CA 1
ATOM 3524 C C . GLN B 1 121 ? 17.266 8.055 19.938 1 73.44 121 GLN B C 1
ATOM 3526 O O . GLN B 1 121 ? 16.5 7.348 19.281 1 73.44 121 GLN B O 1
ATOM 3531 N N . TYR B 1 122 ? 18.344 8.508 19.516 1 80.5 122 TYR B N 1
ATOM 3532 C CA . TYR B 1 122 ? 18.766 8.422 18.125 1 80.5 122 TYR B CA 1
ATOM 3533 C C . TYR B 1 122 ? 18.797 6.977 17.641 1 80.5 122 TYR B C 1
ATOM 3535 O O . TYR B 1 122 ? 18.297 6.656 16.578 1 80.5 122 TYR B O 1
ATOM 3543 N N . GLU B 1 123 ? 19.281 6.047 18.469 1 79.81 123 GLU B N 1
ATOM 3544 C CA . GLU B 1 123 ? 19.516 4.66 18.078 1 79.81 123 GLU B CA 1
ATOM 3545 C C . GLU B 1 123 ? 18.188 3.916 17.891 1 79.81 123 GLU B C 1
ATOM 3547 O O . GLU B 1 123 ? 18.109 2.936 17.156 1 79.81 123 GLU B O 1
ATOM 3552 N N . MET B 1 124 ? 17.141 4.449 18.484 1 83 124 MET B N 1
ATOM 3553 C CA . MET B 1 124 ? 15.859 3.752 18.453 1 83 124 MET B CA 1
ATOM 3554 C C . MET B 1 124 ? 14.969 4.293 17.344 1 83 124 MET B C 1
ATOM 3556 O O . MET B 1 124 ? 13.953 3.688 17 1 83 124 MET B O 1
ATOM 3560 N N . GLN B 1 125 ? 15.328 5.363 16.734 1 85.5 125 GLN B N 1
ATOM 3561 C CA . GLN B 1 125 ? 14.445 6.09 15.828 1 85.5 125 GLN B CA 1
ATOM 3562 C C . GLN B 1 125 ? 14.117 5.254 14.602 1 85.5 125 GLN B C 1
ATOM 3564 O O . GLN B 1 125 ? 12.969 5.203 14.164 1 85.5 125 GLN B O 1
ATOM 3569 N N . PRO B 1 126 ? 15.141 4.562 14.047 1 85.88 126 PRO B N 1
ATOM 3570 C CA . PRO B 1 126 ? 14.789 3.768 12.867 1 85.88 126 PRO B CA 1
ATOM 3571 C C . PRO B 1 126 ? 13.727 2.709 13.172 1 85.88 126 PRO B C 1
ATOM 3573 O O . PRO B 1 126 ? 12.789 2.529 12.383 1 85.88 126 PRO B O 1
ATOM 3576 N N . LEU B 1 127 ? 13.867 2.105 14.25 1 88 127 LEU B N 1
ATOM 3577 C CA . LEU B 1 127 ? 12.891 1.094 14.641 1 88 127 LEU B CA 1
ATOM 3578 C C . LEU B 1 127 ? 11.531 1.729 14.922 1 88 127 LEU B C 1
ATOM 3580 O O . LEU B 1 127 ? 10.508 1.235 14.461 1 88 127 LEU B O 1
ATOM 3584 N N . ARG B 1 128 ? 11.492 2.779 15.695 1 90.75 128 ARG B N 1
ATOM 3585 C CA . ARG B 1 128 ? 10.258 3.49 16.016 1 90.75 128 ARG B CA 1
ATOM 3586 C C . ARG B 1 128 ? 9.547 3.939 14.75 1 90.75 128 ARG B C 1
ATOM 3588 O O . ARG B 1 128 ? 8.336 3.734 14.602 1 90.75 128 ARG B O 1
ATOM 3595 N N . ARG B 1 129 ? 10.281 4.543 13.859 1 92.81 129 ARG B N 1
ATOM 3596 C CA . ARG B 1 129 ? 9.719 5.039 12.609 1 92.81 129 ARG B CA 1
ATOM 3597 C C . ARG B 1 129 ? 9.188 3.889 11.758 1 92.81 129 ARG B C 1
ATOM 3599 O O . ARG B 1 129 ? 8.188 4.043 11.047 1 92.81 129 ARG B O 1
ATOM 3606 N N . SER B 1 130 ? 9.898 2.811 11.781 1 94.31 130 SER B N 1
ATOM 3607 C CA . SER B 1 130 ? 9.438 1.638 11.047 1 94.31 130 SER B CA 1
ATOM 3608 C C . SER B 1 130 ? 8.07 1.174 11.547 1 94.31 130 SER B C 1
ATOM 3610 O O . SER B 1 130 ? 7.203 0.807 10.75 1 94.31 130 SER B O 1
ATOM 3612 N N . ILE B 1 131 ? 7.887 1.162 12.797 1 93.69 131 ILE B N 1
ATOM 3613 C CA . ILE B 1 131 ? 6.625 0.736 13.391 1 93.69 131 ILE B CA 1
ATOM 3614 C C . ILE B 1 131 ? 5.531 1.748 13.062 1 93.69 131 ILE B C 1
ATOM 3616 O O . ILE B 1 131 ? 4.402 1.369 12.734 1 93.69 131 ILE B O 1
ATOM 3620 N N . MET B 1 132 ? 5.875 3.016 13.125 1 94.5 132 MET B N 1
ATOM 3621 C CA . MET B 1 132 ? 4.914 4.055 12.758 1 94.5 132 MET B CA 1
ATOM 3622 C C . MET B 1 132 ? 4.492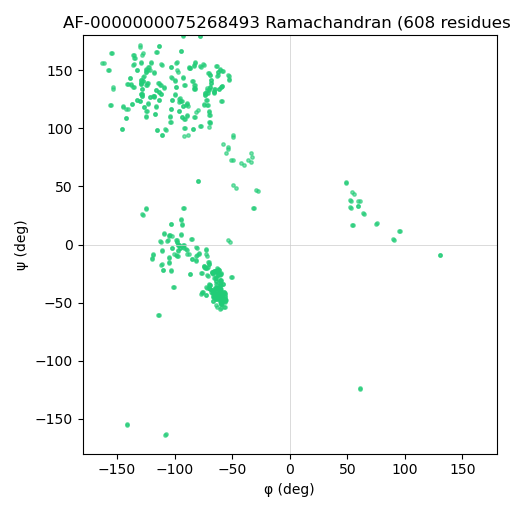 3.906 11.297 1 94.5 132 MET B C 1
ATOM 3624 O O . MET B 1 132 ? 3.318 4.082 10.969 1 94.5 132 MET B O 1
ATOM 3628 N N . ALA B 1 133 ? 5.492 3.6 10.461 1 97.56 133 ALA B N 1
ATOM 3629 C CA . ALA B 1 133 ? 5.199 3.369 9.047 1 97.56 133 ALA B CA 1
ATOM 3630 C C . ALA B 1 133 ? 4.195 2.232 8.875 1 97.56 133 ALA B C 1
ATOM 3632 O O . ALA B 1 133 ? 3.227 2.359 8.125 1 97.56 133 ALA B O 1
ATOM 3633 N N . ARG B 1 134 ? 4.445 1.162 9.57 1 97.25 134 ARG B N 1
ATOM 3634 C CA . ARG B 1 134 ? 3.539 0.019 9.508 1 97.25 134 ARG B CA 1
ATOM 3635 C C . ARG B 1 134 ? 2.139 0.404 9.969 1 97.25 134 ARG B C 1
ATOM 3637 O O . ARG B 1 134 ? 1.146 0.015 9.352 1 97.25 134 ARG B O 1
ATOM 3644 N N . SER B 1 135 ? 2.062 1.142 11.016 1 96.56 135 SER B N 1
ATOM 3645 C CA . SER B 1 135 ? 0.78 1.604 11.539 1 96.56 135 SER B CA 1
ATOM 3646 C C . SER B 1 135 ? 0.023 2.424 10.5 1 96.56 135 SER B C 1
ATOM 3648 O O . SER B 1 135 ? -1.169 2.205 10.281 1 96.56 135 SER B O 1
ATOM 3650 N N . ARG B 1 136 ? 0.685 3.35 9.891 1 98.12 136 ARG B N 1
ATOM 3651 C CA . ARG B 1 136 ? 0.067 4.176 8.859 1 98.12 136 ARG B CA 1
ATOM 3652 C C . ARG B 1 136 ? -0.419 3.326 7.695 1 98.12 136 ARG B C 1
ATOM 3654 O O . ARG B 1 136 ? -1.494 3.574 7.145 1 98.12 136 ARG B O 1
ATOM 3661 N N . ASN B 1 137 ? 0.379 2.367 7.332 1 98.56 137 ASN B N 1
ATOM 3662 C CA . ASN B 1 137 ? 0.014 1.51 6.207 1 98.56 137 ASN B CA 1
ATOM 3663 C C . ASN B 1 137 ? -1.201 0.646 6.531 1 98.56 137 ASN B C 1
ATOM 3665 O O . ASN B 1 137 ? -2.057 0.422 5.676 1 98.56 137 ASN B O 1
ATOM 3669 N N . TRP B 1 138 ? -1.271 0.132 7.793 1 97.94 138 TRP B N 1
ATOM 3670 C CA . TRP B 1 138 ? -2.469 -0.579 8.227 1 97.94 138 TRP B CA 1
ATOM 3671 C C . TRP B 1 138 ? -3.707 0.296 8.07 1 97.94 138 TRP B C 1
ATOM 3673 O O . TRP B 1 138 ? -4.73 -0.151 7.547 1 97.94 138 TRP B O 1
ATOM 3683 N N . LEU B 1 139 ? -3.576 1.474 8.523 1 98.38 139 LEU B N 1
ATOM 3684 C CA . LEU B 1 139 ? -4.688 2.418 8.484 1 98.38 139 LEU B CA 1
ATOM 3685 C C . LEU B 1 139 ? -5.09 2.721 7.043 1 98.38 139 LEU B C 1
ATOM 3687 O O . LEU B 1 139 ? -6.277 2.676 6.703 1 98.38 139 LEU B O 1
ATOM 3691 N N . LEU B 1 140 ? -4.137 3.002 6.195 1 98.69 140 LEU B N 1
ATOM 3692 C CA . LEU B 1 140 ? -4.379 3.311 4.789 1 98.69 140 LEU B CA 1
ATOM 3693 C C . LEU B 1 140 ? -5.082 2.15 4.09 1 98.69 140 LEU B C 1
ATOM 3695 O O . LEU B 1 140 ? -6.105 2.344 3.434 1 98.69 140 LEU B O 1
ATOM 3699 N N . SER B 1 141 ? -4.555 0.967 4.258 1 97.56 141 SER B N 1
ATOM 3700 C CA . SER B 1 141 ? -5.078 -0.207 3.566 1 97.56 141 SER B CA 1
ATOM 3701 C C . SER B 1 141 ? -6.508 -0.511 4.004 1 97.56 141 SER B C 1
ATOM 3703 O O . SER B 1 141 ? -7.316 -1.001 3.209 1 97.56 141 SER B O 1
ATOM 3705 N N . ALA B 1 142 ? -6.84 -0.145 5.195 1 97 142 ALA B N 1
ATOM 3706 C CA . ALA B 1 142 ? -8.148 -0.472 5.75 1 97 142 ALA B CA 1
ATOM 3707 C C . ALA B 1 142 ? -9.188 0.582 5.371 1 97 142 ALA B C 1
ATOM 3709 O O . ALA B 1 142 ? -10.375 0.275 5.242 1 97 142 ALA B O 1
ATOM 3710 N N . ALA B 1 143 ? -8.688 1.733 5.117 1 97.81 143 ALA B N 1
ATOM 3711 C CA . ALA B 1 143 ? -9.648 2.836 5.125 1 97.81 143 ALA B CA 1
ATOM 3712 C C . ALA B 1 143 ? -9.867 3.377 3.715 1 97.81 143 ALA B C 1
ATOM 3714 O O . ALA B 1 143 ? -10.875 4.039 3.445 1 97.81 143 ALA B O 1
ATOM 3715 N N . LEU B 1 144 ? -8.977 3.195 2.76 1 97.81 144 LEU B N 1
ATOM 3716 C CA . LEU B 1 144 ? -9.047 3.818 1.441 1 97.81 144 LEU B CA 1
ATOM 3717 C C . LEU B 1 144 ? -10.195 3.23 0.624 1 97.81 144 LEU B C 1
ATOM 3719 O O . LEU B 1 144 ? -10.109 2.092 0.157 1 97.81 144 LEU B O 1
ATOM 3723 N N . GLU B 1 145 ? -11.164 4.023 0.406 1 95.25 145 GLU B N 1
ATOM 3724 C CA . GLU B 1 145 ? -12.336 3.594 -0.347 1 95.25 145 GLU B CA 1
ATOM 3725 C C . GLU B 1 145 ? -12.211 3.955 -1.824 1 95.25 145 GLU B C 1
ATOM 3727 O O . GLU B 1 145 ? -11.398 4.809 -2.191 1 95.25 145 GLU B O 1
ATOM 3732 N N . SER B 1 146 ? -13.086 3.367 -2.605 1 94 146 SER B N 1
ATOM 3733 C CA . SER B 1 146 ? -12.961 3.473 -4.055 1 94 146 SER B CA 1
ATOM 3734 C C . SER B 1 146 ? -13.367 4.859 -4.543 1 94 146 SER B C 1
ATOM 3736 O O . SER B 1 146 ? -12.969 5.277 -5.633 1 94 146 SER B O 1
ATOM 3738 N N . ASP B 1 147 ? -14.102 5.586 -3.752 1 95.56 147 ASP B N 1
ATOM 3739 C CA . ASP B 1 147 ? -14.578 6.879 -4.23 1 95.56 147 ASP B CA 1
ATOM 3740 C C . ASP B 1 147 ? -13.789 8.023 -3.594 1 95.56 147 ASP B C 1
ATOM 3742 O O . ASP B 1 147 ? -14.164 9.188 -3.729 1 95.56 147 ASP B O 1
ATOM 3746 N N . THR B 1 148 ? -12.773 7.719 -2.896 1 98.06 148 THR B N 1
ATOM 3747 C CA . THR B 1 148 ? -11.93 8.734 -2.271 1 98.06 148 THR B CA 1
ATOM 3748 C C . THR B 1 148 ? -11.07 9.445 -3.314 1 98.06 148 THR B C 1
ATOM 3750 O O . THR B 1 148 ? -10.375 8.789 -4.094 1 98.06 148 THR B O 1
ATOM 3753 N N . SER B 1 149 ? -11.086 10.758 -3.285 1 98.38 149 SER B N 1
ATOM 3754 C CA . SER B 1 149 ? -10.281 11.547 -4.215 1 98.38 149 SER B CA 1
ATOM 3755 C C . SER B 1 149 ? -9.016 12.062 -3.549 1 98.38 149 SER B C 1
ATOM 3757 O O . SER B 1 149 ? -7.969 12.18 -4.191 1 98.38 149 SER B O 1
ATOM 3759 N N . TRP B 1 150 ? -9.156 12.414 -2.275 1 98.75 150 TRP B N 1
ATOM 3760 C CA . TRP B 1 150 ? -8.062 13.016 -1.52 1 98.75 150 TRP B CA 1
ATOM 3761 C C . TRP B 1 150 ? -7.852 12.297 -0.196 1 98.75 150 TRP B C 1
ATOM 3763 O O . TRP B 1 150 ? -8.812 11.883 0.454 1 98.75 150 TRP B O 1
ATOM 3773 N N . VAL B 1 151 ? -6.621 12.164 0.141 1 98.88 151 VAL B N 1
ATOM 3774 C CA . VAL B 1 151 ? -6.262 11.609 1.441 1 98.88 151 VAL B CA 1
ATOM 3775 C C . VAL B 1 151 ? -5.488 12.648 2.252 1 98.88 151 VAL B C 1
ATOM 3777 O O . VAL B 1 151 ? -4.5 13.203 1.773 1 98.88 151 VAL B O 1
ATOM 3780 N N . ALA B 1 152 ? -5.938 12.891 3.445 1 98.88 152 ALA B N 1
ATOM 3781 C CA . ALA B 1 152 ? -5.246 13.812 4.348 1 98.88 152 ALA B CA 1
ATOM 3782 C C . ALA B 1 152 ? -4.73 13.078 5.586 1 98.88 152 ALA B C 1
ATOM 3784 O O . ALA B 1 152 ? -5.508 12.469 6.32 1 98.88 152 ALA B O 1
ATOM 3785 N N . TRP B 1 153 ? -3.477 13.109 5.738 1 98.75 153 TRP B N 1
ATOM 3786 C CA . TRP B 1 153 ? -2.869 12.656 6.984 1 98.75 153 TRP B CA 1
ATOM 3787 C C . TRP B 1 153 ? -2.754 13.805 7.984 1 98.75 153 TRP B C 1
ATOM 3789 O O . TRP B 1 153 ? -2.115 14.82 7.703 1 98.75 153 TRP B O 1
ATOM 3799 N N . ILE B 1 154 ? -3.367 13.641 9.141 1 98.38 154 ILE B N 1
ATOM 3800 C CA . ILE B 1 154 ? -3.373 14.719 10.133 1 98.38 154 ILE B CA 1
ATOM 3801 C C . ILE B 1 154 ? -3.002 14.164 11.5 1 98.38 154 ILE B C 1
ATOM 3803 O O . ILE B 1 154 ? -3.652 13.242 12 1 98.38 154 ILE B O 1
ATOM 3807 N N . ASP B 1 155 ? -2.006 14.727 12.094 1 96.44 155 ASP B N 1
ATOM 3808 C CA . ASP B 1 155 ? -1.673 14.383 13.469 1 96.44 155 ASP B CA 1
ATOM 3809 C C . ASP B 1 155 ? -2.719 14.922 14.445 1 96.44 155 ASP B C 1
ATOM 3811 O O . ASP B 1 155 ? -3.225 16.031 14.266 1 96.44 155 ASP B O 1
ATOM 3815 N N . VAL B 1 156 ? -2.908 14.211 15.477 1 96.62 156 VAL B N 1
ATOM 3816 C CA . VAL B 1 156 ? -3.965 14.555 16.422 1 96.62 156 VAL B CA 1
ATOM 3817 C C . VAL B 1 156 ? -3.561 15.781 17.234 1 96.62 156 VAL B C 1
ATOM 3819 O O . VAL B 1 156 ? -4.418 16.5 17.75 1 96.62 156 VAL B O 1
ATOM 3822 N N . ASP B 1 157 ? -2.279 16.047 17.266 1 94.12 157 ASP B N 1
ATOM 3823 C CA . ASP B 1 157 ? -1.812 17.125 18.156 1 94.12 157 ASP B CA 1
ATOM 3824 C C . ASP B 1 157 ? -1.492 18.391 17.359 1 94.12 157 ASP B C 1
ATOM 3826 O O . ASP B 1 157 ? -0.726 19.234 17.828 1 94.12 157 ASP B O 1
ATOM 3830 N N . VAL B 1 158 ? -1.968 18.516 16.141 1 95.44 158 VAL B N 1
ATOM 3831 C CA . VAL B 1 158 ? -2.051 19.797 15.453 1 95.44 158 VAL B CA 1
ATOM 3832 C C . VAL B 1 158 ? -3.182 20.641 16.047 1 95.44 158 VAL B C 1
ATOM 3834 O O . VAL B 1 158 ? -4.324 20.172 16.125 1 95.44 158 VAL B O 1
ATOM 3837 N N . VAL B 1 159 ? -2.885 21.891 16.422 1 93.62 159 VAL B N 1
ATOM 3838 C CA . VAL B 1 159 ? -3.865 22.547 17.281 1 93.62 159 VAL B CA 1
ATOM 3839 C C . VAL B 1 159 ? -4.406 23.797 16.594 1 93.62 159 VAL B C 1
ATOM 3841 O O . VAL B 1 159 ? -5.359 24.406 17.062 1 93.62 159 VAL B O 1
ATOM 3844 N N . GLU B 1 160 ? -3.857 24.203 15.484 1 95.56 160 GLU B N 1
ATOM 3845 C CA . GLU B 1 160 ? -4.359 25.375 14.773 1 95.56 160 GLU B CA 1
ATOM 3846 C C . GLU B 1 160 ? -4.043 25.281 13.289 1 95.56 160 GLU B C 1
ATOM 3848 O O . GLU B 1 160 ? -2.928 24.922 12.906 1 95.56 160 GLU B O 1
ATOM 3853 N N . TYR B 1 161 ? -4.957 25.578 12.438 1 96.88 161 TYR B N 1
ATOM 3854 C CA . TYR B 1 161 ? -4.805 25.781 11.008 1 96.88 161 TYR B CA 1
ATOM 3855 C C . TYR B 1 161 ? -6.004 26.516 10.43 1 96.88 161 TYR B C 1
ATOM 3857 O O . TYR B 1 161 ? -7.082 26.531 11.023 1 96.88 161 TYR B O 1
ATOM 3865 N N . PRO B 1 162 ? -5.844 27.203 9.289 1 97.75 162 PRO B N 1
ATOM 3866 C CA . PRO B 1 162 ? -6.957 27.922 8.664 1 97.75 162 PRO B CA 1
ATOM 3867 C C . PRO B 1 162 ? -8.133 27 8.328 1 97.75 162 PRO B C 1
ATOM 3869 O O . PRO B 1 162 ? -7.922 25.844 7.934 1 97.75 162 PRO B O 1
ATOM 3872 N N . THR B 1 163 ? -9.336 27.5 8.352 1 98.25 163 THR B N 1
ATOM 3873 C CA . THR B 1 163 ? -10.539 26.719 8.102 1 98.25 163 THR B CA 1
ATOM 3874 C C . THR B 1 163 ? -10.594 26.266 6.645 1 98.25 163 THR B C 1
ATOM 3876 O O . THR B 1 163 ? -11.273 25.297 6.32 1 98.25 163 THR B O 1
ATOM 3879 N N . SER B 1 164 ? -9.906 26.984 5.754 1 98.12 164 SER B N 1
ATOM 3880 C CA . SER B 1 164 ? -9.938 26.656 4.332 1 98.12 164 SER B CA 1
ATOM 3881 C C . SER B 1 164 ? -8.766 25.766 3.943 1 98.12 164 SER B C 1
ATOM 3883 O O . SER B 1 164 ? -8.391 25.703 2.771 1 98.12 164 SER B O 1
ATOM 3885 N N . ILE B 1 165 ? -8.195 25.109 4.844 1 98.56 165 ILE B N 1
ATOM 3886 C CA . ILE B 1 165 ? -6.926 24.422 4.637 1 98.56 165 ILE B CA 1
ATOM 3887 C C . ILE B 1 165 ? -7.066 23.406 3.508 1 98.56 165 ILE B C 1
ATOM 3889 O O . ILE B 1 165 ? -6.18 23.281 2.658 1 98.56 165 ILE B O 1
ATOM 3893 N N . PHE B 1 166 ? -8.117 22.609 3.43 1 98.69 166 PHE B N 1
ATOM 3894 C CA . PHE B 1 166 ? -8.266 21.609 2.373 1 98.69 166 PHE B CA 1
ATOM 3895 C C . PHE B 1 166 ? -8.273 22.266 1.002 1 98.69 166 PHE B C 1
ATOM 3897 O O . PHE B 1 166 ? -7.5 21.891 0.121 1 98.69 166 PHE B O 1
ATOM 3904 N N . GLN B 1 167 ? -9.055 23.281 0.851 1 98.31 167 GLN B N 1
ATOM 3905 C CA . GLN B 1 167 ? -9.148 23.984 -0.424 1 98.31 167 GLN B CA 1
ATOM 3906 C C . GLN B 1 167 ? -7.824 24.656 -0.78 1 98.31 167 GLN B C 1
ATOM 3908 O O . GLN B 1 167 ? -7.418 24.656 -1.944 1 98.31 167 GLN B O 1
ATOM 3913 N N . ASP B 1 168 ? -7.27 25.25 0.215 1 98.25 168 ASP B N 1
ATOM 3914 C CA . ASP B 1 168 ? -6.012 25.953 -0.015 1 98.25 168 ASP B CA 1
ATOM 3915 C C . ASP B 1 168 ? -4.922 25 -0.484 1 98.25 168 ASP B C 1
ATOM 3917 O O . ASP B 1 168 ? -4.18 25.297 -1.419 1 98.25 168 ASP B O 1
ATOM 3921 N N . LEU B 1 169 ? -4.809 23.891 0.136 1 98.5 169 LEU B N 1
ATOM 3922 C CA . LEU B 1 169 ? -3.795 22.922 -0.255 1 98.5 169 LEU B CA 1
ATOM 3923 C C . LEU B 1 169 ? -4.129 22.312 -1.609 1 98.5 169 LEU B C 1
ATOM 3925 O O . LEU B 1 169 ? -3.232 22.031 -2.412 1 98.5 169 LEU B O 1
ATOM 3929 N N . MET B 1 170 ? -5.398 22.047 -1.877 1 98.5 170 MET B N 1
ATOM 3930 C CA . MET B 1 170 ? -5.805 21.516 -3.178 1 98.5 170 MET B CA 1
ATOM 3931 C C . MET B 1 170 ? -5.383 22.453 -4.301 1 98.5 170 MET B C 1
ATOM 3933 O O . MET B 1 170 ? -4.977 22 -5.371 1 98.5 170 MET B O 1
ATOM 3937 N N . ARG B 1 171 ? -5.391 23.703 -4.055 1 97.62 171 ARG B N 1
ATOM 3938 C CA . ARG B 1 171 ? -5.098 24.719 -5.062 1 97.62 171 ARG B CA 1
ATOM 3939 C C . ARG B 1 171 ? -3.643 24.641 -5.508 1 97.62 171 ARG B C 1
ATOM 3941 O O . ARG B 1 171 ? -3.299 25.078 -6.605 1 97.62 171 ARG B O 1
ATOM 3948 N N . ALA B 1 172 ? -2.834 24.125 -4.652 1 97.19 172 ALA B N 1
ATOM 3949 C CA . ALA B 1 172 ? -1.432 23.969 -5.027 1 97.19 172 ALA B CA 1
ATOM 3950 C C . ALA B 1 172 ? -1.29 23 -6.207 1 97.19 172 ALA B C 1
ATOM 3952 O O . ALA B 1 172 ? -0.263 23 -6.891 1 97.19 172 ALA B O 1
ATOM 3953 N N . ASP B 1 173 ? -2.258 22.141 -6.438 1 97.19 173 ASP B N 1
ATOM 3954 C CA . ASP B 1 173 ? -2.33 21.203 -7.559 1 97.19 173 ASP B CA 1
ATOM 3955 C C . ASP B 1 173 ? -1.076 20.344 -7.633 1 97.19 173 ASP B C 1
ATOM 3957 O O . ASP B 1 173 ? -0.459 20.219 -8.695 1 97.19 173 ASP B O 1
ATOM 3961 N N . ALA B 1 174 ? -0.646 19.844 -6.543 1 98.25 174 ALA B N 1
ATOM 3962 C CA . ALA B 1 174 ? 0.436 18.875 -6.43 1 98.25 174 ALA B CA 1
ATOM 3963 C C . ALA B 1 174 ? -0.092 17.516 -5.965 1 98.25 174 ALA B C 1
ATOM 3965 O O . ALA B 1 174 ? -1.17 17.438 -5.371 1 98.25 174 ALA B O 1
ATOM 3966 N N . ASP B 1 175 ? 0.629 16.453 -6.297 1 98.75 175 ASP B N 1
ATOM 3967 C CA . ASP B 1 175 ? 0.219 15.109 -5.883 1 98.75 175 ASP B CA 1
ATOM 3968 C C . ASP B 1 175 ? 0.321 14.953 -4.367 1 98.75 175 ASP B C 1
ATOM 3970 O O . ASP B 1 175 ? -0.51 14.281 -3.75 1 98.75 175 ASP B O 1
ATOM 3974 N N . VAL B 1 176 ? 1.382 15.5 -3.795 1 98.75 176 VAL B N 1
ATOM 3975 C CA . VAL B 1 176 ? 1.613 15.562 -2.355 1 98.75 176 VAL B CA 1
ATOM 3976 C C . VAL B 1 176 ? 1.927 17 -1.943 1 98.75 176 VAL B C 1
ATOM 3978 O O . VAL B 1 176 ? 2.795 17.641 -2.533 1 98.75 176 VAL B O 1
ATOM 3981 N N . VAL B 1 177 ? 1.225 17.5 -0.931 1 98.69 177 VAL B N 1
ATOM 3982 C CA . VAL B 1 177 ? 1.471 18.875 -0.507 1 98.69 177 VAL B CA 1
ATOM 3983 C C . VAL B 1 177 ? 1.413 18.969 1.017 1 98.69 177 VAL B C 1
ATOM 3985 O O . VAL B 1 177 ? 0.571 18.328 1.65 1 98.69 177 VAL B O 1
ATOM 3988 N N . VAL B 1 178 ? 2.336 19.719 1.567 1 98.5 178 VAL B N 1
ATOM 3989 C CA . VAL B 1 178 ? 2.377 19.906 3.014 1 98.5 178 VAL B CA 1
ATOM 3990 C C . VAL B 1 178 ? 2.459 21.391 3.342 1 98.5 178 VAL B C 1
ATOM 3992 O O . VAL B 1 178 ? 3.121 22.156 2.635 1 98.5 178 VAL B O 1
ATOM 3995 N N . PRO B 1 179 ? 1.711 21.828 4.391 1 98.06 179 PRO B N 1
ATOM 3996 C CA . PRO B 1 179 ? 1.929 23.172 4.922 1 98.06 179 PRO B CA 1
ATOM 3997 C C . PRO B 1 179 ? 3.164 23.266 5.816 1 98.06 179 PRO B C 1
ATOM 3999 O O . PRO B 1 179 ? 3.914 22.281 5.938 1 98.06 179 PRO B O 1
ATOM 4002 N N . ASN B 1 180 ? 3.414 24.453 6.312 1 96.31 180 ASN B N 1
ATOM 4003 C CA . ASN B 1 180 ? 4.52 24.688 7.238 1 96.31 180 ASN B CA 1
ATOM 4004 C C . ASN B 1 180 ? 4.055 24.641 8.688 1 96.31 180 ASN B C 1
ATOM 4006 O O . ASN B 1 180 ? 3.283 25.5 9.125 1 96.31 180 ASN B O 1
ATOM 4010 N N . CYS B 1 181 ? 4.523 23.672 9.422 1 93.88 181 CYS B N 1
ATOM 4011 C CA . CYS B 1 181 ? 4.035 23.453 10.781 1 93.88 181 CYS B CA 1
ATOM 4012 C C . CYS B 1 181 ? 5.023 23.984 11.812 1 93.88 181 CYS B C 1
ATOM 4014 O O . CYS B 1 181 ? 6.168 23.531 11.875 1 93.88 181 CYS B O 1
ATOM 4016 N N . LEU B 1 182 ? 4.559 24.828 12.641 1 90.31 182 LEU B N 1
ATOM 4017 C CA . LEU B 1 182 ? 5.352 25.438 13.703 1 90.31 182 LEU B CA 1
ATOM 4018 C C . LEU B 1 182 ? 4.828 25.031 15.078 1 90.31 182 LEU B C 1
ATOM 4020 O O . LEU B 1 182 ? 3.779 24.391 15.18 1 90.31 182 LEU B O 1
ATOM 4024 N N . LEU B 1 183 ? 5.637 25.297 16.031 1 87.56 183 LEU B N 1
ATOM 4025 C CA . LEU B 1 183 ? 5.211 25.062 17.406 1 87.56 183 LEU B CA 1
ATOM 4026 C C . LEU B 1 183 ? 4.395 26.234 17.938 1 87.56 183 LEU B C 1
ATOM 4028 O O . LEU B 1 183 ? 4.785 27.391 17.75 1 87.56 183 LEU B O 1
ATOM 4032 N N . LYS B 1 184 ? 3.373 25.875 18.516 1 81.31 184 LYS B N 1
ATOM 4033 C CA . LYS B 1 184 ? 2.568 26.922 19.141 1 81.31 184 LYS B CA 1
ATOM 4034 C C . LYS B 1 184 ? 3.158 27.344 20.484 1 81.31 184 LYS B C 1
ATOM 4036 O O . LYS B 1 184 ? 3.344 26.516 21.375 1 81.31 184 LYS B O 1
ATOM 4041 N N . ARG B 1 185 ? 3.562 28.5 20.562 1 78.12 185 ARG B N 1
ATOM 4042 C CA . ARG B 1 185 ? 4.094 29.031 21.812 1 78.12 185 ARG B CA 1
ATOM 4043 C C . ARG B 1 185 ? 3.324 30.266 22.25 1 78.12 185 ARG B C 1
ATOM 4045 O O . ARG B 1 185 ? 2.742 30.969 21.422 1 78.12 185 ARG B O 1
ATOM 4052 N N . ASP B 1 186 ? 3.328 30.359 23.5 1 72.62 186 ASP B N 1
ATOM 4053 C CA . ASP B 1 186 ? 2.643 31.516 24.078 1 72.62 186 ASP B CA 1
ATOM 4054 C C . ASP B 1 186 ? 3.264 32.812 23.594 1 72.62 186 ASP B C 1
ATOM 4056 O O . ASP B 1 186 ? 2.566 33.812 23.438 1 72.62 186 ASP B O 1
ATOM 4060 N N . ASP B 1 187 ? 4.539 32.719 23.359 1 70.5 187 ASP B N 1
ATOM 4061 C CA . ASP B 1 187 ? 5.215 33.938 22.953 1 70.5 187 ASP B CA 1
ATOM 4062 C C . ASP B 1 187 ? 5.094 34.156 21.453 1 70.5 187 ASP B C 1
ATOM 4064 O O . ASP B 1 187 ? 5.602 35.156 20.922 1 70.5 187 ASP B O 1
ATOM 4068 N N . HIS B 1 188 ? 4.398 33.375 20.844 1 66.62 188 HIS B N 1
ATOM 4069 C CA . HIS B 1 188 ? 4.141 33.438 19.406 1 66.62 188 HIS B CA 1
ATOM 4070 C C . HIS B 1 188 ? 5.441 33.469 18.609 1 66.62 188 HIS B C 1
ATOM 4072 O O . HIS B 1 188 ? 5.473 33.969 17.484 1 66.62 188 HIS B O 1
ATOM 4078 N N . ALA B 1 189 ? 6.457 33.094 19.328 1 67.56 189 ALA B N 1
ATOM 4079 C CA . ALA B 1 189 ? 7.738 33.031 18.641 1 67.56 189 ALA B CA 1
ATOM 4080 C C . ALA B 1 189 ? 7.762 31.875 17.625 1 67.56 189 ALA B C 1
ATOM 4082 O O . ALA B 1 189 ? 7.039 30.891 17.781 1 67.56 189 ALA B O 1
ATOM 4083 N N . PHE B 1 190 ? 8.469 32.188 16.594 1 69.12 190 PHE B N 1
ATOM 4084 C CA . PHE B 1 190 ? 8.633 31.219 15.523 1 69.12 190 PHE B CA 1
ATOM 4085 C C . PHE B 1 190 ? 9.5 30.047 15.977 1 69.12 190 PHE B C 1
ATOM 4087 O O . PHE B 1 190 ? 10.68 30.234 16.297 1 69.12 190 PHE B O 1
ATOM 4094 N N . TRP B 1 191 ? 8.82 28.906 16.219 1 74 191 TRP B N 1
ATOM 4095 C CA . TRP B 1 191 ? 9.586 27.703 16.547 1 74 191 TRP B CA 1
ATOM 4096 C C . TRP B 1 191 ? 9.258 26.578 15.578 1 74 191 TRP B C 1
ATOM 4098 O O . TRP B 1 191 ? 8.094 26.188 15.438 1 74 191 TRP B O 1
ATOM 4108 N N . ALA B 1 192 ? 10.312 26.172 14.969 1 76.5 192 ALA B N 1
ATOM 4109 C CA . ALA B 1 192 ? 10.18 25.094 13.984 1 76.5 192 ALA B CA 1
ATOM 4110 C C . ALA B 1 192 ? 9.758 23.781 14.648 1 76.5 192 ALA B C 1
ATOM 4112 O O . ALA B 1 192 ? 10.273 23.438 15.719 1 76.5 192 ALA B O 1
ATOM 4113 N N . TYR B 1 193 ? 8.773 23.172 14.102 1 80.94 193 TYR B N 1
ATOM 4114 C CA . TYR B 1 193 ? 8.352 21.875 14.648 1 80.94 193 TYR B CA 1
ATOM 4115 C C . TYR B 1 193 ? 8.609 20.75 13.648 1 80.94 193 TYR B C 1
ATOM 4117 O O . TYR B 1 193 ? 9.445 19.891 13.883 1 80.94 193 TYR B O 1
ATOM 4125 N N . ASP B 1 194 ? 7.988 20.875 12.531 1 83.25 194 ASP B N 1
ATOM 4126 C CA . ASP B 1 194 ? 8.148 19.797 11.555 1 83.25 194 ASP B CA 1
ATOM 4127 C C . ASP B 1 194 ? 9.422 19.984 10.734 1 83.25 194 ASP B C 1
ATOM 4129 O O . ASP B 1 194 ? 9.422 20.672 9.719 1 83.25 194 ASP B O 1
ATOM 4133 N N . LYS B 1 195 ? 10.422 19.312 11.086 1 87.56 195 LYS B N 1
ATOM 4134 C CA . LYS B 1 195 ? 11.719 19.406 10.422 1 87.56 195 LYS B CA 1
ATOM 4135 C C . LYS B 1 195 ? 11.875 18.344 9.344 1 87.56 195 LYS B C 1
ATOM 4137 O O . LYS B 1 195 ? 12.945 18.188 8.766 1 87.56 195 LYS B O 1
ATOM 4142 N N . ASN B 1 196 ? 10.734 17.672 9.109 1 91.81 196 ASN B N 1
ATOM 4143 C CA . ASN B 1 196 ? 10.812 16.578 8.164 1 91.81 196 ASN B CA 1
ATOM 4144 C C . ASN B 1 196 ? 10.484 17.031 6.746 1 91.81 196 ASN B C 1
ATOM 4146 O O . ASN B 1 196 ? 10.547 16.234 5.801 1 91.81 196 ASN B O 1
ATOM 4150 N N . ASN B 1 197 ? 10.172 18.312 6.562 1 96.56 197 ASN B N 1
ATOM 4151 C CA . ASN B 1 197 ? 9.992 18.906 5.246 1 96.56 197 ASN B CA 1
ATOM 4152 C C . ASN B 1 197 ? 11.273 19.547 4.738 1 96.56 197 ASN B C 1
ATOM 4154 O O . ASN B 1 197 ? 11.703 20.594 5.254 1 96.56 197 ASN B O 1
ATOM 4158 N N . TRP B 1 198 ? 11.875 18.953 3.734 1 97.19 198 TRP B N 1
ATOM 4159 C CA . TRP B 1 198 ? 13.18 19.5 3.359 1 97.19 198 TRP B CA 1
ATOM 4160 C C . TRP B 1 198 ? 13.484 19.203 1.894 1 97.19 198 TRP B C 1
ATOM 4162 O O . TRP B 1 198 ? 12.797 18.406 1.256 1 97.19 198 TRP B O 1
ATOM 4172 N N . GLN B 1 199 ? 14.461 19.906 1.394 1 97.81 199 GLN B N 1
ATOM 4173 C CA . GLN B 1 199 ? 15.086 19.719 0.089 1 97.81 199 GLN B CA 1
ATOM 4174 C C . GLN B 1 199 ? 16.5 19.172 0.231 1 97.81 199 GLN B C 1
ATOM 4176 O O . GLN B 1 199 ? 17.234 19.562 1.139 1 97.81 199 GLN B O 1
ATOM 4181 N N . GLU B 1 200 ? 16.75 18.234 -0.58 1 97.56 200 GLU B N 1
ATOM 4182 C CA . GLU B 1 200 ? 18.156 17.828 -0.674 1 97.56 200 GLU B CA 1
ATOM 4183 C C . GLU B 1 200 ? 19.016 18.969 -1.195 1 97.56 200 GLU B C 1
ATOM 4185 O O . GLU B 1 200 ? 18.562 19.766 -2.021 1 97.56 200 GLU B O 1
ATOM 4190 N N . THR B 1 201 ? 20.234 19.062 -0.714 1 97.12 201 THR B N 1
ATOM 4191 C CA . THR B 1 201 ? 21.25 19.969 -1.216 1 97.12 201 THR B CA 1
ATOM 4192 C C . THR B 1 201 ? 22.406 19.203 -1.849 1 97.12 201 THR B C 1
ATOM 4194 O O . THR B 1 201 ? 22.469 17.969 -1.743 1 97.12 201 THR B O 1
ATOM 4197 N N . ASP B 1 202 ? 23.297 19.922 -2.512 1 96.69 202 ASP B N 1
ATOM 4198 C CA . ASP B 1 202 ? 24.484 19.281 -3.062 1 96.69 202 ASP B CA 1
ATOM 4199 C C . ASP B 1 202 ? 25.312 18.609 -1.963 1 96.69 202 ASP B C 1
ATOM 4201 O O . ASP B 1 202 ? 25.828 17.516 -2.145 1 96.69 202 ASP B O 1
ATOM 4205 N N . GLU B 1 203 ? 25.391 1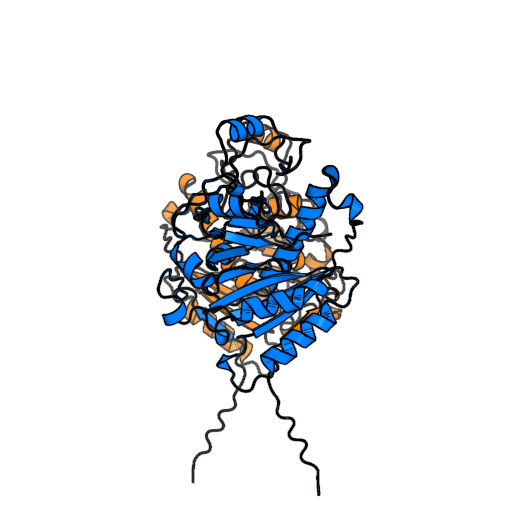9.281 -0.915 1 95.19 203 GLU B N 1
ATOM 4206 C CA . GLU B 1 203 ? 26.156 18.766 0.212 1 95.19 203 GLU B CA 1
ATOM 4207 C C . GLU B 1 203 ? 25.5 17.516 0.789 1 95.19 203 GLU B C 1
ATOM 4209 O O . GLU B 1 203 ? 26.188 16.531 1.106 1 95.19 203 GLU B O 1
ATOM 4214 N N . SER B 1 204 ? 24.172 17.562 0.968 1 95.25 204 SER B N 1
ATOM 4215 C CA . SER B 1 204 ? 23.484 16.391 1.514 1 95.25 204 SER B CA 1
ATOM 4216 C C . SER B 1 204 ? 23.609 15.195 0.585 1 95.25 204 SER B C 1
ATOM 4218 O O . SER B 1 204 ? 23.734 14.055 1.047 1 95.25 204 SER B O 1
ATOM 4220 N N . ARG B 1 205 ? 23.562 15.383 -0.691 1 94.81 205 ARG B N 1
ATOM 4221 C CA . ARG B 1 205 ? 23.703 14.305 -1.671 1 94.81 205 ARG B CA 1
ATOM 4222 C C . ARG B 1 205 ? 25.109 13.703 -1.627 1 94.81 205 ARG B C 1
ATOM 4224 O O . ARG B 1 205 ? 25.266 12.492 -1.745 1 94.81 205 ARG B O 1
ATOM 4231 N N . ARG B 1 206 ? 26.141 14.578 -1.501 1 94.25 206 ARG B N 1
ATOM 4232 C CA . ARG B 1 206 ? 27.516 14.109 -1.417 1 94.25 206 ARG B CA 1
ATOM 4233 C C . ARG B 1 206 ? 27.719 13.234 -0.186 1 94.25 206 ARG B C 1
ATOM 4235 O O . ARG B 1 206 ? 28.406 12.203 -0.257 1 94.25 206 ARG B O 1
ATOM 4242 N N . LEU B 1 207 ? 27.172 13.664 0.862 1 92.19 207 LEU B N 1
ATOM 4243 C CA . LEU B 1 207 ? 27.281 12.922 2.115 1 92.19 207 LEU B CA 1
ATOM 4244 C C . LEU B 1 207 ? 26.672 11.531 1.976 1 92.19 207 LEU B C 1
ATOM 4246 O O . LEU B 1 207 ? 27.188 10.562 2.535 1 92.19 207 LEU B O 1
ATOM 4250 N N . GLN B 1 208 ? 25.609 11.359 1.26 1 91.69 208 GLN B N 1
ATOM 4251 C CA . GLN B 1 208 ? 24.859 10.109 1.139 1 91.69 208 GLN B CA 1
ATOM 4252 C C . GLN B 1 208 ? 25.641 9.086 0.314 1 91.69 208 GLN B C 1
ATOM 4254 O O . GLN B 1 208 ? 25.453 7.879 0.482 1 91.69 208 GLN B O 1
ATOM 4259 N N . LYS B 1 209 ? 26.484 9.508 -0.556 1 88.75 209 LYS B N 1
ATOM 4260 C CA . LYS B 1 209 ? 27.234 8.609 -1.418 1 88.75 209 LYS B CA 1
ATOM 4261 C C . LYS B 1 209 ? 28.156 7.699 -0.598 1 88.75 209 LYS B C 1
ATOM 4263 O O . LYS B 1 209 ? 28.438 6.57 -1.005 1 88.75 209 LYS B O 1
ATOM 4268 N N . GLY B 1 210 ? 28.531 8.055 0.534 1 86.38 210 GLY B N 1
ATOM 4269 C CA . GLY B 1 210 ? 29.438 7.27 1.351 1 86.38 210 GLY B CA 1
ATOM 4270 C C . GLY B 1 210 ? 28.719 6.418 2.383 1 86.38 210 GLY B C 1
ATOM 4271 O O . GLY B 1 210 ? 29.359 5.676 3.131 1 86.38 210 GLY B O 1
ATOM 4272 N N . LEU B 1 211 ? 27.422 6.484 2.355 1 90.56 211 LEU B N 1
ATOM 4273 C CA . LEU B 1 211 ? 26.672 5.789 3.391 1 90.56 211 LEU B CA 1
ATOM 4274 C C . LEU B 1 211 ? 26.188 4.43 2.893 1 90.56 211 LEU B C 1
ATOM 4276 O O . LEU B 1 211 ? 25.922 4.258 1.7 1 90.56 211 LEU B O 1
ATOM 4280 N N . ASP B 1 212 ? 26.094 3.555 3.842 1 88.56 212 ASP B N 1
ATOM 4281 C CA . ASP B 1 212 ? 25.453 2.279 3.533 1 88.56 212 ASP B CA 1
ATOM 4282 C C . ASP B 1 212 ? 24 2.484 3.125 1 88.56 212 ASP B C 1
ATOM 4284 O O . ASP B 1 212 ? 23.312 3.357 3.662 1 88.56 212 ASP B O 1
ATOM 4288 N N . GLU B 1 213 ? 23.516 1.643 2.271 1 85.94 213 GLU B N 1
ATOM 4289 C CA . GLU B 1 213 ? 22.172 1.785 1.711 1 85.94 213 GLU B CA 1
ATOM 4290 C C . GLU B 1 213 ? 21.109 1.697 2.799 1 85.94 213 GLU B C 1
ATOM 4292 O O . GLU B 1 213 ? 20.031 2.295 2.676 1 85.94 213 GLU B O 1
ATOM 4297 N N . ASP B 1 214 ? 21.359 1.062 3.854 1 88.56 214 ASP B N 1
ATOM 4298 C CA . ASP B 1 214 ? 20.344 0.831 4.883 1 88.56 214 ASP B CA 1
ATOM 4299 C C . ASP B 1 214 ? 20.453 1.867 5.996 1 88.56 214 ASP B C 1
ATOM 4301 O O . ASP B 1 214 ? 19.688 1.832 6.961 1 88.56 214 ASP B O 1
ATOM 4305 N N . PHE B 1 215 ? 21.406 2.781 5.875 1 91.56 215 PHE B N 1
ATOM 4306 C CA . PHE B 1 215 ? 21.562 3.822 6.887 1 91.56 215 PHE B CA 1
ATOM 4307 C C . PHE B 1 215 ? 20.453 4.848 6.785 1 91.56 215 PHE B C 1
ATOM 4309 O O . PHE B 1 215 ? 20.234 5.449 5.73 1 91.56 215 PHE B O 1
ATOM 4316 N N . VAL B 1 216 ? 19.766 5.043 7.863 1 93.31 216 VAL B N 1
ATOM 4317 C CA . VAL B 1 216 ? 18.625 5.957 7.879 1 93.31 216 VAL B CA 1
ATOM 4318 C C . VAL B 1 216 ? 19.078 7.328 8.383 1 93.31 216 VAL B C 1
ATOM 4320 O O . VAL B 1 216 ? 19.672 7.438 9.453 1 93.31 216 VAL B O 1
ATOM 4323 N N . LEU B 1 217 ? 18.797 8.32 7.621 1 92.44 217 LEU B N 1
ATOM 4324 C CA . LEU B 1 217 ? 19.094 9.695 8 1 92.44 217 LEU B CA 1
ATOM 4325 C C . LEU B 1 217 ? 17.906 10.336 8.711 1 92.44 217 LEU B C 1
ATOM 4327 O O . LEU B 1 217 ? 16.75 10.125 8.312 1 92.44 217 LEU B O 1
ATOM 4331 N N . LEU B 1 218 ? 18.188 11.023 9.727 1 88.94 218 LEU B N 1
ATOM 4332 C CA . LEU B 1 218 ? 17.156 11.641 10.547 1 88.94 218 LEU B CA 1
ATOM 4333 C C . LEU B 1 218 ? 17.453 13.125 10.758 1 88.94 218 LEU B C 1
ATOM 4335 O O . LEU B 1 218 ? 18.609 13.508 10.984 1 88.94 218 LEU B O 1
ATOM 4339 N N . GLU B 1 219 ? 16.406 13.898 10.664 1 85.12 219 GLU B N 1
ATOM 4340 C CA . GLU B 1 219 ? 16.578 15.32 10.953 1 85.12 219 GLU B CA 1
ATOM 4341 C C . GLU B 1 219 ? 16.391 15.594 12.445 1 85.12 219 GLU B C 1
ATOM 4343 O O . GLU B 1 219 ? 15.617 14.914 13.117 1 85.12 219 GLU B O 1
ATOM 4348 N N . GLY B 1 220 ? 17.047 16.641 12.859 1 76.5 220 GLY B N 1
ATOM 4349 C CA . GLY B 1 220 ? 16.828 17.109 14.211 1 76.5 220 GLY B CA 1
ATOM 4350 C C . GLY B 1 220 ? 17.766 16.484 15.219 1 76.5 220 GLY B C 1
ATOM 4351 O O . GLY B 1 220 ? 17.641 16.703 16.422 1 76.5 220 GLY B O 1
ATOM 4352 N N . TYR B 1 221 ? 18.703 15.664 14.727 1 77.12 221 TYR B N 1
ATOM 4353 C CA . TYR B 1 221 ? 19.656 15.023 15.641 1 77.12 221 TYR B CA 1
ATOM 4354 C C . TYR B 1 221 ? 21.078 15.492 15.359 1 77.12 221 TYR B C 1
ATOM 4356 O O . TYR B 1 221 ? 21.5 15.555 14.211 1 77.12 221 TYR B O 1
ATOM 4364 N N . TYR B 1 222 ? 21.719 15.828 16.406 1 74.31 222 TYR B N 1
ATOM 4365 C CA . TYR B 1 222 ? 23.062 16.391 16.281 1 74.31 222 TYR B CA 1
ATOM 4366 C C . TYR B 1 222 ? 24.078 15.305 15.938 1 74.31 222 TYR B C 1
ATOM 4368 O O . TYR B 1 222 ? 25.172 15.609 15.469 1 74.31 222 TYR B O 1
ATOM 4376 N N . GLU B 1 223 ? 23.703 14.125 16.172 1 77.44 223 GLU B N 1
ATOM 4377 C CA . GLU B 1 223 ? 24.609 13 15.977 1 77.44 223 GLU B CA 1
ATOM 4378 C C . GLU B 1 223 ? 25.078 12.898 14.531 1 77.44 223 GLU B C 1
ATOM 4380 O O . GLU B 1 223 ? 26.219 12.531 14.266 1 77.44 223 GLU B O 1
ATOM 4385 N N . PHE B 1 224 ? 24.125 13.359 13.617 1 83.69 224 PHE B N 1
ATOM 4386 C CA . PHE B 1 224 ? 24.484 13.258 12.203 1 83.69 224 PHE B CA 1
ATOM 4387 C C . PHE B 1 224 ? 23.906 14.422 11.414 1 83.69 224 PHE B C 1
ATOM 4389 O O . PHE B 1 224 ? 22.734 14.406 11.039 1 83.69 224 PHE B O 1
ATOM 4396 N N . PRO B 1 225 ? 24.734 15.359 11.172 1 87 225 PRO B N 1
ATOM 4397 C CA . PRO B 1 225 ? 24.25 16.469 10.359 1 87 225 PRO B CA 1
ATOM 4398 C C . PRO B 1 225 ? 23.922 16.047 8.93 1 87 225 PRO B C 1
ATOM 4400 O O . PRO B 1 225 ? 24.703 15.344 8.289 1 87 225 PRO B O 1
ATOM 4403 N N . THR B 1 226 ? 22.766 16.484 8.422 1 91.75 226 THR B N 1
ATOM 4404 C CA . THR B 1 226 ? 22.312 16.031 7.113 1 91.75 226 THR B CA 1
ATOM 4405 C C . THR B 1 226 ? 22.547 17.109 6.055 1 91.75 226 THR B C 1
ATOM 4407 O O . THR B 1 226 ? 22.531 16.812 4.855 1 91.75 226 THR B O 1
ATOM 4410 N N . TYR B 1 227 ? 22.672 18.453 6.48 1 92.5 227 TYR B N 1
ATOM 4411 C CA . TYR B 1 227 ? 22.953 19.594 5.621 1 92.5 227 TYR B CA 1
ATOM 4412 C C . TYR B 1 227 ? 21.812 19.812 4.625 1 92.5 227 TYR B C 1
ATOM 4414 O O . TYR B 1 227 ? 22.047 20.312 3.521 1 92.5 227 TYR B O 1
ATOM 4422 N N . ARG B 1 228 ? 20.609 19.391 4.957 1 95.88 228 ARG B N 1
ATOM 4423 C CA . ARG B 1 228 ? 19.422 19.609 4.129 1 95.88 228 ARG B CA 1
ATOM 4424 C C . ARG B 1 228 ? 18.828 21 4.363 1 95.88 228 ARG B C 1
ATOM 4426 O O . ARG B 1 228 ? 19.125 21.641 5.375 1 95.88 228 ARG B O 1
ATOM 4433 N N . TYR B 1 229 ? 18.156 21.516 3.373 1 96.31 229 TYR B N 1
ATOM 4434 C CA . TYR B 1 229 ? 17.469 22.797 3.51 1 96.31 229 TYR B CA 1
ATOM 4435 C C . TYR B 1 229 ? 16.031 22.594 3.984 1 96.31 229 TYR B C 1
ATOM 4437 O O . TYR B 1 229 ? 15.172 22.141 3.221 1 96.31 229 TYR B O 1
ATOM 4445 N N . LEU B 1 230 ? 15.797 22.938 5.172 1 95.12 230 LEU B N 1
ATOM 4446 C CA . LEU B 1 230 ? 14.523 22.672 5.824 1 95.12 230 LEU B CA 1
ATOM 4447 C C . LEU B 1 230 ? 13.508 23.766 5.48 1 95.12 230 LEU B C 1
ATOM 4449 O O . LEU B 1 230 ? 13.852 24.953 5.426 1 95.12 230 LEU B O 1
ATOM 4453 N N . MET B 1 231 ? 12.289 23.375 5.262 1 95.5 231 MET B N 1
ATOM 4454 C CA . MET B 1 231 ? 11.25 24.344 4.918 1 95.5 231 MET B CA 1
ATOM 4455 C C . MET B 1 231 ? 11.008 25.312 6.062 1 95.5 231 MET B C 1
ATOM 4457 O O . MET B 1 231 ? 10.719 26.5 5.832 1 95.5 231 MET B O 1
ATOM 4461 N N . VAL B 1 232 ? 11.141 24.844 7.27 1 91.69 232 VAL B N 1
ATOM 4462 C CA . VAL B 1 232 ? 10.898 25.688 8.438 1 91.69 232 VAL B CA 1
ATOM 4463 C C . VAL B 1 232 ? 11.898 26.844 8.461 1 91.69 232 VAL B C 1
ATOM 4465 O O . VAL B 1 232 ? 11.68 27.859 9.133 1 91.69 232 VAL B O 1
ATOM 4468 N N . ASP B 1 233 ? 13 26.703 7.758 1 91.5 233 ASP B N 1
ATOM 4469 C CA . ASP B 1 233 ? 14.016 27.75 7.699 1 91.5 233 ASP B CA 1
ATOM 4470 C C . ASP B 1 233 ? 13.789 28.672 6.512 1 91.5 233 ASP B C 1
ATOM 4472 O O . ASP B 1 233 ? 14.516 29.656 6.34 1 91.5 233 ASP B O 1
ATOM 4476 N N . MET B 1 234 ? 12.805 28.406 5.719 1 93.5 234 MET B N 1
ATOM 4477 C CA . MET B 1 234 ? 12.5 29.219 4.547 1 93.5 234 MET B CA 1
ATOM 4478 C C . MET B 1 234 ? 11.688 30.453 4.938 1 93.5 234 MET B C 1
ATOM 4480 O O . MET B 1 234 ? 11.039 30.469 5.988 1 93.5 234 MET B O 1
ATOM 4484 N N . PRO B 1 235 ? 11.781 31.484 4.066 1 91.75 235 PRO B N 1
ATOM 4485 C CA . PRO B 1 235 ? 10.961 32.656 4.355 1 91.75 235 PRO B CA 1
ATOM 4486 C C . PRO B 1 235 ? 9.469 32.344 4.41 1 91.75 235 PRO B C 1
ATOM 4488 O O . PRO B 1 235 ? 8.953 31.625 3.543 1 91.75 235 PRO B O 1
ATOM 4491 N N . THR B 1 236 ? 8.852 32.875 5.348 1 91.44 236 THR B N 1
ATOM 4492 C CA . THR B 1 236 ? 7.43 32.562 5.535 1 91.44 236 THR B CA 1
ATOM 4493 C C . THR B 1 236 ? 6.574 33.75 5.074 1 91.44 236 THR B C 1
ATOM 4495 O O . THR B 1 236 ? 5.352 33.625 4.973 1 91.44 236 THR B O 1
ATOM 4498 N N . ASP B 1 237 ? 7.191 34.875 4.914 1 92.62 237 ASP B N 1
ATOM 4499 C CA . ASP B 1 237 ? 6.477 36.062 4.457 1 92.62 237 ASP B CA 1
ATOM 4500 C C . ASP B 1 237 ? 6.277 36.031 2.941 1 92.62 237 ASP B C 1
ATOM 4502 O O . ASP B 1 237 ? 6.754 36.938 2.232 1 92.62 237 ASP B O 1
ATOM 4506 N N . VAL B 1 238 ? 5.723 35.031 2.482 1 94.56 238 VAL B N 1
ATOM 4507 C CA . VAL B 1 238 ? 5.422 34.812 1.07 1 94.56 238 VAL B CA 1
ATOM 4508 C C . VAL B 1 238 ? 3.945 34.438 0.904 1 94.56 238 VAL B C 1
ATOM 4510 O O . VAL B 1 238 ? 3.242 34.219 1.889 1 94.56 238 VAL B O 1
ATOM 4513 N N . ASP B 1 239 ? 3.529 34.562 -0.305 1 95.5 239 ASP B N 1
ATOM 4514 C CA . ASP B 1 239 ? 2.154 34.188 -0.617 1 95.5 239 ASP B CA 1
ATOM 4515 C C . ASP B 1 239 ? 1.853 32.75 -0.127 1 95.5 239 ASP B C 1
ATOM 4517 O O . ASP B 1 239 ? 2.693 31.875 -0.235 1 95.5 239 ASP B O 1
ATOM 4521 N N . LYS B 1 240 ? 0.668 32.594 0.35 1 94.5 240 LYS B N 1
ATOM 4522 C CA . LYS B 1 240 ? 0.256 31.312 0.89 1 94.5 240 LYS B CA 1
ATOM 4523 C C . LYS B 1 240 ? 0.294 30.219 -0.185 1 94.5 240 LYS B C 1
ATOM 4525 O O . LYS B 1 240 ? 0.38 29.031 0.127 1 94.5 240 LYS B O 1
ATOM 4530 N N . GLN B 1 241 ? 0.236 30.625 -1.394 1 95.44 241 GLN B N 1
ATOM 4531 C CA . GLN B 1 241 ? 0.22 29.641 -2.479 1 95.44 241 GLN B CA 1
ATOM 4532 C C . GLN B 1 241 ? 1.617 29.438 -3.059 1 95.44 241 GLN B C 1
ATOM 4534 O O . GLN B 1 241 ? 1.818 28.594 -3.926 1 95.44 241 GLN B O 1
ATOM 4539 N N . TYR B 1 242 ? 2.52 30.25 -2.559 1 97.44 242 TYR B N 1
ATOM 4540 C CA . TYR B 1 242 ? 3.895 29.984 -2.973 1 97.44 242 TYR B CA 1
ATOM 4541 C C . TYR B 1 242 ? 4.332 28.578 -2.58 1 97.44 242 TYR B C 1
ATOM 4543 O O . TYR B 1 242 ? 4.184 28.188 -1.423 1 97.44 242 TYR B O 1
ATOM 4551 N N . LYS B 1 243 ? 4.754 27.812 -3.525 1 97.88 243 LYS B N 1
ATOM 4552 C CA . LYS B 1 243 ? 5.105 26.422 -3.223 1 97.88 243 LYS B CA 1
ATOM 4553 C C . LYS B 1 243 ? 6.531 26.109 -3.658 1 97.88 243 LYS B C 1
ATOM 4555 O O . LYS B 1 243 ? 7.047 26.719 -4.598 1 97.88 243 LYS B O 1
ATOM 4560 N N . VAL B 1 244 ? 7.152 25.234 -2.992 1 98.25 244 VAL B N 1
ATOM 4561 C CA . VAL B 1 244 ? 8.5 24.766 -3.295 1 98.25 244 VAL B CA 1
ATOM 4562 C C . VAL B 1 244 ? 8.508 23.234 -3.402 1 98.25 244 VAL B C 1
ATOM 4564 O O . VAL B 1 244 ? 7.773 22.562 -2.689 1 98.25 244 VAL B O 1
ATOM 4567 N N . GLU B 1 245 ? 9.328 22.766 -4.301 1 98.19 245 GLU B N 1
ATOM 4568 C CA . GLU B 1 245 ? 9.5 21.328 -4.391 1 98.19 245 GLU B CA 1
ATOM 4569 C C . GLU B 1 245 ? 10.227 20.781 -3.162 1 98.19 245 GLU B C 1
ATOM 4571 O O . GLU B 1 245 ? 11.172 21.391 -2.664 1 98.19 245 GLU B O 1
ATOM 4576 N N . LEU B 1 246 ? 9.789 19.656 -2.662 1 98.44 246 LEU B N 1
ATOM 4577 C CA . LEU B 1 246 ? 10.406 19.016 -1.504 1 98.44 246 LEU B CA 1
ATOM 4578 C C . LEU B 1 246 ? 10.898 17.609 -1.853 1 98.44 246 LEU B C 1
ATOM 4580 O O . LEU B 1 246 ? 10.398 16.984 -2.787 1 98.44 246 LEU B O 1
ATOM 4584 N N . ASP B 1 247 ? 11.898 17.125 -1.056 1 98.12 247 ASP B N 1
ATOM 4585 C CA . ASP B 1 247 ? 12.43 15.766 -1.199 1 98.12 247 ASP B CA 1
ATOM 4586 C C . ASP B 1 247 ? 12.047 14.898 -0.001 1 98.12 247 ASP B C 1
ATOM 4588 O O . ASP B 1 247 ? 12.164 13.672 -0.056 1 98.12 247 ASP B O 1
ATOM 4592 N N . GLY B 1 248 ? 11.664 15.461 1.03 1 97.81 248 GLY B N 1
ATOM 4593 C CA . GLY B 1 248 ? 11.125 14.828 2.221 1 97.81 248 GLY B CA 1
ATOM 4594 C C . GLY B 1 248 ? 9.945 15.578 2.814 1 97.81 248 GLY B C 1
ATOM 4595 O O . GLY B 1 248 ? 9.914 16.812 2.787 1 97.81 248 GLY B O 1
ATOM 4596 N N . VAL B 1 249 ? 9 14.797 3.311 1 97.31 249 VAL B N 1
ATOM 4597 C CA . VAL B 1 249 ? 7.855 15.445 3.947 1 97.31 249 VAL B CA 1
ATOM 4598 C C . VAL B 1 249 ? 7.566 14.773 5.293 1 97.31 249 VAL B C 1
ATOM 4600 O O . VAL B 1 249 ? 7.859 13.594 5.477 1 97.31 249 VAL B O 1
ATOM 4603 N N . GLY B 1 250 ? 7.031 15.586 6.18 1 91.88 250 GLY B N 1
ATOM 4604 C CA . GLY B 1 250 ? 6.484 15.062 7.422 1 91.88 250 GLY B CA 1
ATOM 4605 C C . GLY B 1 250 ? 5.004 14.758 7.34 1 91.88 250 GLY B C 1
ATOM 4606 O O . GLY B 1 250 ? 4.402 14.844 6.266 1 91.88 250 GLY B O 1
ATOM 4607 N N . ALA B 1 251 ? 4.449 14.273 8.422 1 84.44 251 ALA B N 1
ATOM 4608 C CA . ALA B 1 251 ? 3.043 13.883 8.359 1 84.44 251 ALA B CA 1
ATOM 4609 C C . ALA B 1 251 ? 2.227 14.594 9.438 1 84.44 251 ALA B C 1
ATOM 4611 O O . ALA B 1 251 ? 1.248 14.047 9.945 1 84.44 251 ALA B O 1
ATOM 4612 N N . THR B 1 252 ? 2.684 15.844 9.805 1 93.69 252 THR B N 1
ATOM 4613 C CA . THR B 1 252 ? 1.798 16.578 10.703 1 93.69 252 THR B CA 1
ATOM 4614 C C . THR B 1 252 ? 0.463 16.859 10.023 1 93.69 252 THR B C 1
ATOM 4616 O O . THR B 1 252 ? -0.597 16.703 10.633 1 93.69 252 THR B O 1
ATOM 4619 N N . PHE B 1 253 ? 0.57 17.422 8.922 1 97.75 253 PHE B N 1
ATOM 4620 C CA . PHE B 1 253 ? -0.53 17.609 7.98 1 97.75 253 PHE B CA 1
ATOM 4621 C C . PHE B 1 253 ? -0.06 17.391 6.547 1 97.75 253 PHE B C 1
ATOM 4623 O O . PHE B 1 253 ? 0.831 18.094 6.07 1 97.75 253 PHE B O 1
ATOM 4630 N N . THR B 1 254 ? -0.575 16.406 5.848 1 98.56 254 THR B N 1
ATOM 4631 C CA . THR B 1 254 ? -0.188 16.094 4.477 1 98.56 254 THR B CA 1
ATOM 4632 C C . THR B 1 254 ? -1.416 15.773 3.629 1 98.56 254 THR B C 1
ATOM 4634 O O . THR B 1 254 ? -2.211 14.898 3.979 1 98.56 254 THR B O 1
ATOM 4637 N N . LEU B 1 255 ? -1.616 16.531 2.576 1 98.88 255 LEU B N 1
ATOM 4638 C CA . LEU B 1 255 ? -2.684 16.234 1.623 1 98.88 255 LEU B CA 1
ATOM 4639 C C . LEU B 1 255 ? -2.137 15.523 0.392 1 98.88 255 LEU B C 1
ATOM 4641 O O . LEU B 1 255 ? -1.155 15.977 -0.207 1 98.88 255 LEU B O 1
ATOM 4645 N N . VAL B 1 256 ? -2.752 14.414 0.039 1 98.88 256 VAL B N 1
ATOM 4646 C CA . VAL B 1 256 ? -2.293 13.539 -1.033 1 98.88 256 VAL B CA 1
ATOM 4647 C C . VAL B 1 256 ? -3.445 13.25 -1.991 1 98.88 256 VAL B C 1
ATOM 4649 O O . VAL B 1 256 ? -4.562 12.953 -1.559 1 98.88 256 VAL B O 1
ATOM 4652 N N . LYS B 1 257 ? -3.215 13.43 -3.275 1 98.75 257 LYS B N 1
ATOM 4653 C CA . LYS B 1 257 ? -4.176 12.844 -4.203 1 98.75 257 LYS B CA 1
ATOM 4654 C C . LYS B 1 257 ? -4.262 11.328 -4.023 1 98.75 257 LYS B C 1
ATOM 4656 O O . LYS B 1 257 ? -3.236 10.648 -3.988 1 98.75 257 LYS B O 1
ATOM 4661 N N . ALA B 1 258 ? -5.426 10.781 -4.004 1 98.56 258 ALA B N 1
ATOM 4662 C CA . ALA B 1 258 ? -5.629 9.391 -3.605 1 98.56 258 ALA B CA 1
ATOM 4663 C C . ALA B 1 258 ? -4.93 8.438 -4.57 1 98.56 258 ALA B C 1
ATOM 4665 O O . ALA B 1 258 ? -4.461 7.375 -4.164 1 98.56 258 ALA B O 1
ATOM 4666 N N . HIS B 1 259 ? -4.82 8.781 -5.84 1 97.62 259 HIS B N 1
ATOM 4667 C CA . HIS B 1 259 ? -4.234 7.875 -6.816 1 97.62 259 HIS B CA 1
ATOM 4668 C C . HIS B 1 259 ? -2.76 7.621 -6.52 1 97.62 259 HIS B C 1
ATOM 4670 O O . HIS B 1 259 ? -2.207 6.598 -6.922 1 97.62 259 HIS B O 1
ATOM 4676 N N . VAL B 1 260 ? -2.105 8.523 -5.801 1 98.56 260 VAL B N 1
ATOM 4677 C CA . VAL B 1 260 ? -0.714 8.328 -5.41 1 98.56 260 VAL B CA 1
ATOM 4678 C C . VAL B 1 260 ? -0.59 7.066 -4.555 1 98.56 260 VAL B C 1
ATOM 4680 O O . VAL B 1 260 ? 0.277 6.227 -4.805 1 98.56 260 VAL B O 1
ATOM 4683 N N . HIS B 1 261 ? -1.474 6.945 -3.572 1 98.75 261 HIS B N 1
ATOM 4684 C CA . HIS B 1 261 ? -1.49 5.75 -2.732 1 98.75 261 HIS B CA 1
ATOM 4685 C C . HIS B 1 261 ? -1.982 4.535 -3.512 1 98.75 261 HIS B C 1
ATOM 4687 O O . HIS B 1 261 ? -1.453 3.434 -3.352 1 98.75 261 HIS B O 1
ATOM 4693 N N . ARG B 1 262 ? -2.947 4.699 -4.379 1 98.12 262 ARG B N 1
ATOM 4694 C CA . ARG B 1 262 ? -3.516 3.586 -5.129 1 98.12 262 ARG B CA 1
ATOM 4695 C C . ARG B 1 262 ? -2.484 2.979 -6.074 1 98.12 262 ARG B C 1
ATOM 4697 O O . ARG B 1 262 ? -2.531 1.782 -6.367 1 98.12 262 ARG B O 1
ATOM 4704 N N . GLU B 1 263 ? -1.615 3.805 -6.473 1 97.56 263 GLU B N 1
ATOM 4705 C CA . GLU B 1 263 ? -0.603 3.32 -7.406 1 97.56 263 GLU B CA 1
ATOM 4706 C C . GLU B 1 263 ? 0.561 2.666 -6.664 1 97.56 263 GLU B C 1
ATOM 4708 O O . GLU B 1 263 ? 1.423 2.039 -7.285 1 97.56 263 GLU B O 1
ATOM 4713 N N . GLY B 1 264 ? 0.611 2.865 -5.344 1 98.06 264 GLY B N 1
ATOM 4714 C CA . GLY B 1 264 ? 1.56 2.039 -4.613 1 98.06 264 GLY B CA 1
ATOM 4715 C C . GLY B 1 264 ? 2.451 2.836 -3.68 1 98.06 264 GLY B C 1
ATOM 4716 O O . GLY B 1 264 ? 3.186 2.262 -2.873 1 98.06 264 GLY B O 1
ATOM 4717 N N . ALA B 1 265 ? 2.408 4.207 -3.775 1 98.56 265 ALA B N 1
ATOM 4718 C CA . ALA B 1 265 ? 3.205 4.988 -2.832 1 98.56 265 ALA B CA 1
ATOM 4719 C C . ALA B 1 265 ? 2.615 4.922 -1.427 1 98.56 265 ALA B C 1
ATOM 4721 O O . ALA B 1 265 ? 1.427 5.184 -1.231 1 98.56 265 ALA B O 1
ATOM 4722 N N . ASN B 1 266 ? 3.377 4.438 -0.55 1 98.38 266 ASN B N 1
ATOM 4723 C CA . ASN B 1 266 ? 2.982 4.402 0.854 1 98.38 266 ASN B CA 1
ATOM 4724 C C . ASN B 1 266 ? 4.16 4.699 1.776 1 98.38 266 ASN B C 1
ATOM 4726 O O . ASN B 1 266 ? 5.062 5.457 1.414 1 98.38 266 ASN B O 1
ATOM 4730 N N . PHE B 1 267 ? 4.117 4.219 3.076 1 98.56 267 PHE B N 1
ATOM 4731 C CA . PHE B 1 267 ? 5.145 4.547 4.062 1 98.56 267 PHE B CA 1
ATOM 4732 C C . PHE B 1 267 ? 6.098 3.373 4.258 1 98.56 267 PHE B C 1
ATOM 4734 O O . PHE B 1 267 ? 5.75 2.389 4.918 1 98.56 267 PHE B O 1
ATOM 4741 N N . PRO B 1 268 ? 7.309 3.506 3.703 1 97.88 268 PRO B N 1
ATOM 4742 C CA . PRO B 1 268 ? 8.219 2.365 3.832 1 97.88 268 PRO B CA 1
ATOM 4743 C C . PRO B 1 268 ? 8.633 2.1 5.277 1 97.88 268 PRO B C 1
ATOM 4745 O O . PRO B 1 268 ? 9.008 3.029 5.996 1 97.88 268 PRO B O 1
ATOM 4748 N N . ALA B 1 269 ? 8.547 0.901 5.703 1 97 269 ALA B N 1
ATOM 4749 C CA . ALA B 1 269 ? 9.031 0.441 7.004 1 97 269 ALA B CA 1
ATOM 4750 C C . ALA B 1 269 ? 10.453 -0.116 6.891 1 97 269 ALA B C 1
ATOM 4752 O O . ALA B 1 269 ? 10.867 -0.941 7.707 1 97 269 ALA B O 1
ATOM 4753 N N . PHE B 1 270 ? 11.125 0.192 5.875 1 95.5 270 PHE B N 1
ATOM 4754 C CA . PHE B 1 270 ? 12.5 -0.12 5.508 1 95.5 270 PHE B CA 1
ATOM 4755 C C . PHE B 1 270 ? 13.203 1.11 4.949 1 95.5 270 PHE B C 1
ATOM 4757 O O . PHE B 1 270 ? 12.555 2.104 4.613 1 95.5 270 PHE B O 1
ATOM 4764 N N . ALA B 1 271 ? 14.492 1.017 4.922 1 94.94 271 ALA B N 1
ATOM 4765 C CA . ALA B 1 271 ? 15.234 2.164 4.402 1 94.94 271 ALA B CA 1
ATOM 4766 C C . ALA B 1 271 ? 15.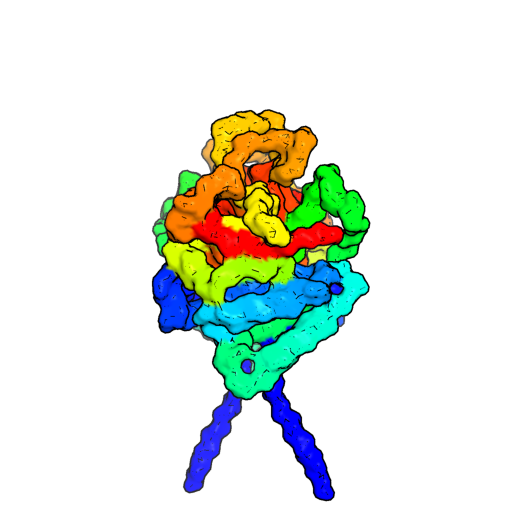125 2.248 2.883 1 94.94 271 ALA B C 1
ATOM 4768 O O . ALA B 1 271 ? 15.422 1.282 2.178 1 94.94 271 ALA B O 1
ATOM 4769 N N . TYR B 1 272 ? 14.617 3.281 2.35 1 95.81 272 TYR B N 1
ATOM 4770 C CA . TYR B 1 272 ? 14.617 3.629 0.933 1 95.81 272 TYR B CA 1
ATOM 4771 C C . TYR B 1 272 ? 15.234 5.004 0.708 1 95.81 272 TYR B C 1
ATOM 4773 O O . TYR B 1 272 ? 14.688 6.02 1.139 1 95.81 272 TYR B O 1
ATOM 4781 N N . GLN B 1 273 ? 16.359 5.059 0.029 1 94.44 273 GLN B N 1
ATOM 4782 C CA . GLN B 1 273 ? 17.125 6.281 -0.155 1 94.44 273 GLN B CA 1
ATOM 4783 C C . GLN B 1 273 ? 17.422 6.957 1.183 1 94.44 273 GLN B C 1
ATOM 4785 O O . GLN B 1 273 ? 17.188 8.156 1.337 1 94.44 273 GLN B O 1
ATOM 4790 N N . HIS B 1 274 ? 17.672 6.156 2.162 1 94.5 274 HIS B N 1
ATOM 4791 C CA . HIS B 1 274 ? 18.125 6.547 3.494 1 94.5 274 HIS B CA 1
ATOM 4792 C C . HIS B 1 274 ? 16.984 7.129 4.316 1 94.5 274 HIS B C 1
ATOM 4794 O O . HIS B 1 274 ? 17.219 7.871 5.27 1 94.5 274 HIS B O 1
ATOM 4800 N N . GLN B 1 275 ? 15.742 6.844 3.873 1 96.06 275 GLN B N 1
ATOM 4801 C CA . GLN B 1 275 ? 14.594 7.387 4.598 1 96.06 275 GLN B CA 1
ATOM 4802 C C . GLN B 1 275 ? 13.578 6.293 4.922 1 96.06 275 GLN B C 1
ATOM 4804 O O . GLN B 1 275 ? 13.555 5.25 4.266 1 96.06 275 GLN B O 1
ATOM 4809 N N . VAL B 1 276 ? 12.789 6.504 5.918 1 95.62 276 VAL B N 1
ATOM 4810 C CA . VAL B 1 276 ? 11.711 5.637 6.375 1 95.62 276 VAL B CA 1
ATOM 4811 C C . VAL B 1 276 ? 10.461 6.473 6.652 1 95.62 276 VAL B C 1
ATOM 4813 O O . VAL B 1 276 ? 10.523 7.703 6.699 1 95.62 276 VAL B O 1
ATOM 4816 N N . GLU B 1 277 ? 9.312 5.828 6.691 1 96.31 277 GLU B N 1
ATOM 4817 C CA . GLU B 1 277 ? 8.062 6.445 7.117 1 96.31 277 GLU B CA 1
ATOM 4818 C C . GLU B 1 277 ? 7.684 7.613 6.207 1 96.31 277 GLU B C 1
ATOM 4820 O O . GLU B 1 277 ? 7.551 7.445 4.996 1 96.31 277 GLU B O 1
ATOM 4825 N N . THR B 1 278 ? 7.477 8.82 6.684 1 97.44 278 THR B N 1
ATOM 4826 C CA . THR B 1 278 ? 6.891 9.891 5.883 1 97.44 278 THR B CA 1
ATOM 4827 C C . THR B 1 278 ? 7.918 10.453 4.906 1 97.44 278 THR B C 1
ATOM 4829 O O . THR B 1 278 ? 7.578 10.797 3.771 1 97.44 278 THR B O 1
ATOM 4832 N N . GLU B 1 279 ? 9.148 10.609 5.402 1 97.38 279 GLU B N 1
ATOM 4833 C CA . GLU B 1 279 ? 10.195 11.07 4.484 1 97.38 279 GLU B CA 1
ATOM 4834 C C . GLU B 1 279 ? 10.453 10.039 3.387 1 97.38 279 GLU B C 1
ATOM 4836 O O . GLU B 1 279 ? 10.688 10.398 2.232 1 97.38 279 GLU B O 1
ATOM 4841 N N . GLY B 1 280 ? 10.391 8.758 3.789 1 97.44 280 GLY B N 1
ATOM 4842 C CA . GLY B 1 280 ? 10.461 7.703 2.787 1 97.44 280 GLY B CA 1
ATOM 4843 C C . GLY B 1 280 ? 9.32 7.746 1.792 1 97.44 280 GLY B C 1
ATOM 4844 O O . GLY B 1 280 ? 9.508 7.453 0.609 1 97.44 280 GLY B O 1
ATOM 4845 N N . PHE B 1 281 ? 8.18 8.086 2.289 1 98.69 281 PHE B N 1
ATOM 4846 C CA . PHE B 1 281 ? 7.023 8.258 1.42 1 98.69 281 PHE B CA 1
ATOM 4847 C C . PHE B 1 281 ? 7.297 9.305 0.349 1 98.69 281 PHE B C 1
ATOM 4849 O O . PHE B 1 281 ? 6.977 9.102 -0.823 1 98.69 281 PHE B O 1
ATOM 4856 N N . ALA B 1 282 ? 7.848 10.398 0.716 1 98.56 282 ALA B N 1
ATOM 4857 C CA . ALA B 1 282 ? 8.188 11.438 -0.251 1 98.56 282 ALA B CA 1
ATOM 4858 C C . ALA B 1 282 ? 9.156 10.914 -1.305 1 98.56 282 ALA B C 1
ATOM 4860 O O . ALA B 1 282 ? 8.984 11.172 -2.498 1 98.56 282 ALA B O 1
ATOM 4861 N N . LYS B 1 283 ? 10.172 10.203 -0.843 1 97.88 283 LYS B N 1
ATOM 4862 C CA . LYS B 1 283 ? 11.148 9.633 -1.768 1 97.88 283 LYS B CA 1
ATOM 4863 C C . LYS B 1 283 ? 10.477 8.672 -2.75 1 97.88 283 LYS B C 1
ATOM 4865 O O . LYS B 1 283 ? 10.766 8.703 -3.947 1 97.88 283 LYS B O 1
ATOM 4870 N N . MET B 1 284 ? 9.602 7.82 -2.246 1 97.75 284 MET B N 1
ATOM 4871 C CA . MET B 1 284 ? 8.859 6.891 -3.098 1 97.75 284 MET B CA 1
ATOM 4872 C C . MET B 1 284 ? 8.031 7.641 -4.129 1 97.75 284 MET B C 1
ATOM 4874 O O . MET B 1 284 ? 8.055 7.309 -5.316 1 97.75 284 MET B O 1
ATOM 4878 N N . ALA B 1 285 ? 7.273 8.594 -3.633 1 98.44 285 ALA B N 1
ATOM 4879 C CA . ALA B 1 285 ? 6.402 9.367 -4.512 1 98.44 285 ALA B CA 1
ATOM 4880 C C . ALA B 1 285 ? 7.195 10.016 -5.637 1 98.44 285 ALA B C 1
ATOM 4882 O O . ALA B 1 285 ? 6.812 9.93 -6.809 1 98.44 285 ALA B O 1
ATOM 4883 N N . LYS B 1 286 ? 8.289 10.594 -5.305 1 98.06 286 LYS B N 1
ATOM 4884 C CA . LYS B 1 286 ? 9.117 11.25 -6.312 1 98.06 286 LYS B CA 1
ATOM 4885 C C . LYS B 1 286 ? 9.695 10.234 -7.297 1 98.06 286 LYS B C 1
ATOM 4887 O O . LYS B 1 286 ? 9.742 10.492 -8.5 1 98.06 286 LYS B O 1
ATOM 4892 N N . ALA B 1 287 ? 10.133 9.102 -6.801 1 96.56 287 ALA B N 1
ATOM 4893 C CA . ALA B 1 287 ? 10.664 8.047 -7.664 1 96.56 287 ALA B CA 1
ATOM 4894 C C . ALA B 1 287 ? 9.602 7.559 -8.648 1 96.56 287 ALA B C 1
ATOM 4896 O O . ALA B 1 287 ? 9.93 7.102 -9.742 1 96.56 287 ALA B O 1
ATOM 4897 N N . MET B 1 288 ? 8.398 7.707 -8.281 1 97.06 288 MET B N 1
ATOM 4898 C CA . MET B 1 288 ? 7.289 7.258 -9.117 1 97.06 288 MET B CA 1
ATOM 4899 C C . MET B 1 288 ? 6.844 8.359 -10.07 1 97.06 288 MET B C 1
ATOM 4901 O O . MET B 1 288 ? 5.906 8.172 -10.844 1 97.06 288 MET B O 1
ATOM 4905 N N . GLY B 1 289 ? 7.434 9.531 -9.945 1 96.81 289 GLY B N 1
ATOM 4906 C CA . GLY B 1 289 ? 7.148 10.625 -10.859 1 96.81 289 GLY B CA 1
ATOM 4907 C C . GLY B 1 289 ? 6.09 11.578 -10.344 1 96.81 289 GLY B C 1
ATOM 4908 O O . GLY B 1 289 ? 5.598 12.43 -11.086 1 96.81 289 GLY B O 1
ATOM 4909 N N . PHE B 1 290 ? 5.754 11.461 -9.102 1 98.38 290 PHE B N 1
ATOM 4910 C CA . PHE B 1 290 ? 4.738 12.336 -8.531 1 98.38 290 PHE B CA 1
ATOM 4911 C C . PHE B 1 290 ? 5.359 13.633 -8.031 1 98.38 290 PHE B C 1
ATOM 4913 O O . PHE B 1 290 ? 6.527 13.656 -7.637 1 98.38 290 PHE B O 1
ATOM 4920 N N . SER B 1 291 ? 4.57 14.664 -8.039 1 98.69 291 SER B N 1
ATOM 4921 C CA . SER B 1 291 ? 5.004 15.953 -7.52 1 98.69 291 SER B CA 1
ATOM 4922 C C . SER B 1 291 ? 4.859 16.016 -6.004 1 98.69 291 SER B C 1
ATOM 4924 O O . SER B 1 291 ? 3.834 15.609 -5.453 1 98.69 291 SER B O 1
ATOM 4926 N N . VAL B 1 292 ? 5.898 16.516 -5.332 1 98.75 292 VAL B N 1
ATOM 4927 C CA . VAL B 1 292 ? 5.922 16.703 -3.887 1 98.75 292 VAL B CA 1
ATOM 4928 C C . VAL B 1 292 ? 6.297 18.141 -3.555 1 98.75 292 VAL B C 1
ATOM 4930 O O . VAL B 1 292 ? 7.402 18.594 -3.863 1 98.75 292 VAL B O 1
ATOM 4933 N N . TYR B 1 293 ? 5.359 18.875 -2.881 1 98.69 293 TYR B N 1
ATOM 4934 C CA . TYR B 1 293 ? 5.574 20.297 -2.682 1 98.69 293 TYR B CA 1
ATOM 4935 C C . TYR B 1 293 ? 5.234 20.703 -1.253 1 98.69 293 TYR B C 1
ATOM 4937 O O . TYR B 1 293 ? 4.488 20.016 -0.562 1 98.69 293 TYR B O 1
ATOM 4945 N N . GLY B 1 294 ? 5.809 21.766 -0.797 1 98.38 294 GLY B N 1
ATOM 4946 C CA . GLY B 1 294 ? 5.488 22.422 0.453 1 98.38 294 GLY B CA 1
ATOM 4947 C C . GLY B 1 294 ? 5.102 23.891 0.27 1 98.38 294 GLY B C 1
ATOM 4948 O O . GLY B 1 294 ? 5.484 24.516 -0.72 1 98.38 294 GLY B O 1
ATOM 4949 N N . LEU B 1 295 ? 4.312 24.375 1.177 1 98.19 295 LEU B N 1
ATOM 4950 C CA . LEU B 1 295 ? 3.92 25.781 1.207 1 98.19 295 LEU B CA 1
ATOM 4951 C C . LEU B 1 295 ? 4.539 26.484 2.408 1 98.19 295 LEU B C 1
ATOM 4953 O O . LEU B 1 295 ? 3.924 26.562 3.475 1 98.19 295 LEU B O 1
ATOM 4957 N N . PRO B 1 296 ? 5.691 27.109 2.184 1 96.75 296 PRO B N 1
ATOM 4958 C CA . PRO B 1 296 ? 6.402 27.719 3.309 1 96.75 296 PRO B CA 1
ATOM 4959 C C . PRO B 1 296 ? 5.582 28.797 4.012 1 96.75 296 PRO B C 1
ATOM 4961 O O . PRO B 1 296 ? 5.707 28.984 5.227 1 96.75 296 PRO B O 1
ATOM 4964 N N . GLY B 1 297 ? 4.766 29.516 3.318 1 95.94 297 GLY B N 1
ATOM 4965 C CA . GLY B 1 297 ? 4.016 30.625 3.885 1 95.94 297 GLY B CA 1
ATOM 4966 C C . GLY B 1 297 ? 2.689 30.203 4.488 1 95.94 297 GLY B C 1
ATOM 4967 O O . GLY B 1 297 ? 1.978 31.016 5.07 1 95.94 297 GLY B O 1
ATOM 4968 N N . TYR B 1 298 ? 2.264 29 4.316 1 97.38 298 TYR B N 1
ATOM 4969 C CA . TYR B 1 298 ? 1.026 28.469 4.887 1 97.38 298 TYR B CA 1
ATOM 4970 C C . TYR B 1 298 ? 1.28 27.828 6.242 1 97.38 298 TYR B C 1
ATOM 4972 O O . TYR B 1 298 ? 1.651 26.656 6.316 1 97.38 298 TYR B O 1
ATOM 4980 N N . LEU B 1 299 ? 0.966 28.562 7.273 1 95.12 299 LEU B N 1
ATOM 4981 C CA . LEU B 1 299 ? 1.41 28.172 8.609 1 95.12 299 LEU B CA 1
ATOM 4982 C C . LEU B 1 299 ? 0.3 27.453 9.367 1 95.12 299 LEU B C 1
ATOM 4984 O O . LEU B 1 299 ? -0.867 27.844 9.281 1 95.12 299 LEU B O 1
ATOM 4988 N N . ILE B 1 300 ? 0.667 26.391 10 1 96.12 300 ILE B N 1
ATOM 4989 C CA . ILE B 1 300 ? -0.162 25.672 10.977 1 96.12 300 ILE B CA 1
ATOM 4990 C C . ILE B 1 300 ? 0.634 25.438 12.258 1 96.12 300 ILE B C 1
ATOM 4992 O O . ILE B 1 300 ? 1.848 25.656 12.289 1 96.12 300 ILE B O 1
ATOM 4996 N N . TYR B 1 301 ? -0.038 24.969 13.328 1 93.94 301 TYR B N 1
ATOM 4997 C CA . TYR B 1 301 ? 0.658 24.922 14.609 1 93.94 301 TYR B CA 1
ATOM 4998 C C . TYR B 1 301 ? 0.41 23.594 15.32 1 93.94 301 TYR B C 1
ATOM 5000 O O . TYR B 1 301 ? -0.708 23.078 15.305 1 93.94 301 TYR B O 1
ATOM 5008 N N . HIS B 1 302 ? 1.43 23.062 15.828 1 92.19 302 HIS B N 1
ATOM 5009 C CA . HIS B 1 302 ? 1.446 21.859 16.656 1 92.19 302 HIS B CA 1
ATOM 5010 C C . HIS B 1 302 ? 1.606 22.203 18.125 1 92.19 302 HIS B C 1
ATOM 5012 O O . HIS B 1 302 ? 2.246 23.203 18.469 1 92.19 302 HIS B O 1
ATOM 5018 N N . ILE B 1 303 ? 1.104 21.359 19 1 87.12 303 ILE B N 1
ATOM 5019 C CA . ILE B 1 303 ? 1.226 21.594 20.438 1 87.12 303 ILE B CA 1
ATOM 5020 C C . ILE B 1 303 ? 2.637 21.25 20.906 1 87.12 303 ILE B C 1
ATOM 5022 O O . ILE B 1 303 ? 3.334 20.469 20.25 1 87.12 303 ILE B O 1
ATOM 5026 N N . GLN B 1 304 ? 3.039 21.906 21.953 1 75.62 304 GLN B N 1
ATOM 5027 C CA . GLN B 1 304 ? 4.277 21.484 22.609 1 75.62 304 GLN B CA 1
ATOM 5028 C C . GLN B 1 304 ? 4.055 20.25 23.469 1 75.62 304 GLN B C 1
ATOM 5030 O O . GLN B 1 304 ? 3.271 20.297 24.422 1 75.62 304 GLN B O 1
ATOM 5035 N N . ASN B 1 305 ? 4.465 19.078 22.938 1 62.34 305 ASN B N 1
ATOM 5036 C CA . ASN B 1 305 ? 4.258 17.859 23.719 1 62.34 305 ASN B CA 1
ATOM 5037 C C . ASN B 1 305 ? 5.168 17.797 24.938 1 62.34 305 ASN B C 1
ATOM 5039 O O . ASN B 1 305 ? 6.297 18.297 24.891 1 62.34 305 ASN B O 1
ATOM 5043 N N . HIS B 1 306 ? 4.559 17.859 26.234 1 50 306 HIS B N 1
ATOM 5044 C CA . HIS B 1 306 ? 5.328 17.719 27.453 1 50 306 HIS B CA 1
ATOM 5045 C C . HIS B 1 306 ? 5.801 16.281 27.656 1 50 306 HIS B C 1
ATOM 5047 O O . HIS B 1 306 ? 5.145 15.344 27.203 1 50 306 HIS B O 1
#

pLDDT: mean 90.17, std 15.06, range [22.48, 98.88]

Foldseek 3Di:
DPPPPPPVVPPPVPDDDDLVPADQALACCLVVLAAEEEEEEDAQLLVLQVLLLVLLLLAPRWQLRYEYEYEYEPHDDCVVVSNVVSLCVQPVDPDNRSHHNYYYYHYDYPPDDDDPVCCPPPVCVLVVLLVVQVRQVVRCVPGDDSRHFKYKQAYSQFRDFDSHVVSLQSNLVFQKEAEAEAADDPVNDGHHDWQQWWADDPVLVVVLVPDDQQAADDPPDPVDDRPTGGLSPDDQPDDQSDKDFTQGDDRNIMMHGSVLVVVPQGFHSTRDSRHTGRSVSSNVSVVVPGTHMYGSNRYTHGYDDD/DPPPPPPVVPPPVPDDDDLVPADQALACCLVVLAAEEEEEEDAQLLVLQVLLLVLLLLAPRWQLRYEYEYEYEPHDDCVVVSNVVSLCVQPVDPDNRSHHNYYYYHYDYPPDDDDPVCCPPPVCVLVVLLVVQVRQVVRCVPGDDSRHFKYKQAYSQFRDFDSHVVSLQSNLVFQKEAEAEAADDPVNDGHHDWQQWWADDPVLVVVLVPDDQQAADDPPDPVDDRPTGGLSPDDQPDDQSDKDFTQGDDRNIMMHGSVLVVVPQGFASTRDSRHTGRSVSSNVSVVVPGTHMYGSNRYTHGYDDD

Solvent-accessible surface area (backbone atoms only — not comparable to full-atom values): 32375 Å² total; per-residue (Å²): 130,84,82,76,77,75,74,77,82,68,83,70,58,63,50,78,45,65,54,74,74,68,59,77,47,37,87,44,29,73,82,66,64,44,22,35,36,37,42,29,74,37,57,61,39,48,91,32,48,65,57,33,53,52,55,62,70,56,28,70,65,62,33,48,40,29,29,41,36,37,30,45,32,78,54,84,60,60,27,68,62,50,50,51,50,54,50,49,59,43,64,64,44,85,54,62,65,70,10,57,58,34,38,37,42,33,33,47,68,77,86,74,83,67,57,79,83,53,58,77,35,74,88,46,37,64,59,54,39,24,51,52,9,23,51,51,21,38,43,49,40,66,59,53,53,89,74,46,24,30,34,31,33,40,39,52,54,44,71,46,64,63,44,51,46,69,59,57,55,33,53,63,64,50,44,27,36,28,63,29,43,25,36,58,44,94,79,66,50,92,35,77,54,52,64,42,28,23,29,79,33,74,66,25,54,58,58,52,72,76,47,61,70,70,48,66,67,59,76,94,43,84,91,48,82,57,69,54,49,39,44,70,77,44,75,42,94,48,57,58,74,46,67,42,76,41,48,25,29,49,56,60,47,28,44,28,38,31,64,51,48,29,34,47,39,53,26,37,45,34,54,44,94,24,17,43,12,48,33,15,22,35,42,46,32,46,63,59,69,44,48,41,34,32,17,45,28,31,64,31,25,27,60,71,84,127,131,84,79,77,76,76,76,76,81,71,84,70,58,64,49,78,45,65,55,74,73,68,59,79,48,38,86,45,28,72,82,67,64,46,22,34,36,37,41,31,74,37,57,62,40,47,91,32,48,66,57,34,51,50,55,63,69,57,28,69,65,60,34,49,39,30,30,40,35,35,30,44,31,78,54,85,61,59,27,68,62,50,50,50,50,54,49,49,58,43,65,62,44,86,54,61,66,70,10,56,56,33,40,36,41,34,35,48,67,77,86,74,81,67,57,78,85,51,59,78,36,74,89,46,38,66,61,53,38,22,51,50,8,23,53,52,21,37,42,48,42,65,60,54,53,88,73,46,22,30,34,32,35,40,40,53,54,42,72,48,64,62,46,51,46,69,58,56,55,34,53,62,65,50,44,29,36,28,61,29,43,26,34,56,45,94,79,67,51,92,35,77,54,53,64,41,27,23,26,78,34,74,65,25,54,59,59,51,72,78,48,62,69,71,48,66,66,57,74,95,44,83,91,48,81,56,68,55,50,40,43,69,75,45,74,44,93,49,56,57,75,44,67,43,76,42,51,22,30,49,56,59,47,27,44,29,39,33,65,52,48,28,34,47,42,53,25,37,45,36,54,47,95,24,17,43,13,49,31,15,21,35,42,46,31,45,62,61,70,44,48,40,33,32,17,44,28,31,64,30,25,27,59,74,83,128

Secondary structure (DSSP, 8-state):
-------------EEEEEGGG----SS-TTTTT-EEEEEEEESS-GGGHHHHHHHHHT-SS-GGGEEEEEEE-S--SSHHHHHHHHHHHHHT-SSGGGS-SEEEEEE--------TTTTT-GGGHHHHHHHHHHHHHHHHHHH--TTEEEEEEE-TTEEE--TTHHHHHHHT--SEEEEEEEE--TT----B--TT-EE--HHHHHHHHTS-TTPPP-TT-TTS----EEGGGS--SS-TT--EE-SB--SSEEEEEHHHHHTT----SS-BTTB-HHHHHHHHHHHTT--EEEEEEEEEEE----/-------------EEEEEGGG----SS-TTTTT-EEEEEEEESS-GGGHHHHHHHHHT-SS-GGGEEEEEEE-S--SSHHHHHHHHHHHHHT-SSGGGS-SEEEEEE--------TTTTT-GGGHHHHHHHHHHHHHHHHHHH--TTEEEEEEE-TTEEE--TTHHHHHHHT--SEEEEEEEE--TT----B--TT-EE--HHHHHHHHTS-TTPPP-TT-TTS----EEGGGS--SS-TT--EE-SB--SSEEEEEHHHHHTT----SS-BTTB-HHHHHHHHHHHTT--EEEEEEEEEEE----

Radius of gyration: 25.16 Å; Cα contacts (8 Å, |Δi|>4): 1287; chains: 2; bounding box: 85×70×59 Å

InterPro domains:
  IPR005109 Mannan polymerase complex subunit ANP1/MNN9/VAN1 [PF03452] (18-270)
  IPR029044 Nucleotide-diphospho-sugar transferases [G3DSA:3.90.550.10] (11-306)
  IPR029044 Nucleotide-diphospho-sugar transferases [SSF53448] (32-304)
  IPR052086 Mannan Polymerase Complex Subunit [PTHR43083] (17-305)

Nearest PDB structures (foldseek):
  3zf8-assembly1_A-2  TM=9.022E-01  e=9.733E-33  Saccharomyces cerevisiae S288C
  6yv9-assembly1_A  TM=6.810E-01  e=7.867E-08  Pyrobaculum calidifontis JCM 11548
  6p61-assembly3_C  TM=7.473E-01  e=6.421E-06  Leptospira borgpetersenii serovar Hardjo-bovis str. JB197
  6p61-assembly2_B  TM=7.448E-01  e=9.911E-06  Leptospira borgpetersenii serovar Hardjo-bovis str. JB197
  5tz8-assembly1_B  TM=6.672E-01  e=1.064E-06  Staphylococcus aureus